Protein AF-A0A813DZ73-F1 (afdb_monomer_lite)

Foldseek 3Di:
DVVVVVVVVVVVVVVVPPVPPVVVVPVPPPPPDDDDDVPVVVVVVVVVVVVVVVVVVVVVVVVVVVVVVVVVVVCVVVVVVVVVVVVVVVVVVVVVVVVVVVVVVVVVVVVVVVVVVVVVVVVVVVVVVVVVVVVVVVVVVVVVVVVVVVVVVVVVVVVVVVVVVVVVVVVVVVVVVVVVVVVVVVVVVVVVVVVVVVVVVVVVVVVVVVVVVVVVVVVVVVVVVCVPVVVVVVVVVVVVVVVVVVVVVVVVVVVVVVVVVVVVVVVVVVVVVVVVVVVVVVVVVVVVVVVVVVVVVVVVVVVVVVVVVVVVVVVVVVVVCVVPVVDDDDDDDDDDDDDDDDDDDDDDDDDDDDDDDDDDDDDDDDDDDDDDDDDDDDDDDDDDDDDDDDDDDDDDDDDDDDDDDDDDDPDPPPDDPDDDDPDAAEEEEEEDCDCALQLVQQVLQQVVQRHHYDYWNHVHDQQAQLVLLVRCLVVLVVCCVVVVHDQQHKYKYAHRFFKGFQHHPVLVCVVPVVADQLAKEFEFDLAQPPPLVCVVLQCVLFVPPVASRRAGDQRIMMHGSNNSSVVSCCLQQVDPVRHGDDSRDDSSVSVSVSQSVCVVVVHGGNYHYPRLLQAEDEQPDLDDQWDWDWAQDPPVPVDDRGTRIWIAGNSNRHTYRMYGLPDLQSLQVSLQSLQVRVSCVVSVHDCVNNVVGHHDRLDPRNDHCDVVVCVVRVPPSRPPPDDPDPPCSVVVSVVVCCVVVDPPPPPPPPDDDD

Radius of gyration: 92.0 Å; chains: 1; bounding box: 243×90×319 Å

Sequence (754 aa):
AELAKRVRSLEESVGLKAGKLKACQEGLLEKVRVPDSRAQVRDSLQKDVQMWKAQFELAAKMKADVEREFAHFRQESLGKELREKQEQHEELLAKQEELKDKKATLEEEALRLDREIQAREANVAQRTKSVADLRQEVLSEVERAKASLAEAESSLASRKAEASAAQQQMIERRDALEQELERLTADAEAEKRELERKIQVERAGAESLREAFERLRTEQRDSYKAAVEGPSQQIFAVEASISEIQQTADHELAGLRQRSEKLSLRSEELEGELSRLQAKLSHTELEVHEGTRRVNHTKENNRLAREALQKEKGTKLEELKQATSAQLQQGRATVTVATAALVATAVLIPAVRNANDLVLLLPQAVSRGGGPALLWRRPCCRALGAPAFLRPGPRLPGLSQARRSARSAATVSRSMQVPAADGPRVHVLACATEYRQETAILQRSAARNGFRFHAVGLGQPWNGFATKFRTYEQSLQRLLGKAAIRPDDYVMLMDAWDTVILAPVEELLAKVSVLPRDTILCGSERVCGPNHFLVGQIEQLYPDGRTPWRYPNSGGLVGQAGAMATLLHALVHDTEDGLVLPEEENDQVRLHDFLLARADVGRPFPFVLDTECRVFQCMYEEQPQWDSVRETAPATARAATHTRPRMVNRLTGEKPVVAHGNGHTGRWFLSAMYSEMRLLEQLGLTMEELSHLKHEMPVPPGTMVTEDIKAEYCPWWYMPGMHKGATDGFATFRMIREMQCGGGAKGSGKGFLR

InterPro domains:
  IPR057589 PLOD1-3-like, GT domain [PF25342] (425-665)

pLDDT: mean 76.92, std 22.24, range [26.36, 98.81]

Structure (mmCIF, N/CA/C/O backbone):
data_AF-A0A813DZ73-F1
#
_entry.id   AF-A0A813DZ73-F1
#
loop_
_atom_site.group_PDB
_atom_site.id
_atom_site.type_symbol
_atom_site.label_atom_id
_atom_site.label_alt_id
_atom_site.label_comp_id
_atom_site.label_asym_id
_atom_site.label_entity_id
_atom_site.label_seq_id
_atom_site.pdbx_PDB_ins_code
_atom_site.Cartn_x
_atom_site.Cartn_y
_atom_site.Cartn_z
_atom_site.occupancy
_atom_site.B_iso_or_equiv
_atom_site.auth_seq_id
_atom_site.auth_comp_id
_atom_site.auth_asym_id
_atom_site.auth_atom_id
_atom_site.pdbx_PDB_model_num
ATOM 1 N N . ALA A 1 1 ? 94.147 0.916 -84.702 1.00 55.03 1 ALA A N 1
ATOM 2 C CA . ALA A 1 1 ? 95.499 0.467 -84.299 1.00 55.03 1 ALA A CA 1
ATOM 3 C C . ALA A 1 1 ? 95.963 -0.752 -85.103 1.00 55.03 1 ALA A C 1
ATOM 5 O O . ALA A 1 1 ? 96.885 -0.618 -85.895 1.00 55.03 1 ALA A O 1
ATOM 6 N N . GLU A 1 2 ? 95.324 -1.916 -84.951 1.00 56.03 2 GLU A N 1
ATOM 7 C CA . GLU A 1 2 ? 95.818 -3.205 -85.472 1.00 56.03 2 GLU A CA 1
ATOM 8 C C . GLU A 1 2 ? 96.037 -3.265 -86.999 1.00 56.03 2 GLU A C 1
ATOM 10 O O . GLU A 1 2 ? 97.050 -3.796 -87.456 1.00 56.03 2 GLU A O 1
ATOM 15 N N . LEU A 1 3 ? 95.167 -2.628 -87.793 1.00 58.25 3 LEU A N 1
ATOM 16 C CA . LEU A 1 3 ? 95.316 -2.543 -89.255 1.00 58.25 3 LEU A CA 1
ATOM 17 C C . LEU A 1 3 ? 96.686 -1.967 -89.684 1.00 58.25 3 LEU A C 1
ATOM 19 O O . LEU A 1 3 ? 97.311 -2.469 -90.615 1.00 58.25 3 LEU A O 1
ATOM 23 N N . ALA A 1 4 ? 97.207 -0.982 -88.941 1.00 58.56 4 ALA A N 1
ATOM 24 C CA . ALA A 1 4 ? 98.493 -0.329 -89.209 1.00 58.56 4 ALA A CA 1
ATOM 25 C C . ALA A 1 4 ? 99.729 -1.174 -88.815 1.00 58.56 4 ALA A C 1
ATOM 27 O O . ALA A 1 4 ? 100.861 -0.776 -89.103 1.00 58.56 4 ALA A O 1
ATOM 28 N N . LYS A 1 5 ? 99.525 -2.334 -88.170 1.00 66.75 5 LYS A N 1
ATOM 29 C CA . LYS A 1 5 ? 100.547 -3.384 -88.003 1.00 66.75 5 LYS A CA 1
ATOM 30 C C . LYS A 1 5 ? 100.580 -4.326 -89.213 1.00 66.75 5 LYS A C 1
ATOM 32 O O . LYS A 1 5 ? 101.661 -4.695 -89.658 1.00 66.75 5 LYS A O 1
ATOM 37 N N . ARG A 1 6 ? 99.413 -4.677 -89.776 1.00 67.94 6 ARG A N 1
ATOM 38 C CA . ARG A 1 6 ? 99.310 -5.570 -90.947 1.00 67.94 6 ARG A CA 1
ATOM 39 C C . ARG A 1 6 ? 99.875 -4.959 -92.234 1.00 67.94 6 ARG A C 1
ATOM 41 O O . ARG A 1 6 ? 100.505 -5.687 -92.988 1.00 67.94 6 ARG A O 1
ATOM 48 N N . VAL A 1 7 ? 99.708 -3.651 -92.460 1.00 71.88 7 VAL A N 1
ATOM 49 C CA . VAL A 1 7 ? 100.245 -2.975 -93.664 1.00 71.88 7 VAL A CA 1
ATOM 50 C C . VAL A 1 7 ? 101.778 -3.056 -93.722 1.00 71.88 7 VAL A C 1
ATOM 52 O O . VAL A 1 7 ? 102.313 -3.608 -94.680 1.00 71.88 7 VAL A O 1
ATOM 55 N N . ARG A 1 8 ? 102.484 -2.641 -92.658 1.00 66.81 8 ARG A N 1
ATOM 56 C CA . ARG A 1 8 ? 103.962 -2.693 -92.606 1.00 66.81 8 ARG A CA 1
ATOM 57 C C . ARG A 1 8 ? 104.535 -4.100 -92.800 1.00 66.81 8 ARG A C 1
ATOM 59 O O . ARG A 1 8 ? 105.516 -4.268 -93.515 1.00 66.81 8 ARG A O 1
ATOM 66 N N . SER A 1 9 ? 103.874 -5.120 -92.245 1.00 64.56 9 SER A N 1
ATOM 67 C CA . SER A 1 9 ? 104.274 -6.524 -92.426 1.00 64.56 9 SER A CA 1
ATOM 68 C C . SER A 1 9 ? 104.173 -7.021 -93.877 1.00 64.56 9 SER A C 1
ATOM 70 O O . SER A 1 9 ? 104.798 -8.029 -94.208 1.00 64.56 9 SER A O 1
ATOM 72 N N . LEU A 1 10 ? 103.377 -6.372 -94.734 1.00 64.06 10 LEU A N 1
ATOM 73 C CA . LEU A 1 10 ? 103.277 -6.713 -96.155 1.00 64.06 10 LEU A CA 1
ATOM 74 C C . LEU A 1 10 ? 104.318 -5.956 -96.986 1.00 64.06 10 LEU A C 1
ATOM 76 O O . LEU A 1 10 ? 104.920 -6.554 -97.878 1.00 64.06 10 LEU A O 1
ATOM 80 N N . GLU A 1 11 ? 104.587 -4.691 -96.662 1.00 62.44 11 GLU A N 1
ATOM 81 C CA . GLU A 1 11 ? 105.579 -3.851 -97.350 1.00 62.44 11 GLU A CA 1
ATOM 82 C C . GLU A 1 11 ? 106.995 -4.460 -97.275 1.00 62.44 11 GLU A C 1
ATOM 84 O O . GLU A 1 11 ? 107.670 -4.591 -98.301 1.00 62.44 11 GLU A O 1
ATOM 89 N N . GLU A 1 12 ? 107.401 -4.964 -96.104 1.00 59.16 12 GLU A N 1
ATOM 90 C CA . GLU A 1 12 ? 108.682 -5.672 -95.916 1.00 59.16 12 GLU A CA 1
ATOM 91 C C . GLU A 1 12 ? 108.779 -6.976 -96.739 1.00 59.16 12 GLU A C 1
ATOM 93 O O . GLU A 1 12 ? 109.862 -7.362 -97.184 1.00 59.16 12 GLU A O 1
ATOM 98 N N . SER A 1 13 ? 107.650 -7.643 -97.010 1.00 54.41 13 SER A N 1
ATOM 99 C CA . SER A 1 13 ? 107.620 -8.919 -97.744 1.00 54.41 13 SER A CA 1
ATOM 100 C C . SER A 1 13 ? 107.814 -8.774 -99.262 1.00 54.41 13 SER A C 1
ATOM 102 O O . SER A 1 13 ? 108.271 -9.710 -99.926 1.00 54.41 13 SER A O 1
ATOM 104 N N . VAL A 1 14 ? 107.486 -7.604 -99.825 1.00 57.28 14 VAL A N 1
ATOM 105 C CA . VAL A 1 14 ? 107.535 -7.346 -101.275 1.00 57.28 14 VAL A CA 1
ATOM 106 C C . VAL A 1 14 ? 108.939 -6.925 -101.726 1.00 57.28 14 VAL A C 1
ATOM 108 O O . VAL A 1 14 ? 109.394 -7.353 -102.791 1.00 57.28 14 VAL A O 1
ATOM 111 N N . GLY A 1 15 ? 109.673 -6.170 -100.899 1.00 51.78 15 GLY A N 1
ATOM 112 C CA . GLY A 1 15 ? 111.021 -5.682 -101.229 1.00 51.78 15 GLY A CA 1
ATOM 113 C C . GLY A 1 15 ? 112.044 -6.789 -101.535 1.00 51.78 15 GLY A C 1
ATOM 114 O O . GLY A 1 15 ? 112.937 -6.607 -102.362 1.00 51.78 15 GLY A O 1
ATOM 115 N N . LEU A 1 16 ? 111.884 -7.976 -100.940 1.00 48.81 16 LEU A N 1
ATOM 116 C CA . LEU A 1 16 ? 112.850 -9.082 -101.031 1.00 48.81 16 LEU A CA 1
ATOM 117 C C . LEU A 1 16 ? 112.796 -9.913 -102.330 1.00 48.81 16 LEU A C 1
ATOM 119 O O . LEU A 1 16 ? 113.613 -10.821 -102.499 1.00 48.81 16 LEU A O 1
ATOM 123 N N . LYS A 1 17 ? 111.877 -9.631 -103.268 1.00 54.03 17 LYS A N 1
ATOM 124 C CA . LYS A 1 17 ? 111.764 -10.393 -104.534 1.00 54.03 17 LYS A CA 1
ATOM 125 C C . LYS A 1 17 ? 112.355 -9.702 -105.768 1.00 54.03 17 LYS A C 1
ATOM 127 O O . LYS A 1 17 ? 112.674 -10.396 -106.732 1.00 54.03 17 LYS A O 1
ATOM 132 N N . ALA A 1 18 ? 112.598 -8.390 -105.734 1.00 50.47 18 ALA A N 1
ATOM 133 C CA . ALA A 1 18 ? 113.154 -7.654 -106.878 1.00 50.47 18 ALA A CA 1
ATOM 134 C C . ALA A 1 18 ? 114.586 -8.096 -107.257 1.00 50.47 18 ALA A C 1
ATOM 136 O O . ALA A 1 18 ? 114.928 -8.166 -108.437 1.00 50.47 18 ALA A O 1
ATOM 137 N N . GLY A 1 19 ? 115.417 -8.457 -106.271 1.00 53.06 19 GLY A N 1
ATOM 138 C CA . GLY A 1 19 ? 116.833 -8.783 -106.491 1.00 53.06 19 GLY A CA 1
ATOM 139 C C . GLY A 1 19 ? 117.105 -10.062 -107.296 1.00 53.06 19 GLY A C 1
ATOM 140 O O . GLY A 1 19 ? 118.185 -10.198 -107.862 1.00 53.06 19 GLY A O 1
ATOM 141 N N . LYS A 1 20 ? 116.148 -10.999 -107.385 1.00 51.59 20 LYS A N 1
ATOM 142 C CA . LYS A 1 20 ? 116.371 -12.310 -108.031 1.00 51.59 20 LYS A CA 1
ATOM 143 C C . LYS A 1 20 ? 116.072 -12.346 -109.532 1.00 51.59 20 LYS A C 1
ATOM 145 O O . LYS A 1 20 ? 116.512 -13.279 -110.194 1.00 51.59 20 LYS A O 1
ATOM 150 N N . LEU A 1 21 ? 115.377 -11.347 -110.083 1.00 51.50 21 LEU A N 1
ATOM 151 C CA . LEU A 1 21 ? 115.042 -11.336 -111.514 1.00 51.50 21 LEU A CA 1
ATOM 152 C C . LEU A 1 21 ? 116.239 -10.944 -112.399 1.00 51.50 21 LEU A C 1
ATOM 154 O O . LEU A 1 21 ? 116.381 -11.451 -113.509 1.00 51.50 21 LEU A O 1
ATOM 158 N N . LYS A 1 22 ? 117.127 -10.075 -111.896 1.00 54.59 22 LYS A N 1
ATOM 159 C CA . LYS A 1 22 ? 118.222 -9.487 -112.687 1.00 54.59 22 LYS A CA 1
ATOM 160 C C . LYS A 1 22 ? 119.317 -10.498 -113.058 1.00 54.59 22 LYS A C 1
ATOM 162 O O . LYS A 1 22 ? 119.825 -10.466 -114.170 1.00 54.59 22 LYS A O 1
ATOM 167 N N . ALA A 1 23 ? 119.607 -11.453 -112.170 1.00 54.44 23 ALA A N 1
ATOM 168 C CA . ALA A 1 23 ? 120.644 -12.473 -112.370 1.00 54.44 23 ALA A CA 1
ATOM 169 C C . ALA A 1 23 ? 120.301 -13.543 -113.432 1.00 54.44 23 ALA A C 1
ATOM 171 O O . ALA A 1 23 ? 121.170 -14.313 -113.827 1.00 54.44 23 ALA A O 1
ATOM 172 N N . CYS A 1 24 ? 119.048 -13.619 -113.895 1.00 52.28 24 CYS A N 1
ATOM 173 C CA . CYS A 1 24 ? 118.631 -14.594 -114.910 1.00 52.28 24 CYS A CA 1
ATOM 174 C C . CYS A 1 24 ? 118.721 -14.039 -116.347 1.00 52.28 24 CYS A C 1
ATOM 176 O O . CYS A 1 24 ? 118.669 -14.797 -117.311 1.00 52.28 24 CYS A O 1
ATOM 178 N N . GLN A 1 25 ? 118.875 -12.718 -116.501 1.00 53.34 25 GLN A N 1
ATOM 179 C CA . GLN A 1 25 ? 118.805 -12.043 -117.800 1.00 53.34 25 GLN A CA 1
ATOM 180 C C . GLN A 1 25 ? 120.141 -12.048 -118.567 1.00 53.34 25 GLN A C 1
ATOM 182 O O . GLN A 1 25 ? 120.143 -12.001 -119.795 1.00 53.34 25 GLN A O 1
ATOM 187 N N . GLU A 1 26 ? 121.272 -12.147 -117.864 1.00 52.03 26 GLU A N 1
ATOM 188 C CA . GLU A 1 26 ? 122.616 -12.064 -118.461 1.00 52.03 26 GLU A CA 1
ATOM 189 C C . GLU A 1 26 ? 123.102 -13.416 -119.027 1.00 52.03 26 GLU A C 1
ATOM 191 O O . GLU A 1 26 ? 123.808 -13.451 -120.031 1.00 52.03 26 GLU A O 1
ATOM 196 N N . GLY A 1 27 ? 122.643 -14.548 -118.476 1.00 52.72 27 GLY A N 1
ATOM 197 C CA . GLY A 1 27 ? 123.073 -15.896 -118.890 1.00 52.72 27 GLY A CA 1
ATOM 198 C C . GLY A 1 27 ? 122.508 -16.423 -120.222 1.00 52.72 27 GLY A C 1
ATOM 199 O O . GLY A 1 27 ? 122.841 -17.539 -120.620 1.00 52.72 27 GLY A O 1
ATOM 200 N N . LEU A 1 28 ? 121.641 -15.665 -120.906 1.00 51.06 28 LEU A N 1
ATOM 201 C CA . LEU A 1 28 ? 120.944 -16.099 -122.131 1.00 51.06 28 LEU A CA 1
ATOM 202 C C . LEU A 1 28 ? 121.531 -15.544 -123.441 1.00 51.06 28 LEU A C 1
ATOM 204 O O . LEU A 1 28 ? 121.146 -16.003 -124.515 1.00 51.06 28 LEU A O 1
ATOM 208 N N . LEU A 1 29 ? 122.470 -14.593 -123.382 1.00 49.06 29 LEU A N 1
ATOM 209 C CA . LEU A 1 29 ? 123.017 -13.923 -124.573 1.00 49.06 29 LEU A CA 1
ATOM 210 C C . LEU A 1 29 ? 124.204 -14.648 -125.238 1.00 49.06 29 LEU A C 1
ATOM 212 O O . LEU A 1 29 ? 124.543 -14.340 -126.378 1.00 49.06 29 LEU A O 1
ATOM 216 N N . GLU A 1 30 ? 124.816 -15.632 -124.575 1.00 47.75 30 GLU A N 1
ATOM 217 C CA . GLU A 1 30 ? 126.140 -16.161 -124.955 1.00 47.75 30 GLU A CA 1
ATOM 218 C C . GLU A 1 30 ? 126.119 -17.501 -125.731 1.00 47.75 30 GLU A C 1
ATOM 220 O O . GLU A 1 30 ? 127.159 -18.103 -125.981 1.00 47.75 30 GLU A O 1
ATOM 225 N N . LYS A 1 31 ? 124.943 -18.005 -126.146 1.00 47.75 31 LYS A N 1
ATOM 226 C CA . LYS A 1 31 ? 124.804 -19.365 -126.728 1.00 47.75 31 LYS A CA 1
ATOM 227 C C . LYS A 1 31 ? 124.253 -19.467 -128.158 1.00 47.75 31 LYS A C 1
ATOM 229 O O . LYS A 1 31 ? 123.874 -20.556 -128.579 1.00 47.75 31 LYS A O 1
ATOM 234 N N . VAL A 1 32 ? 124.234 -18.383 -128.942 1.00 48.19 32 VAL A N 1
ATOM 235 C CA . VAL A 1 32 ? 123.657 -18.397 -130.310 1.00 48.19 32 VAL A CA 1
ATOM 236 C C . VAL A 1 32 ? 124.589 -17.791 -131.372 1.00 48.19 32 VAL A C 1
ATOM 238 O O . VAL A 1 32 ? 124.232 -16.814 -132.030 1.00 48.19 32 VAL A O 1
ATOM 241 N N . ARG A 1 33 ? 125.790 -18.369 -131.584 1.00 42.25 33 ARG A N 1
ATOM 242 C CA . ARG A 1 33 ? 126.604 -18.053 -132.786 1.00 42.25 33 ARG A CA 1
ATOM 243 C C . ARG A 1 33 ? 127.673 -19.072 -133.239 1.00 42.25 33 ARG A C 1
ATOM 245 O O . ARG A 1 33 ? 128.768 -18.678 -133.623 1.00 42.25 33 ARG A O 1
ATOM 252 N N . VAL A 1 34 ? 127.329 -20.361 -133.327 1.00 42.62 34 VAL A N 1
ATOM 253 C CA . VAL A 1 34 ? 128.019 -21.312 -134.234 1.00 42.62 34 VAL A CA 1
ATOM 254 C C . VAL A 1 34 ? 126.958 -22.084 -135.041 1.00 42.62 34 VAL A C 1
ATOM 256 O O . VAL A 1 34 ? 125.993 -22.549 -134.429 1.00 42.62 34 VAL A O 1
ATOM 259 N N . PRO A 1 35 ? 127.053 -22.186 -136.383 1.00 49.09 35 PRO A N 1
ATOM 260 C CA . PRO A 1 35 ? 126.022 -22.825 -137.203 1.00 49.09 35 PRO A CA 1
ATOM 261 C C . PRO A 1 35 ? 126.401 -24.249 -137.650 1.00 49.09 35 PRO A C 1
ATOM 263 O O . PRO A 1 35 ? 127.383 -24.398 -138.361 1.00 49.09 35 PRO A O 1
ATOM 266 N N . ASP A 1 36 ? 125.601 -25.260 -137.276 1.00 46.56 36 ASP A N 1
ATOM 267 C CA . ASP A 1 36 ? 125.136 -26.348 -138.175 1.00 46.56 36 ASP A CA 1
ATOM 268 C C . ASP A 1 36 ? 124.294 -27.415 -137.440 1.00 46.56 36 ASP A C 1
ATOM 270 O O . ASP A 1 36 ? 124.781 -28.454 -137.002 1.00 46.56 36 ASP A O 1
ATOM 274 N N . SER A 1 37 ? 122.984 -27.166 -137.301 1.00 48.75 37 SER A N 1
ATOM 275 C CA . SER A 1 37 ? 121.997 -28.177 -136.846 1.00 48.75 37 SER A CA 1
ATOM 276 C C . SER A 1 37 ? 120.531 -27.840 -137.187 1.00 48.75 37 SER A C 1
ATOM 278 O O . SER A 1 37 ? 119.595 -28.425 -136.636 1.00 48.75 37 SER A O 1
ATOM 280 N N . ARG A 1 38 ? 120.292 -26.890 -138.110 1.00 47.53 38 ARG A N 1
ATOM 281 C CA . ARG A 1 38 ? 118.983 -26.222 -138.314 1.00 47.53 38 ARG A CA 1
ATOM 282 C C . ARG A 1 38 ? 117.800 -27.140 -138.670 1.00 47.53 38 ARG A C 1
ATOM 284 O O . ARG A 1 38 ? 116.663 -26.702 -138.534 1.00 47.53 38 ARG A O 1
ATOM 291 N N . ALA A 1 39 ? 118.040 -28.381 -139.095 1.00 55.81 39 ALA A N 1
ATOM 292 C CA . ALA A 1 39 ? 116.984 -29.344 -139.408 1.00 55.81 39 ALA A CA 1
ATOM 293 C C . ALA A 1 39 ? 116.274 -29.897 -138.153 1.00 55.81 39 ALA A C 1
ATOM 295 O O . ALA A 1 39 ? 115.048 -29.871 -138.090 1.00 55.81 39 ALA A O 1
ATOM 296 N N . GLN A 1 40 ? 117.015 -30.348 -137.131 1.00 55.44 40 GLN A N 1
ATOM 297 C CA . GLN A 1 40 ? 116.417 -31.015 -135.958 1.00 55.44 40 GLN A CA 1
ATOM 298 C C . GLN A 1 40 ? 115.664 -30.053 -135.026 1.00 55.44 40 GLN A C 1
ATOM 300 O O . GLN A 1 40 ? 114.669 -30.436 -134.414 1.00 55.44 40 GLN A O 1
ATOM 305 N N . VAL A 1 41 ? 116.098 -28.792 -134.940 1.00 57.28 41 VAL A N 1
ATOM 306 C CA . VAL A 1 41 ? 115.476 -27.785 -134.058 1.00 57.28 41 VAL A CA 1
ATOM 307 C C . VAL A 1 41 ? 114.037 -27.458 -134.485 1.00 57.28 41 VAL A C 1
ATOM 309 O O . VAL A 1 41 ? 113.184 -27.204 -133.635 1.00 57.28 41 VAL A O 1
ATOM 312 N N . ARG A 1 42 ? 113.739 -27.497 -135.791 1.00 59.19 42 ARG A N 1
ATOM 313 C CA . ARG A 1 42 ? 112.424 -27.113 -136.326 1.00 59.19 42 ARG A CA 1
ATOM 314 C C . ARG A 1 42 ? 111.311 -28.065 -135.881 1.00 59.19 42 ARG A C 1
ATOM 316 O O . ARG A 1 42 ? 110.250 -27.614 -135.457 1.00 59.19 42 ARG A O 1
ATOM 323 N N . ASP A 1 43 ? 111.571 -29.366 -135.938 1.00 59.62 43 ASP A N 1
ATOM 324 C CA . ASP A 1 43 ? 110.554 -30.387 -135.678 1.00 59.62 43 ASP A CA 1
ATOM 325 C C . ASP A 1 43 ? 110.332 -30.625 -134.165 1.00 59.62 43 ASP A C 1
ATOM 327 O O . ASP A 1 43 ? 109.273 -31.120 -133.774 1.00 59.62 43 ASP A O 1
ATOM 331 N N . SER A 1 44 ? 111.268 -30.196 -133.299 1.00 61.00 44 SER A N 1
ATOM 332 C CA . SER A 1 44 ? 111.013 -30.039 -131.854 1.00 61.00 44 SER A CA 1
ATOM 333 C C . SER A 1 44 ? 110.051 -28.880 -131.601 1.00 61.00 44 SER A C 1
ATOM 335 O O . SER A 1 44 ? 108.958 -29.089 -131.077 1.00 61.00 44 SER A O 1
ATOM 337 N N . LEU A 1 45 ? 110.401 -27.676 -132.077 1.00 63.06 45 LEU A N 1
ATOM 338 C CA . LEU A 1 45 ? 109.595 -26.466 -131.880 1.00 63.06 45 LEU A CA 1
ATOM 339 C C . LEU A 1 45 ? 108.157 -26.626 -132.392 1.00 63.06 45 LEU A C 1
ATOM 341 O O . LEU A 1 45 ? 107.226 -26.104 -131.785 1.00 63.06 45 LEU A O 1
ATOM 345 N N . GLN A 1 46 ? 107.944 -27.377 -133.477 1.00 67.69 46 GLN A N 1
ATOM 346 C CA . GLN A 1 46 ? 106.602 -27.624 -134.004 1.00 67.69 46 GLN A CA 1
ATOM 347 C C . GLN A 1 46 ? 105.735 -28.513 -133.086 1.00 67.69 46 GLN A C 1
ATOM 349 O O . GLN A 1 46 ? 104.516 -28.331 -133.055 1.00 67.69 46 GLN A O 1
ATOM 354 N N . LYS A 1 47 ? 106.331 -29.420 -132.295 1.00 66.50 47 LYS A N 1
ATOM 355 C CA . LYS A 1 47 ? 105.620 -30.159 -131.234 1.00 66.50 47 LYS A CA 1
ATOM 356 C C . LYS A 1 47 ? 105.359 -29.276 -130.018 1.00 66.50 47 LYS A C 1
ATOM 358 O O . LYS A 1 47 ? 104.244 -29.277 -129.499 1.00 66.50 47 LYS A O 1
ATOM 363 N N . ASP A 1 48 ? 106.349 -28.486 -129.610 1.00 65.75 48 ASP A N 1
ATOM 364 C CA . ASP A 1 48 ? 106.232 -27.587 -128.459 1.00 65.75 48 ASP A CA 1
ATOM 365 C C . ASP A 1 48 ? 105.132 -26.533 -128.682 1.00 65.75 48 ASP A C 1
ATOM 367 O O . ASP A 1 48 ? 104.311 -26.302 -127.798 1.00 65.75 48 ASP A O 1
ATOM 371 N N . VAL A 1 49 ? 105.016 -25.980 -129.897 1.00 72.31 49 VAL A N 1
ATOM 372 C CA . VAL A 1 49 ? 103.927 -25.062 -130.287 1.00 72.31 49 VAL A CA 1
ATOM 373 C C . VAL A 1 49 ? 102.544 -25.725 -130.215 1.00 72.31 49 VAL A C 1
ATOM 375 O O . VAL A 1 49 ? 101.590 -25.084 -129.771 1.00 72.31 49 VAL A O 1
ATOM 378 N N . GLN A 1 50 ? 102.404 -26.999 -130.602 1.00 72.19 50 GLN A N 1
ATOM 379 C CA . GLN A 1 50 ? 101.127 -27.714 -130.456 1.00 72.19 50 GLN A CA 1
ATOM 380 C C . GLN A 1 50 ? 100.787 -27.989 -128.983 1.00 72.19 50 GLN A C 1
ATOM 382 O O . GLN A 1 50 ? 99.634 -27.814 -128.586 1.00 72.19 50 GLN A O 1
ATOM 387 N N . MET A 1 51 ? 101.781 -28.343 -128.161 1.00 74.75 51 MET A N 1
ATOM 388 C CA . MET A 1 51 ? 101.598 -28.536 -126.719 1.00 74.75 51 MET A CA 1
ATOM 389 C C . MET A 1 51 ? 101.170 -27.234 -126.027 1.00 74.75 51 MET A C 1
ATOM 391 O O . MET A 1 51 ? 100.187 -27.227 -125.288 1.00 74.75 51 MET A O 1
ATOM 395 N N . TRP A 1 52 ? 101.851 -26.122 -126.321 1.00 75.06 52 TRP A N 1
ATOM 396 C CA . TRP A 1 52 ? 101.505 -24.797 -125.801 1.00 75.06 52 TRP A CA 1
ATOM 397 C C . TRP A 1 52 ? 100.118 -24.339 -126.246 1.00 75.06 52 TRP A C 1
ATOM 399 O O . TRP A 1 52 ? 99.385 -23.773 -125.438 1.00 75.06 52 TRP A O 1
ATOM 409 N N . LYS A 1 53 ? 99.713 -24.617 -127.492 1.00 73.75 53 LYS A N 1
ATOM 410 C CA . LYS A 1 53 ? 98.359 -24.297 -127.959 1.00 73.75 53 LYS A CA 1
ATOM 411 C C . LYS A 1 53 ? 97.292 -25.073 -127.176 1.00 73.75 53 LYS A C 1
ATOM 413 O O . LYS A 1 53 ? 96.346 -24.458 -126.694 1.00 73.75 53 LYS A O 1
ATOM 418 N N . ALA A 1 54 ? 97.474 -26.380 -126.976 1.00 73.81 54 ALA A N 1
ATOM 419 C CA . ALA A 1 54 ? 96.546 -27.195 -126.188 1.00 73.81 54 ALA A CA 1
ATOM 420 C C . ALA A 1 54 ? 96.485 -26.762 -124.708 1.00 73.81 54 ALA A C 1
ATOM 422 O O . ALA A 1 54 ? 95.404 -26.694 -124.124 1.00 73.81 54 ALA A O 1
ATOM 423 N N . GLN A 1 55 ? 97.628 -26.413 -124.105 1.00 75.12 55 GLN A N 1
ATOM 424 C CA . GLN A 1 55 ? 97.685 -25.879 -122.739 1.00 75.12 55 GLN A CA 1
ATOM 425 C C . GLN A 1 55 ? 97.014 -24.502 -122.626 1.00 75.12 55 GLN A C 1
ATOM 427 O O . GLN A 1 55 ? 96.302 -24.254 -121.655 1.00 75.12 55 GLN A O 1
ATOM 432 N N . PHE A 1 56 ? 97.185 -23.625 -123.620 1.00 79.25 56 PHE A N 1
ATOM 433 C CA . PHE A 1 56 ? 96.527 -22.319 -123.663 1.00 79.25 56 PHE A CA 1
ATOM 434 C C . PHE A 1 56 ? 95.007 -22.444 -123.829 1.00 79.25 56 PHE A C 1
ATOM 436 O O . PHE A 1 56 ? 94.266 -21.775 -123.116 1.00 79.25 56 PHE A O 1
ATOM 443 N N . GLU A 1 57 ? 94.528 -23.326 -124.710 1.00 77.94 57 GLU A N 1
ATOM 444 C CA . GLU A 1 57 ? 93.093 -23.583 -124.896 1.00 77.94 57 GLU A CA 1
ATOM 445 C C . GLU A 1 57 ? 92.453 -24.187 -123.633 1.00 77.94 57 GLU A C 1
ATOM 447 O O . GLU A 1 57 ? 91.369 -23.759 -123.228 1.00 77.94 57 GLU A O 1
ATOM 452 N N . LEU A 1 58 ? 93.149 -25.098 -122.939 1.00 80.44 58 LEU A N 1
ATOM 453 C CA . LEU A 1 58 ? 92.707 -25.626 -121.645 1.00 80.44 58 LEU A CA 1
ATOM 454 C C . LEU A 1 58 ? 92.680 -24.540 -120.555 1.00 80.44 58 LEU A C 1
ATOM 456 O O . LEU A 1 58 ? 91.685 -24.422 -119.841 1.00 80.44 58 LEU A O 1
ATOM 460 N N . ALA A 1 59 ? 93.727 -23.719 -120.446 1.00 74.44 59 ALA A N 1
ATOM 461 C CA . ALA A 1 59 ? 93.798 -22.631 -119.470 1.00 74.44 59 ALA A CA 1
ATOM 462 C C . ALA A 1 59 ? 92.743 -21.541 -119.731 1.00 74.44 59 ALA A C 1
ATOM 464 O O . ALA A 1 59 ? 92.121 -21.047 -118.791 1.00 74.44 59 ALA A O 1
ATOM 465 N N . ALA A 1 60 ? 92.490 -21.203 -120.999 1.00 74.56 60 ALA A N 1
ATOM 466 C CA . ALA A 1 60 ? 91.431 -20.281 -121.399 1.00 74.56 60 ALA A CA 1
ATOM 467 C C . ALA A 1 60 ? 90.041 -20.832 -121.047 1.00 74.56 60 ALA A C 1
ATOM 469 O O . ALA A 1 60 ? 89.210 -20.089 -120.525 1.00 74.56 60 ALA A O 1
ATOM 470 N N . LYS A 1 61 ? 89.805 -22.136 -121.254 1.00 80.38 61 LYS A N 1
ATOM 471 C CA . LYS A 1 61 ? 88.559 -22.790 -120.841 1.00 80.38 61 LYS A CA 1
ATOM 472 C C . LYS A 1 61 ? 88.394 -22.790 -119.318 1.00 80.38 61 LYS A C 1
ATOM 474 O O . LYS A 1 61 ? 87.367 -22.326 -118.836 1.00 80.38 61 LYS A O 1
ATOM 479 N N . MET A 1 62 ? 89.408 -23.223 -118.563 1.00 79.94 62 MET A N 1
ATOM 480 C CA . MET A 1 62 ? 89.371 -23.205 -117.093 1.00 79.94 62 MET A CA 1
ATOM 481 C C . MET A 1 62 ? 89.124 -21.794 -116.549 1.00 79.94 62 MET A C 1
ATOM 483 O O . MET A 1 62 ? 88.321 -21.627 -115.638 1.00 79.94 62 MET A O 1
ATOM 487 N N . LYS A 1 63 ? 89.747 -20.766 -117.142 1.00 79.31 63 LYS A N 1
ATOM 488 C CA . LYS A 1 63 ? 89.465 -19.369 -116.802 1.00 79.31 63 LYS A CA 1
ATOM 489 C C . LYS A 1 63 ? 87.995 -19.011 -117.067 1.00 79.31 63 LYS A C 1
ATOM 491 O O . LYS A 1 63 ? 87.349 -18.456 -116.185 1.00 79.31 63 LYS A O 1
ATOM 496 N N . ALA A 1 64 ? 87.464 -19.335 -118.246 1.00 77.81 64 ALA A N 1
ATOM 497 C CA . ALA A 1 64 ? 86.089 -19.013 -118.631 1.00 77.81 64 ALA A CA 1
ATOM 498 C C . ALA A 1 64 ? 85.020 -19.798 -117.845 1.00 77.81 64 ALA A C 1
ATOM 500 O O . ALA A 1 64 ? 83.881 -19.339 -117.742 1.00 77.81 64 ALA A O 1
ATOM 501 N N . ASP A 1 65 ? 85.357 -20.977 -117.316 1.00 77.62 65 ASP A N 1
ATOM 502 C CA . ASP A 1 65 ? 84.507 -21.746 -116.403 1.00 77.62 65 ASP A CA 1
ATOM 503 C C . ASP A 1 65 ? 84.554 -21.136 -114.984 1.00 77.62 65 ASP A C 1
ATOM 505 O O . ASP A 1 65 ? 83.500 -20.809 -114.437 1.00 77.62 65 ASP A O 1
ATOM 509 N N . VAL A 1 66 ? 85.743 -20.817 -114.448 1.00 78.12 66 VAL A N 1
ATOM 510 C CA . VAL A 1 66 ? 85.900 -20.122 -113.150 1.00 78.12 66 VAL A CA 1
ATOM 511 C C . VAL A 1 66 ? 85.248 -18.734 -113.149 1.00 78.12 66 VAL A C 1
ATOM 513 O O . VAL A 1 66 ? 84.590 -18.374 -112.178 1.00 78.12 66 VAL A O 1
ATOM 516 N N . GLU A 1 67 ? 85.366 -17.945 -114.222 1.00 77.94 67 GLU A N 1
ATOM 517 C CA . GLU A 1 67 ? 84.690 -16.640 -114.331 1.00 77.94 67 GLU A CA 1
ATOM 518 C C . GLU A 1 67 ? 83.156 -16.779 -114.341 1.00 77.94 67 GLU A C 1
ATOM 520 O O . GLU A 1 67 ? 82.461 -15.897 -113.829 1.00 77.94 67 GLU A O 1
ATOM 525 N N . ARG A 1 68 ? 82.623 -17.902 -114.846 1.00 78.25 68 ARG A N 1
ATOM 526 C CA . ARG A 1 68 ? 81.186 -18.216 -114.840 1.00 78.25 68 ARG A CA 1
ATOM 527 C C . ARG A 1 68 ? 80.708 -18.640 -113.452 1.00 78.25 68 ARG A C 1
ATOM 529 O O . ARG A 1 68 ? 79.685 -18.140 -112.994 1.00 78.25 68 ARG A O 1
ATOM 536 N N . GLU A 1 69 ? 81.475 -19.474 -112.753 1.00 77.00 69 GLU A N 1
ATOM 537 C CA . GLU A 1 69 ? 81.219 -19.836 -111.351 1.00 77.00 69 GLU A CA 1
ATOM 538 C C . GLU A 1 69 ? 81.299 -18.605 -110.431 1.00 77.00 69 GLU A C 1
ATOM 540 O O . GLU A 1 69 ? 80.405 -18.382 -109.618 1.00 77.00 69 GLU A O 1
ATOM 545 N N . PHE A 1 70 ? 82.289 -17.722 -110.615 1.00 73.62 70 PHE A N 1
ATOM 546 C CA . PHE A 1 70 ? 82.400 -16.470 -109.853 1.00 73.62 70 PHE A CA 1
ATOM 547 C C . PHE A 1 70 ? 81.315 -15.436 -110.189 1.00 73.62 70 PHE A C 1
ATOM 549 O O . PHE A 1 70 ? 81.095 -14.505 -109.407 1.00 73.62 70 PHE A O 1
ATOM 556 N N . ALA A 1 71 ? 80.662 -15.536 -111.350 1.00 72.94 71 ALA A N 1
ATOM 557 C CA . ALA A 1 71 ? 79.468 -14.756 -111.665 1.00 72.94 71 ALA A CA 1
ATOM 558 C C . ALA A 1 71 ? 78.235 -15.353 -110.966 1.00 72.94 71 ALA A C 1
ATOM 560 O O . ALA A 1 71 ? 77.538 -14.632 -110.252 1.00 72.94 71 ALA A O 1
ATOM 561 N N . HIS A 1 72 ? 78.032 -16.669 -111.084 1.00 75.00 72 HIS A N 1
ATOM 562 C CA . HIS A 1 72 ? 76.931 -17.405 -110.456 1.00 75.00 72 HIS A CA 1
ATOM 563 C C . HIS A 1 72 ? 76.940 -17.262 -108.926 1.00 75.00 72 HIS A C 1
ATOM 565 O O . HIS A 1 72 ? 75.917 -16.914 -108.341 1.00 75.00 72 HIS A O 1
ATOM 571 N N . PHE A 1 73 ? 78.098 -17.433 -108.281 1.00 75.69 73 PHE A N 1
ATOM 572 C CA . PHE A 1 73 ? 78.250 -17.279 -106.832 1.00 75.69 73 PHE A CA 1
ATOM 573 C C . PHE A 1 73 ? 77.945 -15.850 -106.363 1.00 75.69 73 PHE A C 1
ATOM 575 O O . PHE A 1 73 ? 77.285 -15.659 -105.344 1.00 75.69 73 PHE A O 1
ATOM 582 N N . ARG A 1 74 ? 78.368 -14.821 -107.114 1.00 72.94 74 ARG A N 1
ATOM 583 C CA . ARG A 1 74 ? 78.014 -13.426 -106.792 1.00 72.94 74 ARG A CA 1
ATOM 584 C C . ARG A 1 74 ? 76.518 -13.168 -106.959 1.00 72.94 74 ARG A C 1
ATOM 586 O O . ARG A 1 74 ? 75.939 -12.494 -106.113 1.00 72.94 74 ARG A O 1
ATOM 593 N N . GLN A 1 75 ? 75.895 -13.718 -108.000 1.00 75.44 75 GLN A N 1
ATOM 594 C CA . GLN A 1 75 ? 74.456 -13.588 -108.227 1.00 75.44 75 GLN A CA 1
ATOM 595 C C . GLN A 1 75 ? 73.633 -14.296 -107.138 1.00 75.44 75 GLN A C 1
ATOM 597 O O . GLN A 1 75 ? 72.648 -13.733 -106.668 1.00 75.44 75 GLN A O 1
ATOM 602 N N . GLU A 1 76 ? 74.054 -15.476 -106.675 1.00 75.69 76 GLU A N 1
ATOM 603 C CA . GLU A 1 76 ? 73.393 -16.178 -105.568 1.00 75.69 76 GLU A CA 1
ATOM 604 C C . GLU A 1 76 ? 73.646 -15.529 -104.208 1.00 75.69 76 GLU A C 1
ATOM 606 O O . GLU A 1 76 ? 72.699 -15.363 -103.446 1.00 75.69 76 GLU A O 1
ATOM 611 N N . SER A 1 77 ? 74.881 -15.119 -103.903 1.00 77.06 77 SER A N 1
ATOM 612 C CA . SER A 1 77 ? 75.209 -14.477 -102.623 1.00 77.06 77 SER A CA 1
ATOM 613 C C . SER A 1 77 ? 74.447 -13.161 -102.458 1.00 77.06 77 SER A C 1
ATOM 615 O O . SER A 1 77 ? 73.771 -12.972 -101.449 1.00 77.06 77 SER A O 1
ATOM 617 N N . LEU A 1 78 ? 74.477 -12.287 -103.473 1.00 74.81 78 LEU A N 1
ATOM 618 C CA . LEU A 1 78 ? 73.711 -11.037 -103.467 1.00 74.81 78 LEU A CA 1
ATOM 619 C C . LEU A 1 78 ? 72.201 -11.307 -103.527 1.00 74.81 78 LEU A C 1
ATOM 621 O O . LEU A 1 78 ? 71.432 -10.646 -102.839 1.00 74.81 78 LEU A O 1
ATOM 625 N N . GLY A 1 79 ? 71.765 -12.309 -104.296 1.00 75.81 79 GLY A N 1
ATOM 626 C CA . GLY A 1 79 ? 70.362 -12.719 -104.373 1.00 75.81 79 GLY A CA 1
ATOM 627 C C . GLY A 1 79 ? 69.829 -13.398 -103.105 1.00 75.81 79 GLY A C 1
ATOM 628 O O . GLY A 1 79 ? 68.615 -13.514 -102.953 1.00 75.81 79 GLY A O 1
ATOM 629 N N . LYS A 1 80 ? 70.694 -13.869 -102.199 1.00 79.12 80 LYS A N 1
ATOM 630 C CA . LYS A 1 80 ? 70.333 -14.388 -100.871 1.00 79.12 80 LYS A CA 1
ATOM 631 C C . LYS A 1 80 ? 70.306 -13.260 -99.844 1.00 79.12 80 LYS A C 1
ATOM 633 O O . LYS A 1 80 ? 69.295 -13.093 -99.176 1.00 79.12 80 LYS A O 1
ATOM 638 N N . GLU A 1 81 ? 71.355 -12.441 -99.796 1.00 78.50 81 GLU A N 1
ATOM 639 C CA . GLU A 1 81 ? 71.436 -11.280 -98.901 1.00 78.50 81 GLU A CA 1
ATOM 640 C C . GLU A 1 81 ? 70.317 -10.259 -99.179 1.00 78.50 81 GLU A C 1
ATOM 642 O O . GLU A 1 81 ? 69.709 -9.743 -98.245 1.00 78.50 81 GLU A O 1
ATOM 647 N N . LEU A 1 82 ? 69.955 -10.034 -100.450 1.00 80.81 82 LEU A N 1
ATOM 648 C CA . LEU A 1 82 ? 68.816 -9.187 -100.816 1.00 80.81 82 LEU A CA 1
ATOM 649 C C . LEU A 1 82 ? 67.481 -9.757 -100.311 1.00 80.81 82 LEU A C 1
ATOM 651 O O . LEU A 1 82 ? 66.679 -8.995 -99.780 1.00 80.81 82 LEU A O 1
ATOM 655 N N . ARG A 1 83 ? 67.259 -11.076 -100.410 1.00 81.50 83 ARG A N 1
ATOM 656 C CA . ARG A 1 83 ? 66.044 -11.724 -99.880 1.00 81.50 83 ARG A CA 1
ATOM 657 C C . ARG A 1 83 ? 65.977 -11.642 -98.360 1.00 81.50 83 ARG A C 1
ATOM 659 O O . ARG A 1 83 ? 64.971 -11.181 -97.842 1.00 81.50 83 ARG A O 1
ATOM 666 N N . GLU A 1 84 ? 67.068 -11.944 -97.658 1.00 84.19 84 GLU A N 1
ATOM 667 C CA . GLU A 1 84 ? 67.149 -11.778 -96.198 1.00 84.19 84 GLU A CA 1
ATOM 668 C C . GLU A 1 84 ? 66.882 -10.325 -95.763 1.00 84.19 84 GLU A C 1
ATOM 670 O O . GLU A 1 84 ? 66.310 -10.090 -94.699 1.00 84.19 84 GLU A O 1
ATOM 675 N N . LYS A 1 85 ? 67.257 -9.333 -96.584 1.00 84.19 85 LYS A N 1
ATOM 676 C CA . LYS A 1 85 ? 66.950 -7.915 -96.333 1.00 84.19 85 LYS A CA 1
ATOM 677 C C . LYS A 1 85 ? 65.517 -7.520 -96.688 1.00 84.19 85 LYS A C 1
ATOM 679 O O . LYS A 1 85 ? 64.974 -6.654 -96.007 1.00 84.19 85 LYS A O 1
ATOM 684 N N . GLN A 1 86 ? 64.897 -8.143 -97.688 1.00 87.31 86 GLN A N 1
ATOM 685 C CA . GLN A 1 86 ? 63.473 -7.964 -97.987 1.00 87.31 86 GLN A CA 1
ATOM 686 C C . GLN A 1 86 ? 62.600 -8.598 -96.897 1.00 87.31 86 GLN A C 1
ATOM 688 O O . GLN A 1 86 ? 61.748 -7.911 -96.347 1.00 87.31 86 GLN A O 1
ATOM 693 N N . GLU A 1 87 ? 62.893 -9.832 -96.484 1.00 86.69 87 GLU A N 1
ATOM 694 C CA . GLU A 1 87 ? 62.220 -10.526 -95.377 1.00 86.69 87 GLU A CA 1
ATOM 695 C C . GLU A 1 87 ? 62.329 -9.727 -94.064 1.00 86.69 87 GLU A C 1
ATOM 697 O O . GLU A 1 87 ? 61.327 -9.503 -93.388 1.00 86.69 87 GLU A O 1
ATOM 702 N N . GLN A 1 88 ? 63.515 -9.193 -93.736 1.00 86.00 88 GLN A N 1
ATOM 703 C CA . GLN A 1 88 ? 63.697 -8.291 -92.585 1.00 86.00 88 GLN A CA 1
ATOM 704 C C . GLN A 1 88 ? 62.924 -6.969 -92.723 1.00 86.00 88 GLN A C 1
ATOM 706 O O . GLN A 1 88 ? 62.500 -6.404 -91.715 1.00 86.00 88 GLN A O 1
ATOM 711 N N . HIS A 1 89 ? 62.737 -6.449 -93.939 1.00 85.69 89 HIS A N 1
ATOM 712 C CA . HIS A 1 89 ? 61.960 -5.230 -94.160 1.00 85.69 89 HIS A CA 1
ATOM 713 C C . HIS A 1 89 ? 60.454 -5.484 -94.015 1.00 85.69 89 HIS A C 1
ATOM 715 O O . HIS A 1 89 ? 59.773 -4.710 -93.347 1.00 85.69 89 HIS A O 1
ATOM 721 N N . GLU A 1 90 ? 59.951 -6.589 -94.567 1.00 88.75 90 GLU A N 1
ATOM 722 C CA . GLU A 1 90 ? 58.556 -7.022 -94.444 1.00 88.75 90 GLU A CA 1
ATOM 723 C C . GLU A 1 90 ? 58.197 -7.364 -92.988 1.00 88.75 90 GLU A C 1
ATOM 725 O O . GLU A 1 90 ? 57.154 -6.929 -92.500 1.00 88.75 90 GLU A O 1
ATOM 730 N N . GLU A 1 91 ? 59.088 -8.031 -92.244 1.00 89.44 91 GLU A N 1
ATOM 731 C CA . GLU A 1 91 ? 58.903 -8.293 -90.809 1.00 89.44 91 GLU A CA 1
ATOM 732 C C . GLU A 1 91 ? 58.853 -6.990 -89.983 1.00 89.44 91 GLU A C 1
ATOM 734 O O . GLU A 1 91 ? 58.050 -6.863 -89.054 1.00 89.44 91 GLU A O 1
ATOM 739 N N . LEU A 1 92 ? 59.682 -5.995 -90.323 1.00 88.88 92 LEU A N 1
ATOM 740 C CA . LEU A 1 92 ? 59.663 -4.681 -89.671 1.00 88.88 92 LEU A CA 1
ATOM 741 C C . LEU A 1 92 ? 58.405 -3.872 -90.015 1.00 88.88 92 LEU A C 1
ATOM 743 O O . LEU A 1 92 ? 57.870 -3.213 -89.126 1.00 88.88 92 LEU A O 1
ATOM 747 N N . LEU A 1 93 ? 57.907 -3.944 -91.253 1.00 88.38 93 LEU A N 1
ATOM 748 C CA . LEU A 1 93 ? 56.642 -3.316 -91.650 1.00 88.38 93 LEU A CA 1
ATOM 749 C C . LEU A 1 93 ? 55.448 -3.968 -90.938 1.00 88.38 93 LEU A C 1
ATOM 751 O O . LEU A 1 93 ? 54.612 -3.258 -90.385 1.00 88.38 93 LEU A O 1
ATOM 755 N N . ALA A 1 94 ? 55.404 -5.302 -90.853 1.00 87.25 94 ALA A N 1
ATOM 756 C CA . ALA A 1 94 ? 54.364 -6.017 -90.112 1.00 87.25 94 ALA A CA 1
ATOM 757 C C . ALA A 1 94 ? 54.335 -5.611 -88.625 1.00 87.25 94 ALA A C 1
ATOM 759 O O . ALA A 1 94 ? 53.276 -5.274 -88.094 1.00 87.25 94 ALA A O 1
ATOM 760 N N . LYS A 1 95 ? 55.505 -5.543 -87.973 1.00 88.44 95 LYS A N 1
ATOM 761 C CA . LYS A 1 95 ? 55.636 -5.043 -86.591 1.00 88.44 95 LYS A CA 1
ATOM 762 C C . LYS A 1 95 ? 55.281 -3.558 -86.462 1.00 88.44 95 LYS A C 1
ATOM 764 O O . LYS A 1 95 ? 54.799 -3.140 -85.412 1.00 88.44 95 LYS A O 1
ATOM 769 N N . GLN A 1 96 ? 55.513 -2.749 -87.498 1.00 90.62 96 GLN A N 1
ATOM 770 C CA . GLN A 1 96 ? 55.143 -1.334 -87.497 1.00 90.62 96 GLN A CA 1
ATOM 771 C C . GLN A 1 96 ? 53.621 -1.146 -87.527 1.00 90.62 96 GLN A C 1
ATOM 773 O O . GLN A 1 96 ? 53.121 -0.308 -86.776 1.00 90.62 96 GLN A O 1
ATOM 778 N N . GLU A 1 97 ? 52.882 -1.923 -88.324 1.00 89.75 97 GLU A N 1
ATOM 779 C CA . GLU A 1 97 ? 51.412 -1.897 -88.292 1.00 89.75 97 GLU A CA 1
ATOM 780 C C . GLU A 1 97 ? 50.866 -2.482 -86.978 1.00 89.75 97 GLU A C 1
ATOM 782 O O . GLU A 1 97 ? 50.051 -1.834 -86.328 1.00 89.75 97 GLU A O 1
ATOM 787 N N . GLU A 1 98 ? 51.403 -3.608 -86.487 1.00 90.12 98 GLU A N 1
ATOM 788 C CA . GLU A 1 98 ? 51.010 -4.192 -85.190 1.00 90.12 98 GLU A CA 1
ATOM 789 C C . GLU A 1 98 ? 51.159 -3.188 -84.025 1.00 90.12 98 GLU A C 1
ATOM 791 O O . GLU A 1 98 ? 50.324 -3.127 -83.117 1.00 90.12 98 GLU A O 1
ATOM 796 N N . LEU A 1 99 ? 52.212 -2.361 -84.049 1.00 89.25 99 LEU A N 1
ATOM 797 C CA . LEU A 1 99 ? 52.430 -1.299 -83.064 1.00 89.25 99 LEU A CA 1
ATOM 798 C C . LEU A 1 99 ? 51.513 -0.081 -83.264 1.00 89.25 99 LEU A C 1
ATOM 800 O O . LEU A 1 99 ? 51.181 0.571 -82.271 1.00 89.25 99 LEU A O 1
ATOM 804 N N . LYS A 1 100 ? 51.070 0.226 -84.491 1.00 90.12 100 LYS A N 1
ATOM 805 C CA . LYS A 1 100 ? 50.039 1.253 -84.735 1.00 90.12 100 LYS A CA 1
ATOM 806 C C . LYS A 1 100 ? 48.679 0.800 -84.215 1.00 90.12 100 LYS A C 1
ATOM 808 O O . LYS A 1 100 ? 48.039 1.577 -83.513 1.00 90.12 100 LYS A O 1
ATOM 813 N N . ASP A 1 101 ? 48.278 -0.439 -84.489 1.00 89.50 101 ASP A N 1
ATOM 814 C CA . ASP A 1 101 ? 47.008 -0.999 -84.016 1.00 89.50 101 ASP A CA 1
ATOM 815 C C . ASP A 1 101 ? 46.977 -1.037 -82.482 1.00 89.50 101 ASP A C 1
ATOM 817 O O . ASP A 1 101 ? 46.046 -0.531 -81.850 1.00 89.50 101 ASP A O 1
ATOM 821 N N . LYS A 1 102 ? 48.059 -1.520 -81.855 1.00 89.94 102 LYS A N 1
ATOM 822 C CA . LYS A 1 102 ? 48.222 -1.470 -80.394 1.00 89.94 102 LYS A CA 1
ATOM 823 C C . LYS A 1 102 ? 48.162 -0.041 -79.853 1.00 89.94 102 LYS A C 1
ATOM 825 O O . LYS A 1 102 ? 47.467 0.194 -78.867 1.00 89.94 102 LYS A O 1
ATOM 830 N N . LYS A 1 103 ? 48.820 0.927 -80.502 1.00 91.94 103 LYS A N 1
ATOM 831 C CA . LYS A 1 103 ? 48.719 2.345 -80.120 1.00 91.94 103 LYS A CA 1
ATOM 832 C C . LYS A 1 103 ? 47.276 2.855 -80.210 1.00 91.94 103 LYS A C 1
ATOM 834 O O . LYS A 1 103 ? 46.813 3.461 -79.250 1.00 91.94 103 LYS A O 1
ATOM 839 N N . ALA A 1 104 ? 46.568 2.577 -81.304 1.00 89.81 104 ALA A N 1
ATOM 840 C CA . ALA A 1 104 ? 45.187 3.009 -81.502 1.00 89.81 104 ALA A CA 1
ATOM 841 C C . ALA A 1 104 ? 44.250 2.436 -80.425 1.00 89.81 104 ALA A C 1
ATOM 843 O O . ALA A 1 104 ? 43.501 3.192 -79.811 1.00 89.81 104 ALA A O 1
ATOM 844 N N . THR A 1 105 ? 44.353 1.137 -80.112 1.00 89.94 105 THR A N 1
ATOM 845 C CA . THR A 1 105 ? 43.549 0.530 -79.031 1.00 89.94 105 THR A CA 1
ATOM 846 C C . THR A 1 105 ? 43.822 1.166 -77.664 1.00 89.94 105 THR A C 1
ATOM 848 O O . THR A 1 105 ? 42.880 1.439 -76.925 1.00 89.94 105 THR A O 1
ATOM 851 N N . LEU A 1 106 ? 45.081 1.485 -77.337 1.00 90.38 106 LEU A N 1
ATOM 852 C CA . LEU A 1 106 ? 45.429 2.171 -76.087 1.00 90.38 106 LEU A CA 1
ATOM 853 C C . LEU A 1 106 ? 44.937 3.627 -76.050 1.00 90.38 106 LEU A C 1
ATOM 855 O O . LEU A 1 106 ? 44.553 4.109 -74.985 1.00 90.38 106 LEU A O 1
ATOM 859 N N . GLU A 1 107 ? 44.910 4.324 -77.189 1.00 91.31 107 GLU A N 1
ATOM 860 C CA . GLU A 1 107 ? 44.324 5.667 -77.297 1.00 91.31 107 GLU A CA 1
ATOM 861 C C . GLU A 1 107 ? 42.792 5.629 -77.124 1.00 91.31 107 GLU A C 1
ATOM 863 O O . GLU A 1 107 ? 42.239 6.474 -76.418 1.00 91.31 107 GLU A O 1
ATOM 868 N N . GLU A 1 108 ? 42.100 4.615 -77.657 1.00 91.12 108 GLU A N 1
ATOM 869 C CA . GLU A 1 108 ? 40.666 4.401 -77.403 1.00 91.12 108 GLU A CA 1
ATOM 870 C C . GLU A 1 108 ? 40.363 4.028 -75.942 1.00 91.12 108 GLU A C 1
ATOM 872 O O . GLU A 1 108 ? 39.417 4.563 -75.356 1.00 91.12 108 GLU A O 1
ATOM 877 N N . GLU A 1 109 ? 41.163 3.158 -75.315 1.00 90.38 109 GLU A N 1
ATOM 878 C CA . GLU A 1 109 ? 40.988 2.810 -73.900 1.00 90.38 109 GLU A CA 1
ATOM 879 C C . GLU A 1 109 ? 41.254 3.998 -72.968 1.00 90.38 109 GLU A C 1
ATOM 881 O O . GLU A 1 109 ? 40.489 4.215 -72.025 1.00 90.38 109 GLU A O 1
ATOM 886 N N . ALA A 1 110 ? 42.272 4.816 -73.255 1.00 88.69 110 ALA A N 1
ATOM 887 C CA . ALA A 1 110 ? 42.530 6.053 -72.521 1.00 88.69 110 ALA A CA 1
ATOM 888 C C . ALA A 1 110 ? 41.353 7.039 -72.639 1.00 88.69 110 ALA A C 1
ATOM 890 O O . ALA A 1 110 ? 40.899 7.577 -71.629 1.00 88.69 110 ALA A O 1
ATOM 891 N N . LEU A 1 111 ? 40.796 7.216 -73.844 1.00 92.69 111 LEU A N 1
ATOM 892 C CA . LEU A 1 111 ? 39.610 8.051 -74.072 1.00 92.69 111 LEU A CA 1
ATOM 893 C C . LEU A 1 111 ? 38.337 7.486 -73.415 1.00 92.69 111 LEU A C 1
ATOM 895 O O . LEU A 1 111 ? 37.459 8.259 -73.031 1.00 92.69 111 LEU A O 1
ATOM 899 N N . ARG A 1 112 ? 38.211 6.160 -73.259 1.00 93.69 112 ARG A N 1
ATOM 900 C CA . ARG A 1 112 ? 37.123 5.543 -72.477 1.00 93.69 112 ARG A CA 1
ATOM 901 C C . ARG A 1 112 ? 37.274 5.866 -70.989 1.00 93.69 112 ARG A C 1
ATOM 903 O O . ARG A 1 112 ? 36.308 6.305 -70.368 1.00 93.69 112 ARG A O 1
ATOM 910 N N . LEU A 1 113 ? 38.477 5.692 -70.439 1.00 90.38 113 LEU A N 1
ATOM 911 C CA . LEU A 1 113 ? 38.769 5.946 -69.026 1.00 90.38 113 LEU A CA 1
ATOM 912 C C . LEU A 1 113 ? 38.615 7.426 -68.649 1.00 90.38 113 LEU A C 1
ATOM 914 O O . LEU A 1 113 ? 38.044 7.717 -67.603 1.00 90.38 113 LEU A O 1
ATOM 918 N N . ASP A 1 114 ? 39.041 8.358 -69.504 1.00 91.38 114 ASP A N 1
ATOM 919 C CA . ASP A 1 114 ? 38.851 9.801 -69.294 1.00 91.38 114 ASP A CA 1
ATOM 920 C C . ASP A 1 114 ? 37.357 10.177 -69.209 1.00 91.38 114 ASP A C 1
ATOM 922 O O . ASP A 1 114 ? 36.923 10.837 -68.263 1.00 91.38 114 ASP A O 1
ATOM 926 N N . ARG A 1 115 ? 36.521 9.643 -70.113 1.00 92.31 115 ARG A N 1
ATOM 927 C CA . ARG A 1 115 ? 35.054 9.810 -70.049 1.00 92.31 115 ARG A CA 1
ATOM 928 C C . ARG A 1 115 ? 34.449 9.202 -68.781 1.00 92.31 115 ARG A C 1
ATOM 930 O O . ARG A 1 115 ? 33.536 9.789 -68.202 1.00 92.31 115 ARG A O 1
ATOM 937 N N . GLU A 1 116 ? 34.938 8.045 -68.332 1.00 90.81 116 GLU A N 1
ATOM 938 C CA . GLU A 1 116 ? 34.509 7.445 -67.061 1.00 90.81 116 GLU A CA 1
ATOM 939 C C . GLU A 1 116 ? 34.910 8.291 -65.845 1.00 90.81 116 GLU A C 1
ATOM 941 O O . GLU A 1 116 ? 34.131 8.389 -64.895 1.00 90.81 116 GLU A O 1
ATOM 946 N N . ILE A 1 117 ? 36.094 8.912 -65.858 1.00 90.12 117 ILE A N 1
ATOM 947 C CA . ILE A 1 117 ? 36.559 9.816 -64.798 1.00 90.12 117 ILE A CA 1
ATOM 948 C C . ILE A 1 117 ? 35.674 11.064 -64.760 1.00 90.12 117 ILE A C 1
ATOM 950 O O . ILE A 1 117 ? 35.072 11.332 -63.722 1.00 90.12 117 ILE A O 1
ATOM 954 N N . GLN A 1 118 ? 35.481 11.745 -65.891 1.00 91.88 118 GLN A N 1
ATOM 955 C CA . GLN A 1 118 ? 34.613 12.927 -65.993 1.00 91.88 118 GLN A CA 1
ATOM 956 C C . GLN A 1 118 ? 33.168 12.623 -65.555 1.00 91.88 118 GLN A C 1
ATOM 958 O O . GLN A 1 118 ? 32.548 13.404 -64.829 1.00 91.88 118 GLN A O 1
ATOM 963 N N . ALA A 1 119 ? 32.633 11.450 -65.915 1.00 89.94 119 ALA A N 1
ATOM 964 C CA . ALA A 1 119 ? 31.318 11.005 -65.456 1.00 89.94 119 ALA A CA 1
ATOM 965 C C . ALA A 1 119 ? 31.271 10.763 -63.933 1.00 89.94 119 ALA A C 1
ATOM 967 O O . ALA A 1 119 ? 30.267 11.086 -63.290 1.00 89.94 119 ALA A O 1
ATOM 968 N N . ARG A 1 120 ? 32.336 10.222 -63.326 1.00 89.38 120 ARG A N 1
ATOM 969 C CA . ARG A 1 120 ? 32.439 10.056 -61.863 1.00 89.38 120 ARG A CA 1
ATOM 970 C C . ARG A 1 120 ? 32.563 11.407 -61.157 1.00 89.38 120 ARG A C 1
ATOM 972 O O . ARG A 1 120 ? 31.872 11.614 -60.163 1.00 89.38 120 ARG A O 1
ATOM 979 N N . GLU A 1 121 ? 33.360 12.334 -61.681 1.00 91.44 121 GLU A N 1
ATOM 980 C CA . GLU A 1 121 ? 33.512 13.692 -61.144 1.00 91.44 121 GLU A CA 1
ATOM 981 C C . GLU A 1 121 ? 32.190 14.469 -61.177 1.00 91.44 121 GLU A C 1
ATOM 983 O O . GLU A 1 121 ? 31.790 15.031 -60.157 1.00 91.44 121 GLU A O 1
ATOM 988 N N . ALA A 1 122 ? 31.442 14.410 -62.284 1.00 90.81 122 ALA A N 1
ATOM 989 C CA . ALA A 1 122 ? 30.108 15.005 -62.381 1.00 90.81 122 ALA A CA 1
ATOM 990 C C . ALA A 1 122 ? 29.129 14.425 -61.337 1.00 90.81 122 ALA A C 1
ATOM 992 O O . ALA A 1 122 ? 28.418 15.172 -60.662 1.00 90.81 122 ALA A O 1
ATOM 993 N N . ASN A 1 123 ? 29.139 13.101 -61.136 1.00 90.56 123 ASN A N 1
ATOM 994 C CA . ASN A 1 123 ? 28.338 12.440 -60.098 1.00 90.56 123 ASN A CA 1
ATOM 995 C C . ASN A 1 123 ? 28.759 12.856 -58.673 1.00 90.56 123 ASN A C 1
ATOM 997 O O . ASN A 1 123 ? 27.903 13.052 -57.807 1.00 90.56 123 ASN A O 1
ATOM 1001 N N . VAL A 1 124 ? 30.061 13.010 -58.410 1.00 91.19 124 VAL A N 1
ATOM 1002 C CA . VAL A 1 124 ? 30.582 13.483 -57.115 1.00 91.19 124 VAL A CA 1
ATOM 1003 C C . VAL A 1 124 ? 30.208 14.946 -56.873 1.00 91.19 124 VAL A C 1
ATOM 1005 O O . VAL A 1 124 ? 29.773 15.275 -55.768 1.00 91.19 124 VAL A O 1
ATOM 1008 N N . ALA A 1 125 ? 30.280 15.809 -57.888 1.00 89.81 125 ALA A N 1
ATOM 1009 C CA . ALA A 1 125 ? 29.844 17.201 -57.801 1.00 89.81 125 ALA A CA 1
ATOM 1010 C C . ALA A 1 125 ? 28.335 17.305 -57.511 1.00 89.81 125 ALA A C 1
ATOM 1012 O O . ALA A 1 125 ? 27.931 18.031 -56.600 1.00 89.81 125 ALA A O 1
ATOM 1013 N N . GLN A 1 126 ? 27.502 16.517 -58.203 1.00 92.88 126 GLN A N 1
ATOM 1014 C CA . GLN A 1 126 ? 26.054 16.468 -57.964 1.00 92.88 126 GLN A CA 1
ATOM 1015 C C . GLN A 1 126 ? 25.717 15.994 -56.540 1.00 92.88 126 GLN A C 1
ATOM 1017 O O . GLN A 1 126 ? 24.886 16.609 -55.868 1.00 92.88 126 GLN A O 1
ATOM 1022 N N . ARG A 1 127 ? 26.385 14.941 -56.046 1.00 90.94 127 ARG A N 1
ATOM 1023 C CA . ARG A 1 127 ? 26.230 14.466 -54.658 1.00 90.94 127 ARG A CA 1
ATOM 1024 C C . ARG A 1 127 ? 26.685 15.511 -53.641 1.00 90.94 127 ARG A C 1
ATOM 1026 O O . ARG A 1 127 ? 25.973 15.758 -52.675 1.00 90.94 127 ARG A O 1
ATOM 1033 N N . THR A 1 128 ? 27.824 16.160 -53.881 1.00 89.44 128 THR A N 1
ATOM 1034 C CA . THR A 1 128 ? 28.349 17.232 -53.017 1.00 89.44 128 THR A CA 1
ATOM 1035 C C . THR A 1 128 ? 27.361 18.392 -52.916 1.00 89.44 128 THR A C 1
ATOM 1037 O O . THR A 1 128 ? 27.104 18.872 -51.813 1.00 89.44 128 THR A O 1
ATOM 1040 N N . LYS A 1 129 ? 26.739 18.790 -54.036 1.00 93.88 129 LYS A N 1
ATOM 1041 C CA . LYS A 1 129 ? 25.672 19.795 -54.031 1.00 93.88 129 LYS A CA 1
ATOM 1042 C C . LYS A 1 129 ? 24.459 19.325 -53.220 1.00 93.88 129 LYS A C 1
ATOM 1044 O O . LYS A 1 129 ? 24.055 20.023 -52.303 1.00 93.88 129 LYS A O 1
ATOM 1049 N N . SER A 1 130 ? 23.933 18.129 -53.489 1.00 91.19 130 SER A N 1
ATOM 1050 C CA . SER A 1 130 ? 22.765 17.595 -52.768 1.00 91.19 130 SER A CA 1
ATOM 1051 C C . SER A 1 130 ? 22.987 17.499 -51.251 1.00 91.19 130 SER A C 1
ATOM 1053 O O . SER A 1 130 ? 22.067 17.772 -50.486 1.00 91.19 130 SER A O 1
ATOM 1055 N N . VAL A 1 131 ? 24.205 17.175 -50.801 1.00 89.00 131 VAL A N 1
ATOM 1056 C CA . VAL A 1 131 ? 24.577 17.180 -49.374 1.00 89.00 131 VAL A CA 1
ATOM 1057 C C . VAL A 1 131 ? 24.652 18.603 -48.801 1.00 89.00 131 VAL A C 1
ATOM 1059 O O . VAL A 1 131 ? 24.291 18.808 -47.643 1.00 89.00 131 VAL A O 1
ATOM 1062 N N . ALA A 1 132 ? 25.086 19.595 -49.584 1.00 91.69 132 ALA A N 1
ATOM 1063 C CA . ALA A 1 132 ? 25.063 20.999 -49.172 1.00 91.69 132 ALA A CA 1
ATOM 1064 C C . ALA A 1 132 ? 23.628 21.550 -49.073 1.00 91.69 132 ALA A C 1
ATOM 1066 O O . ALA A 1 132 ? 23.299 22.191 -48.074 1.00 91.69 132 ALA A O 1
ATOM 1067 N N . ASP A 1 133 ? 22.775 21.233 -50.052 1.00 91.38 133 ASP A N 1
ATOM 1068 C CA . ASP A 1 133 ? 21.358 21.612 -50.081 1.00 91.38 133 ASP A CA 1
ATOM 1069 C C . ASP A 1 133 ? 20.619 21.021 -48.852 1.00 91.38 133 ASP A C 1
ATOM 1071 O O . ASP A 1 133 ? 20.020 21.764 -48.072 1.00 91.38 133 ASP A O 1
ATOM 1075 N N . LEU A 1 134 ? 20.774 19.712 -48.585 1.00 91.88 134 LEU A N 1
ATOM 1076 C CA . LEU A 1 134 ? 20.227 19.036 -47.392 1.00 91.88 134 LEU A CA 1
ATOM 1077 C C . LEU A 1 134 ? 20.759 19.621 -46.073 1.00 91.88 134 LEU A C 1
ATOM 1079 O O . LEU A 1 134 ? 20.018 19.762 -45.101 1.00 91.88 134 LEU A O 1
ATOM 1083 N N . ARG A 1 135 ? 22.045 19.992 -46.012 1.00 92.62 135 ARG A N 1
ATOM 1084 C CA . ARG A 1 135 ? 22.621 20.638 -44.822 1.00 92.62 135 ARG A CA 1
ATOM 1085 C C . ARG A 1 135 ? 21.976 22.001 -44.555 1.00 92.62 135 ARG A C 1
ATOM 1087 O O . ARG A 1 135 ? 21.784 22.353 -43.393 1.00 92.62 135 ARG A O 1
ATOM 1094 N N . GLN A 1 136 ? 21.658 22.766 -45.598 1.00 94.06 136 GLN A N 1
ATOM 1095 C CA . GLN A 1 136 ? 20.972 24.050 -45.462 1.00 94.06 136 GLN A CA 1
ATOM 1096 C C . GLN A 1 136 ? 19.510 23.869 -45.021 1.00 94.06 136 GLN A C 1
ATOM 1098 O O . GLN A 1 136 ? 19.036 24.625 -44.171 1.00 94.06 136 GLN A O 1
ATOM 1103 N N . GLU A 1 137 ? 18.825 22.844 -45.530 1.00 93.25 137 GLU A N 1
ATOM 1104 C CA . GLU A 1 137 ? 17.472 22.468 -45.104 1.00 93.25 137 GLU A CA 1
ATOM 1105 C C . GLU A 1 137 ? 17.427 22.112 -43.608 1.00 93.25 137 GLU A C 1
ATOM 1107 O O . GLU A 1 137 ? 16.700 22.763 -42.855 1.00 93.25 137 GLU A O 1
ATOM 1112 N N . VAL A 1 138 ? 18.290 21.198 -43.147 1.00 92.06 138 VAL A N 1
ATOM 1113 C CA . VAL A 1 138 ? 18.390 20.801 -41.727 1.00 92.06 138 VAL A CA 1
ATOM 1114 C C . VAL A 1 138 ? 18.735 21.986 -40.817 1.00 92.06 138 VAL A C 1
ATOM 1116 O O . VAL A 1 138 ? 18.160 22.122 -39.739 1.00 92.06 138 VAL A O 1
ATOM 1119 N N . LEU A 1 139 ? 19.621 22.896 -41.241 1.00 92.38 139 LEU A N 1
ATOM 1120 C CA . LEU A 1 139 ? 19.896 24.121 -40.477 1.00 92.38 139 LEU A CA 1
ATOM 1121 C C . LEU A 1 139 ? 18.647 25.015 -40.355 1.00 92.38 139 LEU A C 1
ATOM 1123 O O . LEU A 1 139 ? 18.402 25.571 -39.287 1.00 92.38 139 LEU A O 1
ATOM 1127 N N . SER A 1 140 ? 17.818 25.106 -41.401 1.00 92.94 140 SER A N 1
ATOM 1128 C CA . SER A 1 140 ? 16.547 25.844 -41.340 1.00 92.94 140 SER A CA 1
ATOM 1129 C C . SER A 1 140 ? 15.516 25.205 -40.399 1.00 92.94 140 SER A C 1
ATOM 1131 O O . SER A 1 140 ? 14.655 25.907 -39.867 1.00 92.94 140 SER A O 1
ATOM 1133 N N . GLU A 1 141 ? 15.580 23.887 -40.191 1.00 91.25 141 GLU A N 1
ATOM 1134 C CA . GLU A 1 141 ? 14.729 23.163 -39.240 1.00 91.25 141 GLU A CA 1
ATOM 1135 C C . GLU A 1 141 ? 15.205 23.340 -37.804 1.00 91.25 141 GLU A C 1
ATOM 1137 O O . GLU A 1 141 ? 14.389 23.598 -36.922 1.00 91.25 141 GLU A O 1
ATOM 1142 N N . VAL A 1 142 ? 16.520 23.312 -37.575 1.00 89.56 142 VAL A N 1
ATOM 1143 C CA . VAL A 1 142 ? 17.116 23.587 -36.261 1.00 89.56 142 VAL A CA 1
ATOM 1144 C C . VAL A 1 142 ? 16.780 25.002 -35.776 1.00 89.56 142 VAL A C 1
ATOM 1146 O O . VAL A 1 142 ? 16.398 25.162 -34.618 1.00 89.56 142 VAL A O 1
ATOM 1149 N N . GLU A 1 143 ? 16.847 26.028 -36.633 1.00 92.31 143 GLU A N 1
ATOM 1150 C CA . GLU A 1 143 ? 16.443 27.387 -36.228 1.00 92.31 143 GLU A CA 1
ATOM 1151 C C . GLU A 1 143 ? 14.922 27.524 -36.018 1.00 92.31 143 GLU A C 1
ATOM 1153 O O . GLU A 1 143 ? 14.499 28.198 -35.078 1.00 92.31 143 GLU A O 1
ATOM 1158 N N . ARG A 1 144 ? 14.084 26.827 -36.806 1.00 91.94 144 ARG A N 1
ATOM 1159 C CA . ARG A 1 144 ? 12.628 26.746 -36.553 1.00 91.94 144 ARG A CA 1
ATOM 1160 C C . ARG A 1 144 ? 12.318 26.085 -35.203 1.00 91.94 144 ARG A C 1
ATOM 1162 O O . ARG A 1 144 ? 11.498 26.601 -34.446 1.00 91.94 144 ARG A O 1
ATOM 1169 N N . ALA A 1 145 ? 12.998 24.986 -34.878 1.00 88.38 145 ALA A N 1
ATOM 1170 C CA . ALA A 1 145 ? 12.835 24.275 -33.612 1.00 88.38 145 ALA A CA 1
ATOM 1171 C C . ALA A 1 145 ? 13.282 25.126 -32.410 1.00 88.38 145 ALA A C 1
ATOM 1173 O O . ALA A 1 145 ? 12.570 25.188 -31.411 1.00 88.38 145 ALA A O 1
ATOM 1174 N N . LYS A 1 146 ? 14.408 25.848 -32.519 1.00 89.62 146 LYS A N 1
ATOM 1175 C CA . LYS A 1 146 ? 14.860 26.809 -31.494 1.00 89.62 146 LYS A CA 1
ATOM 1176 C C . LYS A 1 146 ? 13.845 27.925 -31.245 1.00 89.62 146 LYS A C 1
ATOM 1178 O O . LYS A 1 146 ? 13.591 28.254 -30.091 1.00 89.62 146 LYS A O 1
ATOM 1183 N N . ALA A 1 147 ? 13.264 28.496 -32.302 1.00 91.44 147 ALA A N 1
ATOM 1184 C CA . ALA A 1 147 ? 12.255 29.546 -32.168 1.00 91.44 147 ALA A CA 1
ATOM 1185 C C . ALA A 1 147 ? 11.002 29.036 -31.433 1.00 91.44 147 ALA A C 1
ATOM 1187 O O . ALA A 1 147 ? 10.536 29.680 -30.495 1.00 91.44 147 ALA A O 1
ATOM 1188 N N . SER A 1 148 ? 10.515 27.844 -31.798 1.00 90.62 148 SER A N 1
ATOM 1189 C CA . SER A 1 148 ? 9.380 27.200 -31.122 1.00 90.62 148 SER A CA 1
ATOM 1190 C C . SER A 1 148 ? 9.689 26.832 -29.663 1.00 90.62 148 SER A C 1
ATOM 1192 O O . SER A 1 148 ? 8.831 27.005 -28.797 1.00 90.62 148 SER A O 1
ATOM 1194 N N . LEU A 1 149 ? 10.918 26.397 -29.358 1.00 88.56 149 LEU A N 1
ATOM 1195 C CA . LEU A 1 149 ? 11.353 26.133 -27.984 1.00 88.56 149 LEU A CA 1
ATOM 1196 C C . LEU A 1 149 ? 11.367 27.414 -27.136 1.00 88.56 149 LEU A C 1
ATOM 1198 O O . LEU A 1 149 ? 10.836 27.404 -26.031 1.00 88.56 149 LEU A O 1
ATOM 1202 N N . ALA A 1 150 ? 11.894 28.524 -27.659 1.00 91.06 150 ALA A N 1
ATOM 1203 C CA . ALA A 1 150 ? 11.911 29.807 -26.951 1.00 91.06 150 ALA A CA 1
ATOM 1204 C C . ALA A 1 150 ? 10.493 30.361 -26.687 1.00 91.06 150 ALA A C 1
ATOM 1206 O O . ALA A 1 150 ? 10.230 30.941 -25.632 1.00 91.06 150 ALA A O 1
ATOM 1207 N N . GLU A 1 151 ? 9.552 30.149 -27.614 1.00 92.00 151 GLU A N 1
ATOM 1208 C CA . GLU A 1 151 ? 8.133 30.466 -27.408 1.00 92.00 151 GLU A CA 1
ATOM 1209 C C . GLU A 1 151 ? 7.510 29.589 -26.305 1.00 92.00 151 GLU A C 1
ATOM 1211 O O . GLU A 1 151 ? 6.822 30.101 -25.416 1.00 92.00 151 GLU A O 1
ATOM 1216 N N . ALA A 1 152 ? 7.809 28.286 -26.297 1.00 88.69 152 ALA A N 1
ATOM 1217 C CA . ALA A 1 152 ? 7.354 27.359 -25.262 1.00 88.69 152 ALA A CA 1
ATOM 1218 C C . ALA A 1 152 ? 7.943 27.682 -23.873 1.00 88.69 152 ALA A C 1
ATOM 1220 O O . ALA A 1 152 ? 7.215 27.646 -22.879 1.00 88.69 152 ALA A O 1
ATOM 1221 N N . GLU A 1 153 ? 9.223 28.057 -23.790 1.00 89.25 153 GLU A N 1
ATOM 1222 C CA . GLU A 1 153 ? 9.874 28.522 -22.557 1.00 89.25 153 GLU A CA 1
ATOM 1223 C C . GLU A 1 153 ? 9.226 29.808 -22.021 1.00 89.25 153 GLU A C 1
ATOM 1225 O O . GLU A 1 153 ? 8.946 29.905 -20.824 1.00 89.25 153 GLU A O 1
ATOM 1230 N N . SER A 1 154 ? 8.909 30.763 -22.903 1.00 91.06 154 SER A N 1
ATOM 1231 C CA . SER A 1 154 ? 8.189 31.994 -22.549 1.00 91.06 154 SER A CA 1
ATOM 1232 C C . SER A 1 154 ? 6.768 31.704 -22.036 1.00 91.06 154 SER A C 1
ATOM 1234 O O . SER A 1 154 ? 6.359 32.207 -20.985 1.00 91.06 154 SER A O 1
ATOM 1236 N N . SER A 1 155 ? 6.033 30.809 -22.706 1.00 89.75 155 SER A N 1
ATOM 1237 C CA . SER A 1 155 ? 4.702 30.365 -22.266 1.00 89.75 155 SER A CA 1
ATOM 1238 C C . SER A 1 155 ? 4.751 29.653 -20.905 1.00 89.75 155 SER A C 1
ATOM 1240 O O . SER A 1 155 ? 3.926 29.915 -20.025 1.00 89.75 155 SER A O 1
ATOM 1242 N N . LEU A 1 156 ? 5.759 28.801 -20.686 1.00 88.25 156 LEU A N 1
ATOM 1243 C CA . LEU A 1 156 ? 5.996 28.130 -19.408 1.00 88.25 156 LEU A CA 1
ATOM 1244 C C . LEU A 1 156 ? 6.357 29.124 -18.293 1.00 88.25 156 LEU A C 1
ATOM 1246 O O . LEU A 1 156 ? 5.929 28.934 -17.154 1.00 88.25 156 LEU A O 1
ATOM 1250 N N . ALA A 1 157 ? 7.106 30.186 -18.598 1.00 89.56 157 ALA A N 1
ATOM 1251 C CA . ALA A 1 157 ? 7.408 31.253 -17.648 1.00 89.56 157 ALA A CA 1
ATOM 1252 C C . ALA A 1 157 ? 6.142 32.028 -17.231 1.00 89.56 157 ALA A C 1
ATOM 1254 O O . ALA A 1 157 ? 5.943 32.236 -16.033 1.00 89.56 157 ALA A O 1
ATOM 1255 N N . SER A 1 158 ? 5.250 32.364 -18.176 1.00 92.00 158 SER A N 1
ATOM 1256 C CA . SER A 1 158 ? 3.945 32.984 -17.869 1.00 92.00 158 SER A CA 1
ATOM 1257 C C . SER A 1 158 ? 3.108 32.093 -16.951 1.00 92.00 158 SER A C 1
ATOM 1259 O O . SER A 1 158 ? 2.731 32.507 -15.856 1.00 92.00 158 SER A O 1
ATOM 1261 N N . ARG A 1 159 ? 2.934 30.813 -17.314 1.00 88.50 159 ARG A N 1
ATOM 1262 C CA . ARG A 1 159 ? 2.169 29.847 -16.506 1.00 88.50 159 ARG A CA 1
ATOM 1263 C C . ARG A 1 159 ? 2.756 29.635 -15.108 1.00 88.50 159 ARG A C 1
ATOM 1265 O O . ARG A 1 159 ? 2.003 29.442 -14.158 1.00 88.50 159 ARG A O 1
ATOM 1272 N N . LYS A 1 160 ? 4.084 29.695 -14.949 1.00 89.50 160 LYS A N 1
ATOM 1273 C CA . LYS A 1 160 ? 4.743 29.653 -13.629 1.00 89.50 160 LYS A CA 1
ATOM 1274 C C . LYS A 1 160 ? 4.468 30.912 -12.801 1.00 89.50 160 LYS A C 1
ATOM 1276 O O . LYS A 1 160 ? 4.260 30.793 -11.596 1.00 89.50 160 LYS A O 1
ATOM 1281 N N . ALA A 1 161 ? 4.431 32.093 -13.419 1.00 89.75 161 ALA A N 1
ATOM 1282 C CA . ALA A 1 161 ? 4.058 33.333 -12.738 1.00 89.75 161 ALA A CA 1
ATOM 1283 C C . ALA A 1 161 ? 2.575 33.328 -12.318 1.00 89.75 161 ALA A C 1
ATOM 1285 O O . ALA A 1 161 ? 2.264 33.649 -11.173 1.00 89.75 161 ALA A O 1
ATOM 1286 N N . GLU A 1 162 ? 1.679 32.882 -13.202 1.00 89.88 162 GLU A N 1
ATOM 1287 C CA . GLU A 1 162 ? 0.246 32.700 -12.928 1.00 89.88 162 GLU A CA 1
ATOM 1288 C C . GLU A 1 162 ? 0.009 31.703 -11.780 1.00 89.88 162 GLU A C 1
ATOM 1290 O O . GLU A 1 162 ? -0.722 32.005 -10.836 1.00 89.88 162 GLU A O 1
ATOM 1295 N N . ALA A 1 163 ? 0.681 30.545 -11.803 1.00 86.81 163 ALA A N 1
ATOM 1296 C CA . ALA A 1 163 ? 0.600 29.546 -10.737 1.00 86.81 163 ALA A CA 1
ATOM 1297 C C . ALA A 1 163 ? 1.138 30.072 -9.394 1.00 86.81 163 ALA A C 1
ATOM 1299 O O . ALA A 1 163 ? 0.526 29.830 -8.356 1.00 86.81 163 ALA A O 1
ATOM 1300 N N . SER A 1 164 ? 2.236 30.836 -9.407 1.00 88.94 164 SER A N 1
ATOM 1301 C CA . SER A 1 164 ? 2.788 31.481 -8.207 1.00 88.94 164 SER A CA 1
ATOM 1302 C C . SER A 1 164 ? 1.827 32.525 -7.619 1.00 88.94 164 SER A C 1
ATOM 1304 O O . SER A 1 164 ? 1.618 32.568 -6.408 1.00 88.94 164 SER A O 1
ATOM 1306 N N . ALA A 1 165 ? 1.159 33.316 -8.467 1.00 90.69 165 ALA A N 1
ATOM 1307 C CA . ALA A 1 165 ? 0.139 34.271 -8.032 1.00 90.69 165 ALA A CA 1
ATOM 1308 C C . ALA A 1 165 ? -1.102 33.573 -7.441 1.00 90.69 165 ALA A C 1
ATOM 1310 O O . ALA A 1 165 ? -1.608 33.991 -6.399 1.00 90.69 165 ALA A O 1
ATOM 1311 N N . ALA A 1 166 ? -1.563 32.477 -8.053 1.00 88.00 166 ALA A N 1
ATOM 1312 C CA . ALA A 1 166 ? -2.652 31.662 -7.514 1.00 88.00 166 ALA A CA 1
ATOM 1313 C C . ALA A 1 166 ? -2.272 30.994 -6.177 1.00 88.00 166 ALA A C 1
ATOM 1315 O O . ALA A 1 166 ? -3.084 30.953 -5.252 1.00 88.00 166 ALA A O 1
ATOM 1316 N N . GLN A 1 167 ? -1.028 30.522 -6.037 1.00 88.44 167 GLN A N 1
ATOM 1317 C CA . GLN A 1 167 ? -0.509 29.982 -4.780 1.00 88.44 167 GLN A CA 1
ATOM 1318 C C . GLN A 1 167 ? -0.467 31.053 -3.678 1.00 88.44 167 GLN A C 1
ATOM 1320 O O . GLN A 1 167 ? -0.887 30.776 -2.557 1.00 88.44 167 GLN A O 1
ATOM 1325 N N . GLN A 1 168 ? -0.036 32.277 -3.994 1.00 91.44 168 GLN A N 1
ATOM 1326 C CA . GLN A 1 168 ? -0.039 33.399 -3.052 1.00 91.44 168 GLN A CA 1
ATOM 1327 C C . GLN A 1 168 ? -1.463 33.743 -2.575 1.00 91.44 168 GLN A C 1
ATOM 1329 O O . GLN A 1 168 ? -1.693 33.854 -1.373 1.00 91.44 168 GLN A O 1
ATOM 1334 N N . GLN A 1 169 ? -2.446 33.800 -3.482 1.00 92.25 169 GLN A N 1
ATOM 1335 C CA . GLN A 1 169 ? -3.858 34.003 -3.119 1.00 92.25 169 GLN A CA 1
ATOM 1336 C C . GLN A 1 169 ? -4.419 32.869 -2.242 1.00 92.25 169 GLN A C 1
ATOM 1338 O O . GLN A 1 169 ? -5.243 33.112 -1.360 1.00 92.25 169 GLN A O 1
ATOM 1343 N N . MET A 1 170 ? -3.979 31.625 -2.459 1.00 88.81 170 MET A N 1
ATOM 1344 C CA . MET A 1 170 ? -4.366 30.484 -1.621 1.00 88.81 170 MET A CA 1
ATOM 1345 C C . MET A 1 170 ? -3.736 30.539 -0.222 1.00 88.81 170 MET A C 1
ATOM 1347 O O . MET A 1 170 ? -4.393 30.139 0.738 1.00 88.81 170 MET A O 1
ATOM 1351 N N . ILE A 1 171 ? -2.513 31.066 -0.088 1.00 89.44 171 ILE A N 1
ATOM 1352 C CA . ILE A 1 171 ? -1.875 31.339 1.211 1.00 89.44 171 ILE A CA 1
ATOM 1353 C C . ILE A 1 171 ? -2.648 32.439 1.946 1.00 89.44 171 ILE A C 1
ATOM 1355 O O . ILE A 1 171 ? -3.131 32.202 3.046 1.00 89.44 171 ILE A O 1
ATOM 1359 N N . GLU A 1 172 ? -2.882 33.590 1.312 1.00 92.00 172 GLU A N 1
ATOM 1360 C CA . GLU A 1 172 ? -3.641 34.704 1.908 1.00 92.00 172 GLU A CA 1
ATOM 1361 C C . GLU A 1 172 ? -5.054 34.280 2.348 1.00 92.00 172 GLU A C 1
ATOM 1363 O O . GLU A 1 172 ? -5.528 34.668 3.417 1.00 92.00 172 GLU A O 1
ATOM 1368 N N . ARG A 1 173 ? -5.717 33.421 1.561 1.00 92.94 173 ARG A N 1
ATOM 1369 C CA . ARG A 1 173 ? -7.020 32.846 1.916 1.00 92.94 173 ARG A CA 1
ATOM 1370 C C . ARG A 1 173 ? -6.942 31.858 3.083 1.00 92.94 173 ARG A C 1
ATOM 1372 O O . ARG A 1 173 ? -7.868 31.832 3.892 1.00 92.94 173 ARG A O 1
ATOM 1379 N N . ARG A 1 174 ? -5.893 31.035 3.167 1.00 89.94 174 ARG A N 1
ATOM 1380 C CA . ARG A 1 174 ? -5.669 30.131 4.305 1.00 89.94 174 ARG A CA 1
ATOM 1381 C C . ARG A 1 174 ? -5.449 30.942 5.578 1.00 89.94 174 ARG A C 1
ATOM 1383 O O . ARG A 1 174 ? -6.148 30.709 6.553 1.00 89.94 174 ARG A O 1
ATOM 1390 N N . ASP A 1 175 ? -4.556 31.923 5.540 1.00 91.69 175 ASP A N 1
ATOM 1391 C CA . ASP A 1 175 ? -4.174 32.725 6.706 1.00 91.69 175 ASP A CA 1
ATOM 1392 C C . ASP A 1 175 ? -5.376 33.527 7.252 1.00 91.69 175 ASP A C 1
ATOM 1394 O O . ASP A 1 175 ? -5.535 33.681 8.463 1.00 91.69 175 ASP A O 1
ATOM 1398 N N . ALA A 1 176 ? -6.285 33.969 6.373 1.00 92.50 176 ALA A N 1
ATOM 1399 C CA . ALA A 1 176 ? -7.562 34.571 6.764 1.00 92.50 176 ALA A CA 1
ATOM 1400 C C . ALA A 1 176 ? -8.540 33.571 7.422 1.00 92.50 176 ALA A C 1
ATOM 1402 O O . ALA A 1 176 ? -9.230 33.926 8.378 1.00 92.50 176 ALA A O 1
ATOM 14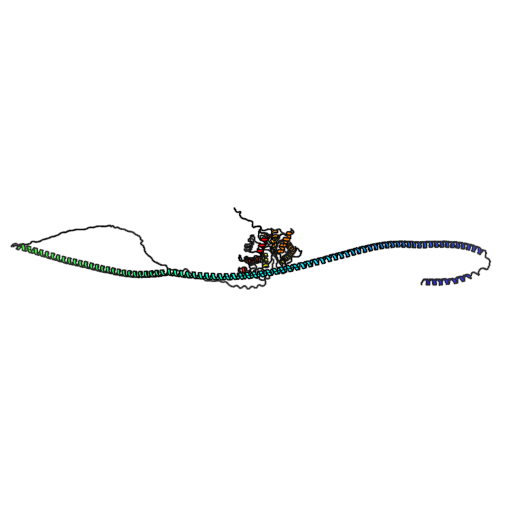03 N N . LEU A 1 177 ? -8.598 32.322 6.941 1.00 90.00 177 LEU A N 1
ATOM 1404 C CA . LEU A 1 177 ? -9.415 31.258 7.543 1.00 90.00 177 LEU A CA 1
ATOM 1405 C C . LEU A 1 177 ? -8.840 30.771 8.882 1.00 90.00 177 LEU A C 1
ATOM 1407 O O . LEU A 1 177 ? -9.605 30.443 9.786 1.00 90.00 177 LEU A O 1
ATOM 1411 N N . GLU A 1 178 ? -7.515 30.759 9.034 1.00 89.62 178 GLU A N 1
ATOM 1412 C CA . GLU A 1 178 ? -6.837 30.470 10.303 1.00 89.62 178 GLU A CA 1
ATOM 1413 C C . GLU A 1 178 ? -7.182 31.541 11.352 1.00 89.62 178 GLU A C 1
ATOM 1415 O O . GLU A 1 178 ? -7.614 31.193 12.450 1.00 89.62 178 GLU A O 1
ATOM 1420 N N . GLN A 1 179 ? -7.147 32.831 10.992 1.00 93.69 179 GLN A N 1
ATOM 1421 C CA . GLN A 1 179 ? -7.596 33.926 11.871 1.00 93.69 179 GLN A CA 1
ATOM 1422 C C . GLN A 1 179 ? -9.091 33.841 12.234 1.00 93.69 179 GLN A C 1
ATOM 1424 O O . GLN A 1 179 ? -9.470 34.118 13.375 1.00 93.69 179 GLN A O 1
ATOM 1429 N N . GLU A 1 180 ? -9.965 33.445 11.300 1.00 94.38 180 GLU A N 1
ATOM 1430 C CA . GLU A 1 180 ? -11.385 33.227 11.609 1.00 94.38 180 GLU A CA 1
ATOM 1431 C C . GLU A 1 180 ? -11.588 32.033 12.560 1.00 94.38 180 GLU A C 1
ATOM 1433 O O . GLU A 1 180 ? -12.400 32.116 13.486 1.00 94.38 180 GLU A O 1
ATOM 1438 N N . LEU A 1 181 ? -10.818 30.955 12.390 1.00 89.19 181 LEU A N 1
ATOM 1439 C CA . LEU A 1 181 ? -10.849 29.775 13.254 1.00 89.19 181 LEU A CA 1
ATOM 1440 C C . LEU A 1 181 ? -10.315 30.074 14.663 1.00 89.19 181 LEU A C 1
ATOM 1442 O O . LEU A 1 181 ? -10.928 29.641 15.641 1.00 89.19 181 LEU A O 1
ATOM 1446 N N . GLU A 1 182 ? -9.235 30.849 14.797 1.00 91.69 182 GLU A N 1
ATOM 1447 C CA . GLU A 1 182 ? -8.752 31.348 16.094 1.00 91.69 182 GLU A CA 1
ATOM 1448 C C . GLU A 1 182 ? -9.829 32.180 16.802 1.00 91.69 182 GLU A C 1
ATOM 1450 O O . GLU A 1 182 ? -10.128 31.945 17.976 1.00 91.69 182 GLU A O 1
ATOM 1455 N N . ARG A 1 183 ? -10.477 33.102 16.075 1.00 96.94 183 ARG A N 1
ATOM 1456 C CA . ARG A 1 183 ? -11.554 33.950 16.606 1.00 96.94 183 ARG A CA 1
ATOM 1457 C C . ARG A 1 183 ? -12.746 33.120 17.097 1.00 96.94 183 ARG A C 1
ATOM 1459 O O . ARG A 1 183 ? -13.200 33.313 18.221 1.00 96.94 183 ARG A O 1
ATOM 1466 N N . LEU A 1 184 ? -13.221 32.167 16.291 1.00 91.44 184 LEU A N 1
ATOM 1467 C CA . LEU A 1 184 ? -14.319 31.263 16.660 1.00 91.44 184 LEU A CA 1
ATOM 1468 C C . LEU A 1 184 ? -13.950 30.336 17.830 1.00 91.44 184 LEU A C 1
ATOM 1470 O O . LEU A 1 184 ? -14.805 30.015 18.656 1.00 91.44 184 LEU A O 1
ATOM 1474 N N . THR A 1 185 ? -12.681 29.936 17.939 1.00 89.69 185 THR A N 1
ATOM 1475 C CA . THR A 1 185 ? -12.181 29.149 19.076 1.00 89.69 185 THR A CA 1
ATOM 1476 C C . THR A 1 185 ? -12.193 29.979 20.362 1.00 89.69 185 THR A C 1
ATOM 1478 O O . THR A 1 185 ? -12.659 29.496 21.394 1.00 89.69 185 THR A O 1
ATOM 1481 N N . ALA A 1 186 ? -11.757 31.242 20.307 1.00 92.62 186 ALA A N 1
ATOM 1482 C CA . ALA A 1 186 ? -11.796 32.158 21.446 1.00 92.62 186 ALA A CA 1
ATOM 1483 C C . ALA A 1 186 ? -13.235 32.469 21.907 1.00 92.62 186 ALA A C 1
ATOM 1485 O O . ALA A 1 186 ? -13.501 32.455 23.114 1.00 92.62 186 ALA A O 1
ATOM 1486 N N . ASP A 1 187 ? -14.168 32.676 20.968 1.00 92.88 187 ASP A N 1
ATOM 1487 C CA . ASP A 1 187 ? -15.601 32.833 21.258 1.00 92.88 187 ASP A CA 1
ATOM 1488 C C . ASP A 1 187 ? -16.154 31.586 21.981 1.00 92.88 187 ASP A C 1
ATOM 1490 O O . ASP A 1 187 ? -16.756 31.691 23.054 1.00 92.88 187 ASP A O 1
ATOM 1494 N N . ALA A 1 188 ? -15.883 30.385 21.453 1.00 89.69 188 ALA A N 1
ATOM 1495 C CA . ALA A 1 188 ? -16.341 29.123 22.037 1.00 89.69 188 ALA A CA 1
ATOM 1496 C C . ALA A 1 188 ? -15.736 28.843 23.428 1.00 89.69 188 ALA A C 1
ATOM 1498 O O . ALA A 1 188 ? -16.415 28.314 24.314 1.00 89.69 188 ALA A O 1
ATOM 1499 N N . GLU A 1 189 ? -14.476 29.224 23.674 1.00 91.62 189 GLU A N 1
ATOM 1500 C CA . GLU A 1 189 ? -13.907 29.167 25.022 1.00 91.62 189 GLU A CA 1
ATOM 1501 C C . GLU A 1 189 ? -14.583 30.150 25.992 1.00 91.62 189 GLU A C 1
ATOM 1503 O O . GLU A 1 189 ? -14.715 29.843 27.182 1.00 91.62 189 GLU A O 1
ATOM 1508 N N . ALA A 1 190 ? -14.990 31.335 25.526 1.00 93.31 190 ALA A N 1
ATOM 1509 C CA . ALA A 1 190 ? -15.698 32.309 26.351 1.00 93.31 190 ALA A CA 1
ATOM 1510 C C . ALA A 1 190 ? -17.090 31.791 26.752 1.00 93.31 190 ALA A C 1
ATOM 1512 O O . ALA A 1 190 ? -17.418 31.805 27.943 1.00 93.31 190 ALA A O 1
ATOM 1513 N N . GLU A 1 191 ? -17.856 31.239 25.804 1.00 93.75 191 GLU A N 1
ATOM 1514 C CA . GLU A 1 191 ? -19.140 30.580 26.085 1.00 93.75 191 GLU A CA 1
ATOM 1515 C C . GLU A 1 191 ? -18.977 29.406 27.059 1.00 93.75 191 GLU A C 1
ATOM 1517 O O . GLU A 1 191 ? -19.712 29.306 28.045 1.00 93.75 191 GLU A O 1
ATOM 1522 N N . LYS A 1 192 ? -17.966 28.548 26.851 1.00 92.31 192 LYS A N 1
ATOM 1523 C CA . LYS A 1 192 ? -17.646 27.441 27.765 1.00 92.31 192 LYS A CA 1
ATOM 1524 C C . LYS A 1 192 ? -17.395 27.940 29.191 1.00 92.31 192 LYS A C 1
ATOM 1526 O O . LYS A 1 192 ? -17.988 27.409 30.130 1.00 92.31 192 LYS A O 1
ATOM 1531 N N . ARG A 1 193 ? -16.574 28.983 29.364 1.00 93.75 193 ARG A N 1
ATOM 1532 C CA . ARG A 1 193 ? -16.289 29.598 30.677 1.00 93.75 193 ARG A CA 1
ATOM 1533 C C . ARG A 1 193 ? -17.544 30.199 31.321 1.00 93.75 193 ARG A C 1
ATOM 1535 O O . ARG A 1 193 ? -17.659 30.197 32.546 1.00 93.75 193 ARG A O 1
ATOM 1542 N N . GLU A 1 194 ? -18.495 30.709 30.537 1.00 96.06 194 GLU A N 1
ATOM 1543 C CA . GLU A 1 194 ? -19.781 31.189 31.057 1.00 96.06 194 GLU A CA 1
ATOM 1544 C C . GLU A 1 194 ? -20.696 30.033 31.499 1.00 96.06 194 GLU A C 1
ATOM 1546 O O . GLU A 1 194 ? -21.278 30.085 32.586 1.00 96.06 194 GLU A O 1
ATOM 1551 N N . LEU A 1 195 ? -20.788 28.964 30.704 1.00 91.38 195 LEU A N 1
ATOM 1552 C CA . LEU A 1 195 ? -21.551 27.760 31.045 1.00 91.38 195 LEU A CA 1
ATOM 1553 C C . LEU A 1 195 ? -20.988 27.061 32.291 1.00 91.38 195 LEU A C 1
ATOM 1555 O O . LEU A 1 195 ? -21.756 26.667 33.167 1.00 91.38 195 LEU A O 1
ATOM 1559 N N . GLU A 1 196 ? -19.664 26.976 32.433 1.00 91.06 196 GLU A N 1
ATOM 1560 C CA . GLU A 1 196 ? -19.004 26.443 33.632 1.00 91.06 196 GLU A CA 1
ATOM 1561 C C . GLU A 1 196 ? -19.356 27.253 34.893 1.00 91.06 196 GLU A C 1
ATOM 1563 O O . GLU A 1 196 ? -19.672 26.662 35.928 1.00 91.06 196 GLU A O 1
ATOM 1568 N N . ARG A 1 197 ? -19.406 28.593 34.807 1.00 94.00 197 ARG A N 1
ATOM 1569 C CA . ARG A 1 197 ? -19.876 29.456 35.911 1.00 94.00 197 ARG A CA 1
ATOM 1570 C C . ARG A 1 197 ? -21.347 29.206 36.251 1.00 94.00 197 ARG A C 1
ATOM 1572 O O . ARG A 1 197 ? -21.675 29.075 37.427 1.00 94.00 197 ARG A O 1
ATOM 1579 N N . LYS A 1 198 ? -22.229 29.094 35.249 1.00 94.38 198 LYS A N 1
ATOM 1580 C CA . LYS A 1 198 ? -23.656 28.771 35.464 1.00 94.38 198 LYS A CA 1
ATOM 1581 C C . LYS A 1 198 ? -23.816 27.419 36.169 1.00 94.38 198 LYS A C 1
ATOM 1583 O O . LYS A 1 198 ? -24.533 27.331 37.159 1.00 94.38 198 LYS A O 1
ATOM 1588 N N . ILE A 1 199 ? -23.074 26.397 35.738 1.00 90.25 199 ILE A N 1
ATOM 1589 C CA . ILE A 1 199 ? -23.061 25.067 36.370 1.00 90.25 199 ILE A CA 1
ATOM 1590 C C . ILE A 1 199 ? -22.563 25.130 37.825 1.00 90.25 199 ILE A C 1
ATOM 1592 O O . ILE A 1 199 ? -23.095 24.418 38.676 1.00 90.25 199 ILE A O 1
ATOM 1596 N N . GLN A 1 200 ? -21.574 25.972 38.144 1.00 92.50 200 GLN A N 1
ATOM 1597 C CA . GLN A 1 200 ? -21.117 26.169 39.527 1.00 92.50 200 GLN A CA 1
ATOM 1598 C C . GLN A 1 200 ? -22.189 26.831 40.410 1.00 92.50 200 GLN A C 1
ATOM 1600 O O . GLN A 1 200 ? -22.401 26.379 41.535 1.00 92.50 200 GLN A O 1
ATOM 1605 N N . VAL A 1 201 ? -22.900 27.843 39.899 1.00 94.25 201 VAL A N 1
ATOM 1606 C CA . VAL A 1 201 ? -24.006 28.505 40.618 1.00 94.25 201 VAL A CA 1
ATOM 1607 C C . VAL A 1 201 ? -25.163 27.533 40.877 1.00 94.25 201 VAL A C 1
ATOM 1609 O O . VAL A 1 201 ? -25.617 27.421 42.015 1.00 94.25 201 VAL A O 1
ATOM 1612 N N . GLU A 1 202 ? -25.587 26.770 39.866 1.00 92.44 202 GLU A N 1
ATOM 1613 C CA . GLU A 1 202 ? -26.639 25.749 40.007 1.00 92.44 202 GLU A CA 1
ATOM 1614 C C . GLU A 1 202 ? -26.254 24.647 41.009 1.00 92.44 202 GLU A C 1
ATOM 1616 O O . GLU A 1 202 ? -27.077 24.230 41.825 1.00 92.44 202 GLU A O 1
ATOM 1621 N N . ARG A 1 203 ? -24.986 24.203 41.018 1.00 91.38 203 ARG A N 1
ATOM 1622 C CA . ARG A 1 203 ? -24.487 23.234 42.012 1.00 91.38 203 ARG A CA 1
ATOM 1623 C C . ARG A 1 203 ? -24.563 23.780 43.436 1.00 91.38 203 ARG A C 1
ATOM 1625 O O . ARG A 1 203 ? -25.095 23.092 44.301 1.00 91.38 203 ARG A O 1
ATOM 1632 N N . ALA A 1 204 ? -24.108 25.012 43.667 1.00 92.19 204 ALA A N 1
ATOM 1633 C CA . ALA A 1 204 ? -24.192 25.649 44.983 1.00 92.19 204 ALA A CA 1
ATOM 1634 C C . ALA A 1 204 ? -25.653 25.838 45.445 1.00 92.19 204 ALA A C 1
ATOM 1636 O O . ALA A 1 204 ? -25.971 25.624 46.616 1.00 92.19 204 ALA A O 1
ATOM 1637 N N . GLY A 1 205 ? -26.565 26.168 44.521 1.00 94.25 205 GLY A N 1
ATOM 1638 C CA . GLY A 1 205 ? -28.006 26.215 44.788 1.00 94.25 205 GLY A CA 1
ATOM 1639 C C . GLY A 1 205 ? -28.581 24.848 45.180 1.00 94.25 205 GLY A C 1
ATOM 1640 O O . GLY A 1 205 ? -29.283 24.735 46.186 1.00 94.25 205 GLY A O 1
ATOM 1641 N N . ALA A 1 206 ? -28.236 23.792 44.440 1.00 90.31 206 ALA A N 1
ATOM 1642 C CA . ALA A 1 206 ? -28.664 22.424 44.730 1.00 90.31 206 ALA A CA 1
ATOM 1643 C C . ALA A 1 206 ? -28.103 21.888 46.063 1.00 90.31 206 ALA A C 1
ATOM 1645 O O . ALA A 1 206 ? -28.812 21.196 46.795 1.00 90.31 206 ALA A O 1
ATOM 1646 N N . GLU A 1 207 ? -26.860 22.226 46.411 1.00 91.25 207 GLU A N 1
ATOM 1647 C CA . GLU A 1 207 ? -26.251 21.889 47.705 1.00 91.25 207 GLU A CA 1
ATOM 1648 C C . GLU A 1 207 ? -26.939 22.629 48.861 1.00 91.25 207 GLU A C 1
ATOM 1650 O O . GLU A 1 207 ? -27.306 21.999 49.853 1.00 91.25 207 GLU A O 1
ATOM 1655 N N . SER A 1 208 ? -27.241 23.922 48.699 1.00 92.31 208 SER A N 1
ATOM 1656 C CA . SER A 1 208 ? -28.003 24.705 49.683 1.00 92.31 208 SER A CA 1
ATOM 1657 C C . SER A 1 208 ? -29.418 24.148 49.915 1.00 92.31 208 SER A C 1
ATOM 1659 O O . SER A 1 208 ? -29.845 23.982 51.061 1.00 92.31 208 SER A O 1
ATOM 1661 N N . LEU A 1 209 ? -30.128 23.766 48.845 1.00 91.88 209 LEU A N 1
ATOM 1662 C CA . LEU A 1 209 ? -31.434 23.099 48.937 1.00 91.88 209 LEU A CA 1
ATOM 1663 C C . LEU A 1 209 ? -31.339 21.727 49.622 1.00 91.88 209 LEU A C 1
ATOM 1665 O O . LEU A 1 209 ? -32.225 21.360 50.396 1.00 91.88 209 LEU A O 1
ATOM 1669 N N . ARG A 1 210 ? -30.260 20.974 49.378 1.00 91.38 210 ARG A N 1
ATOM 1670 C CA . ARG A 1 210 ? -30.012 19.675 50.017 1.00 91.38 210 ARG A CA 1
ATOM 1671 C C . ARG A 1 210 ? -29.735 19.814 51.514 1.00 91.38 210 ARG A C 1
ATOM 1673 O O . ARG A 1 210 ? -30.262 19.022 52.293 1.00 91.38 210 ARG A O 1
ATOM 1680 N N . GLU A 1 211 ? -28.964 20.821 51.923 1.00 91.81 211 GLU A N 1
ATOM 1681 C CA . GLU A 1 211 ? -28.791 21.155 53.339 1.00 91.81 211 GLU A CA 1
ATOM 1682 C C . GLU A 1 211 ? -30.119 21.535 53.996 1.00 91.81 211 GLU A C 1
ATOM 1684 O O . GLU A 1 211 ? -30.436 21.018 55.065 1.00 91.81 211 GLU A O 1
ATOM 1689 N N . ALA A 1 212 ? -30.914 22.404 53.364 1.00 91.25 212 ALA A N 1
ATOM 1690 C CA . ALA A 1 212 ? -32.218 22.804 53.888 1.00 91.25 212 ALA A CA 1
ATOM 1691 C C . ALA A 1 212 ? -33.162 21.598 54.061 1.00 91.25 212 ALA A C 1
ATOM 1693 O O . ALA A 1 212 ? -33.843 21.488 55.082 1.00 91.25 212 ALA A O 1
ATOM 1694 N N . PHE A 1 213 ? -33.153 20.659 53.109 1.00 91.44 213 PHE A N 1
ATOM 1695 C CA . PHE A 1 213 ? -33.940 19.430 53.192 1.00 91.44 213 PHE A CA 1
ATOM 1696 C C . PHE A 1 213 ? -33.482 18.504 54.328 1.00 91.44 213 PHE A C 1
ATOM 1698 O O . PHE A 1 213 ? -34.321 18.023 55.086 1.00 91.44 213 PHE A O 1
ATOM 1705 N N . GLU A 1 214 ? -32.176 18.264 54.498 1.00 91.25 214 GLU A N 1
ATOM 1706 C CA . GLU A 1 214 ? -31.690 17.419 55.602 1.00 91.25 214 GLU A CA 1
ATOM 1707 C C . GLU A 1 214 ? -31.874 18.088 56.978 1.00 91.25 214 GLU A C 1
ATOM 1709 O O . GLU A 1 214 ? -32.197 17.388 57.937 1.00 91.25 214 GLU A O 1
ATOM 1714 N N . ARG A 1 215 ? -31.794 19.426 57.086 1.00 92.38 215 ARG A N 1
ATOM 1715 C CA . ARG A 1 215 ? -32.177 20.159 58.313 1.00 92.38 215 ARG A CA 1
ATOM 1716 C C . ARG A 1 215 ? -33.647 19.913 58.663 1.00 92.38 215 ARG A C 1
ATOM 1718 O O . ARG A 1 215 ? -33.939 19.415 59.751 1.00 92.38 215 ARG A O 1
ATOM 1725 N N . LEU A 1 216 ? -34.558 20.135 57.713 1.00 92.31 216 LEU A N 1
ATOM 1726 C CA . LEU A 1 216 ? -35.994 19.894 57.896 1.00 92.31 216 LEU A CA 1
ATOM 1727 C C . LEU A 1 216 ? -36.303 18.415 58.206 1.00 92.31 216 LEU A C 1
ATOM 1729 O O . LEU A 1 216 ? -37.199 18.105 58.990 1.00 92.31 216 LEU A O 1
ATOM 1733 N N . ARG A 1 217 ? -35.516 17.483 57.656 1.00 90.81 217 ARG A N 1
ATOM 1734 C CA . ARG A 1 217 ? -35.585 16.050 57.972 1.00 90.81 217 ARG A CA 1
ATOM 1735 C C . ARG A 1 217 ? -35.114 15.736 59.396 1.00 90.81 217 ARG A C 1
ATOM 1737 O O . ARG A 1 217 ? -35.718 14.881 60.045 1.00 90.81 217 ARG A O 1
ATOM 1744 N N . THR A 1 218 ? -34.070 16.401 59.899 1.00 90.12 218 THR A N 1
ATOM 1745 C CA . THR A 1 218 ? -33.662 16.279 61.311 1.00 90.12 218 THR A CA 1
ATOM 1746 C C . THR A 1 218 ? -34.704 16.874 62.253 1.00 90.12 218 THR A C 1
ATOM 1748 O O . THR A 1 218 ? -35.108 16.194 63.191 1.00 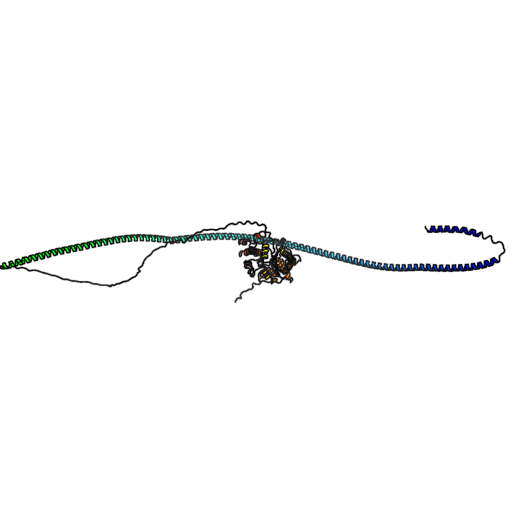90.12 218 THR A O 1
ATOM 1751 N N . GLU A 1 219 ? -35.251 18.051 61.944 1.00 91.62 219 GLU A N 1
ATOM 1752 C CA . GLU A 1 219 ? -36.338 18.680 62.708 1.00 91.62 219 GLU A CA 1
ATOM 1753 C C . GLU A 1 219 ? -37.590 17.788 62.758 1.00 91.62 219 GLU A C 1
ATOM 1755 O O . GLU A 1 219 ? -38.147 17.555 63.832 1.00 91.62 219 GLU A O 1
ATOM 1760 N N . GLN A 1 220 ? -37.997 17.205 61.624 1.00 91.19 220 GLN A N 1
ATOM 1761 C CA . GLN A 1 220 ? -39.103 16.246 61.569 1.00 91.19 220 GLN A CA 1
ATOM 1762 C C . GLN A 1 220 ? -38.809 14.985 62.397 1.00 91.19 220 GLN A C 1
ATOM 1764 O O . GLN A 1 220 ? -39.693 14.483 63.095 1.00 91.19 220 GLN A O 1
ATOM 1769 N N . ARG A 1 221 ? -37.574 14.468 62.341 1.00 90.50 221 ARG A N 1
ATOM 1770 C CA . ARG A 1 221 ? -37.155 13.287 63.106 1.00 90.50 221 ARG A CA 1
ATOM 1771 C C . ARG A 1 221 ? -37.173 13.550 64.608 1.00 90.50 221 ARG A C 1
ATOM 1773 O O . ARG A 1 221 ? -37.661 12.698 65.346 1.00 90.50 221 ARG A O 1
ATOM 1780 N N . ASP A 1 222 ? -36.675 14.697 65.053 1.00 87.44 222 ASP A N 1
ATOM 1781 C CA . ASP A 1 222 ? -36.624 15.054 66.470 1.00 87.44 222 ASP A CA 1
ATOM 1782 C C . ASP A 1 222 ? -38.007 15.450 67.008 1.00 87.44 222 ASP A C 1
ATOM 1784 O O . ASP A 1 222 ? -38.354 15.080 68.129 1.00 87.44 222 ASP A O 1
ATOM 1788 N N . SER A 1 223 ? -38.856 16.074 66.183 1.00 87.50 223 SER A N 1
ATOM 1789 C CA . SER A 1 223 ? -40.279 16.282 66.481 1.00 87.50 223 SER A CA 1
ATOM 1790 C C . SER A 1 223 ? -41.025 14.952 66.653 1.00 87.50 223 SER A C 1
ATOM 1792 O O . SER A 1 223 ? -41.692 14.744 67.668 1.00 87.50 223 SER A O 1
ATOM 1794 N N . TYR A 1 224 ? -40.850 14.003 65.724 1.00 86.06 224 TYR A N 1
ATOM 1795 C CA . TYR A 1 224 ? -41.426 12.658 65.832 1.00 86.06 224 TYR A CA 1
ATOM 1796 C C . TYR A 1 224 ? -40.887 11.903 67.055 1.00 86.06 224 TYR A C 1
ATOM 1798 O O . TYR A 1 224 ? -41.649 11.273 67.787 1.00 86.06 224 TYR A O 1
ATOM 1806 N N . LYS A 1 225 ? -39.580 12.008 67.322 1.00 85.94 225 LYS A N 1
ATOM 1807 C CA . LYS A 1 225 ? -38.939 11.424 68.502 1.00 85.94 225 LYS A CA 1
ATOM 1808 C C . LYS A 1 225 ? -39.545 11.980 69.792 1.00 85.94 225 LYS A C 1
ATOM 1810 O O . LYS A 1 225 ? -39.944 11.191 70.639 1.00 85.94 225 LYS A O 1
ATOM 1815 N N . ALA A 1 226 ? -39.692 13.298 69.923 1.00 82.12 226 ALA A N 1
ATOM 1816 C CA . ALA A 1 226 ? -40.333 13.921 71.081 1.00 82.12 226 ALA A CA 1
ATOM 1817 C C . ALA A 1 226 ? -41.805 13.487 71.236 1.00 82.12 226 ALA A C 1
ATOM 1819 O O . ALA A 1 226 ? -42.240 13.166 72.343 1.00 82.12 226 ALA A O 1
ATOM 1820 N N . ALA A 1 227 ? -42.548 13.405 70.127 1.00 80.25 227 ALA A N 1
ATOM 1821 C CA . ALA A 1 227 ? -43.945 12.972 70.103 1.00 80.25 227 ALA A CA 1
ATOM 1822 C C . ALA A 1 227 ? -44.152 11.486 70.464 1.00 80.25 227 ALA A C 1
ATOM 1824 O O . ALA A 1 227 ? -45.244 11.120 70.892 1.00 80.25 227 ALA A O 1
ATOM 1825 N N . VAL A 1 228 ? -43.130 10.633 70.323 1.00 81.75 228 VAL A N 1
ATOM 1826 C CA . VAL A 1 228 ? -43.176 9.210 70.714 1.00 81.75 228 VAL A CA 1
ATOM 1827 C C . VAL A 1 228 ? -42.562 8.981 72.098 1.00 81.75 228 VAL A C 1
ATOM 1829 O O . VAL A 1 228 ? -43.163 8.310 72.940 1.00 81.75 228 VAL A O 1
ATOM 1832 N N . GLU A 1 229 ? -41.380 9.536 72.368 1.00 80.94 229 GLU A N 1
ATOM 1833 C CA . GLU A 1 229 ? -40.657 9.333 73.628 1.00 80.94 229 GLU A CA 1
ATOM 1834 C C . GLU A 1 229 ? -41.326 10.051 74.805 1.00 80.94 229 GLU A C 1
ATOM 1836 O O . GLU A 1 229 ? -41.378 9.475 75.888 1.00 80.94 229 GLU A O 1
ATOM 1841 N N . GLY A 1 230 ? -41.907 11.242 74.609 1.00 82.31 230 GLY A N 1
ATOM 1842 C CA . GLY A 1 230 ? -42.617 11.976 75.664 1.00 82.31 230 GLY A CA 1
ATOM 1843 C C . GLY A 1 230 ? -43.789 11.179 76.258 1.00 82.31 230 GLY A C 1
ATOM 1844 O O . GLY A 1 230 ? -43.768 10.876 77.455 1.00 82.31 230 GLY A O 1
ATOM 1845 N N . PRO A 1 231 ? -44.774 10.749 75.446 1.00 82.88 231 PRO A N 1
ATOM 1846 C CA . PRO A 1 231 ? -45.845 9.867 75.906 1.00 82.88 231 PRO A CA 1
ATOM 1847 C C . PRO A 1 231 ? -45.334 8.519 76.425 1.00 82.88 231 PRO A C 1
ATOM 1849 O O . PRO A 1 231 ? -45.871 8.011 77.403 1.00 82.88 231 PRO A O 1
ATOM 1852 N N . SER A 1 232 ? -44.268 7.952 75.845 1.00 74.69 232 SER A N 1
ATOM 1853 C CA . SER A 1 232 ? -43.678 6.698 76.345 1.00 74.69 232 SER A CA 1
ATOM 1854 C C . SER A 1 232 ? -43.084 6.847 77.753 1.00 74.69 232 SER A C 1
ATOM 1856 O O . SER A 1 232 ? -43.246 5.955 78.583 1.00 74.69 232 SER A O 1
ATOM 1858 N N . GLN A 1 233 ? -42.438 7.978 78.053 1.00 80.88 233 GLN A N 1
ATOM 1859 C CA . GLN A 1 233 ? -41.922 8.300 79.388 1.00 80.88 233 GLN A CA 1
ATOM 1860 C C . GLN A 1 233 ? -43.060 8.563 80.385 1.00 80.88 233 GLN A C 1
ATOM 1862 O O . GLN A 1 233 ? -42.991 8.098 81.520 1.00 80.88 233 GLN A O 1
ATOM 1867 N N . GLN A 1 234 ? -44.135 9.237 79.958 1.00 81.31 234 GLN A N 1
ATOM 1868 C CA . GLN A 1 234 ? -45.339 9.430 80.777 1.00 81.31 234 GLN A CA 1
ATOM 1869 C C . GLN A 1 234 ? -46.032 8.096 81.094 1.00 81.31 234 GLN A C 1
ATOM 1871 O O . GLN A 1 234 ? -46.361 7.842 82.250 1.00 81.31 234 GLN A O 1
ATOM 1876 N N . ILE A 1 235 ? -46.186 7.210 80.104 1.00 76.75 235 ILE A N 1
ATOM 1877 C CA . ILE A 1 235 ? -46.716 5.852 80.297 1.00 76.75 235 ILE A CA 1
ATOM 1878 C C . ILE A 1 235 ? -45.820 5.059 81.253 1.00 76.75 235 ILE A C 1
ATOM 1880 O O . ILE A 1 235 ? -46.340 4.424 82.162 1.00 76.75 235 ILE A O 1
ATOM 1884 N N . PHE A 1 236 ? -44.493 5.125 81.108 1.00 79.62 236 PHE A N 1
ATOM 1885 C CA . PHE A 1 236 ? -43.567 4.431 82.008 1.00 79.62 236 PHE A CA 1
ATOM 1886 C C . PHE A 1 236 ? -43.643 4.953 83.453 1.00 79.62 236 PHE A C 1
ATOM 1888 O O . PHE A 1 236 ? -43.635 4.157 84.390 1.00 79.62 236 PHE A O 1
ATOM 1895 N N . ALA A 1 237 ? -43.776 6.269 83.648 1.00 80.38 237 ALA A N 1
ATOM 1896 C CA . ALA A 1 237 ? -43.993 6.859 84.969 1.00 80.38 237 ALA A CA 1
ATOM 1897 C C . ALA A 1 237 ? -45.328 6.402 85.588 1.00 80.38 237 ALA A C 1
ATOM 1899 O O . ALA A 1 237 ? -45.370 6.042 86.762 1.00 80.38 237 ALA A O 1
ATOM 1900 N N . VAL A 1 238 ? -46.400 6.334 84.792 1.00 80.31 238 VAL A N 1
ATOM 1901 C CA . VAL A 1 238 ? -47.707 5.824 85.238 1.00 80.31 238 VAL A CA 1
ATOM 1902 C C . VAL A 1 238 ? -47.664 4.314 85.524 1.00 80.31 238 VAL A C 1
ATOM 1904 O O . VAL A 1 238 ? -48.192 3.896 86.551 1.00 80.31 238 VAL A O 1
ATOM 1907 N N . GLU A 1 239 ? -46.997 3.491 84.703 1.00 80.94 239 GLU A N 1
ATOM 1908 C CA . GLU A 1 239 ? -46.760 2.063 85.000 1.00 80.94 239 GLU A CA 1
ATOM 1909 C C . GLU A 1 239 ? -45.979 1.887 86.317 1.00 80.94 239 GLU A C 1
ATOM 1911 O O . GLU A 1 239 ? -46.295 0.989 87.102 1.00 80.94 239 GLU A O 1
ATOM 1916 N N . ALA A 1 240 ? -44.989 2.747 86.589 1.00 79.62 240 ALA A N 1
ATOM 1917 C CA . ALA A 1 240 ? -44.221 2.725 87.832 1.00 79.62 240 ALA A CA 1
ATOM 1918 C C . ALA A 1 240 ? -45.094 3.075 89.050 1.00 79.62 240 ALA A C 1
ATOM 1920 O O . ALA A 1 240 ? -45.141 2.289 89.995 1.00 79.62 240 ALA A O 1
ATOM 1921 N N . SER A 1 241 ? -45.856 4.174 89.008 1.00 80.50 241 SER A N 1
ATOM 1922 C CA . SER A 1 241 ? -46.773 4.541 90.100 1.00 80.50 241 SER A CA 1
ATOM 1923 C C . SER A 1 241 ? -47.896 3.517 90.305 1.00 80.50 241 SER A C 1
ATOM 1925 O O . SER A 1 241 ? -48.261 3.236 91.442 1.00 80.50 241 SER A O 1
ATOM 1927 N N . ILE A 1 242 ? -48.416 2.891 89.241 1.00 78.62 242 ILE A N 1
ATOM 1928 C CA . ILE A 1 242 ? -49.365 1.770 89.363 1.00 78.62 242 ILE A CA 1
ATOM 1929 C C . ILE A 1 242 ? -48.707 0.579 90.074 1.00 78.62 242 ILE A C 1
ATOM 1931 O O . ILE A 1 242 ? -49.336 -0.034 90.935 1.00 78.62 242 ILE A O 1
ATOM 1935 N N . SER A 1 243 ? -47.447 0.269 89.758 1.00 77.56 243 SER A N 1
ATOM 1936 C CA . SER A 1 243 ? -46.700 -0.822 90.403 1.00 77.56 243 SER A CA 1
ATOM 1937 C C . SER A 1 243 ? -46.436 -0.544 91.890 1.00 77.56 243 SER A C 1
ATOM 1939 O O . SER A 1 243 ? -46.528 -1.451 92.713 1.00 77.56 243 SER A O 1
ATOM 1941 N N . GLU A 1 244 ? -46.148 0.708 92.247 1.00 80.44 244 GLU A N 1
ATOM 1942 C CA . GLU A 1 244 ? -45.957 1.170 93.630 1.00 80.44 244 GLU A CA 1
ATOM 1943 C C . GLU A 1 244 ? -47.269 1.119 94.439 1.00 80.44 244 GLU A C 1
ATOM 1945 O O . GLU A 1 244 ? -47.300 0.590 95.553 1.00 80.44 244 GLU A O 1
ATOM 1950 N N . ILE A 1 245 ? -48.384 1.565 93.847 1.00 79.00 245 ILE A N 1
ATOM 1951 C CA . ILE A 1 245 ? -49.733 1.434 94.426 1.00 79.00 245 ILE A CA 1
ATOM 1952 C C . ILE A 1 245 ? -50.105 -0.044 94.623 1.00 79.00 245 ILE A C 1
ATOM 1954 O O . ILE A 1 245 ? -50.645 -0.397 95.669 1.00 79.00 245 ILE A O 1
ATOM 1958 N N . GLN A 1 246 ? -49.785 -0.922 93.665 1.00 77.25 246 GLN A N 1
ATOM 1959 C CA . GLN A 1 246 ? -50.021 -2.366 93.787 1.00 77.25 246 GLN A CA 1
ATOM 1960 C C . GLN A 1 246 ? -49.208 -2.986 94.930 1.00 77.25 246 GLN A C 1
ATOM 1962 O O . GLN A 1 246 ? -49.787 -3.670 95.769 1.00 77.25 246 GLN A O 1
ATOM 1967 N N . GLN A 1 247 ? -47.907 -2.691 95.036 1.00 75.44 247 GLN A N 1
ATOM 1968 C CA . GLN A 1 247 ? -47.078 -3.172 96.152 1.00 75.44 247 GLN A CA 1
ATOM 1969 C C . GLN A 1 247 ? -47.582 -2.672 97.515 1.00 75.44 247 GLN A C 1
ATOM 1971 O O . GLN A 1 247 ? -47.591 -3.432 98.485 1.00 75.44 247 GLN A O 1
ATOM 1976 N N . THR A 1 248 ? -48.049 -1.421 97.579 1.00 76.81 248 THR A N 1
ATOM 1977 C CA . THR A 1 248 ? -48.642 -0.836 98.791 1.00 76.81 248 THR A CA 1
ATOM 1978 C C . THR A 1 248 ? -49.937 -1.560 99.168 1.00 76.81 248 THR A C 1
ATOM 1980 O O . THR A 1 248 ? -50.082 -2.003 100.307 1.00 76.81 248 THR A O 1
ATOM 1983 N N . ALA A 1 249 ? -50.839 -1.773 98.205 1.00 72.25 249 ALA A N 1
ATOM 1984 C CA . ALA A 1 249 ? -52.091 -2.497 98.413 1.00 72.25 249 ALA A CA 1
ATOM 1985 C C . ALA A 1 249 ? -51.869 -3.972 98.801 1.00 72.25 249 ALA A C 1
ATOM 1987 O O . ALA A 1 249 ? -52.568 -4.484 99.673 1.00 72.25 249 ALA A O 1
ATOM 1988 N N . ASP A 1 250 ? -50.874 -4.652 98.223 1.00 73.62 250 ASP A N 1
ATOM 1989 C CA . ASP A 1 250 ? -50.504 -6.021 98.605 1.00 73.62 250 ASP A CA 1
ATOM 1990 C C . ASP A 1 250 ? -49.926 -6.086 100.030 1.00 73.62 250 ASP A C 1
ATOM 1992 O O . ASP A 1 250 ? -50.218 -7.028 100.772 1.00 73.62 250 ASP A O 1
ATOM 1996 N N . HIS A 1 251 ? -49.158 -5.076 100.461 1.00 74.38 251 HIS A N 1
ATOM 1997 C CA . HIS A 1 251 ? -48.710 -4.947 101.854 1.00 74.38 251 HIS A CA 1
ATOM 1998 C C . HIS A 1 251 ? -49.871 -4.671 102.822 1.00 74.38 251 HIS A C 1
ATOM 2000 O O . HIS A 1 251 ? -49.932 -5.283 103.893 1.00 74.38 251 HIS A O 1
ATOM 2006 N N . GLU A 1 252 ? -50.827 -3.815 102.454 1.00 76.38 252 GLU A N 1
ATOM 2007 C CA . GLU A 1 252 ? -52.036 -3.585 103.254 1.00 76.38 252 GLU A CA 1
ATOM 2008 C C . GLU A 1 252 ? -52.906 -4.847 103.342 1.00 76.38 252 GLU A C 1
ATOM 2010 O O . GLU A 1 252 ? -53.324 -5.227 104.437 1.00 76.38 252 GLU A O 1
ATOM 2015 N N . LEU A 1 253 ? -53.112 -5.562 102.231 1.00 70.25 253 LEU A N 1
ATOM 2016 C CA . LEU A 1 253 ? -53.835 -6.837 102.196 1.00 70.25 253 LEU A CA 1
ATOM 2017 C C . LEU A 1 253 ? -53.131 -7.928 103.011 1.00 70.25 253 LEU A C 1
ATOM 2019 O O . LEU A 1 253 ? -53.803 -8.681 103.717 1.00 70.25 253 LEU A O 1
ATOM 2023 N N . ALA A 1 254 ? -51.798 -8.009 102.977 1.00 71.56 254 ALA A N 1
ATOM 2024 C CA . ALA A 1 254 ? -51.032 -8.911 103.836 1.00 71.56 254 ALA A CA 1
ATOM 2025 C C . ALA A 1 254 ? -51.192 -8.548 105.325 1.00 71.56 254 ALA A C 1
ATOM 2027 O O . ALA A 1 254 ? -51.438 -9.425 106.156 1.00 71.56 254 ALA A O 1
ATOM 2028 N N . GLY A 1 255 ? -51.138 -7.256 105.663 1.00 74.00 255 GLY A N 1
ATOM 2029 C CA . GLY A 1 255 ? -51.387 -6.760 107.018 1.00 74.00 255 GLY A CA 1
ATOM 2030 C C . GLY A 1 255 ? -52.815 -7.030 107.508 1.00 74.00 255 GLY A C 1
ATOM 2031 O O . GLY A 1 255 ? -53.009 -7.401 108.667 1.00 74.00 255 GLY A O 1
ATOM 2032 N N . LEU A 1 256 ? -53.817 -6.900 106.635 1.00 71.75 256 LEU A N 1
ATOM 2033 C CA . LEU A 1 256 ? -55.216 -7.219 106.930 1.00 71.75 256 LEU A CA 1
ATOM 2034 C C . LEU A 1 256 ? -55.438 -8.727 107.095 1.00 71.75 256 LEU A C 1
ATOM 2036 O O . LEU A 1 256 ? -56.108 -9.124 108.047 1.00 71.75 256 LEU A O 1
ATOM 2040 N N . ARG A 1 257 ? -54.824 -9.574 106.256 1.00 72.12 257 ARG A N 1
ATOM 2041 C CA . ARG A 1 257 ? -54.832 -11.039 106.432 1.00 72.12 257 ARG A CA 1
ATOM 2042 C C . ARG A 1 257 ? -54.225 -11.441 107.775 1.00 72.12 257 ARG A C 1
ATOM 2044 O O . ARG A 1 257 ? -54.887 -12.132 108.538 1.00 72.12 257 ARG A O 1
ATOM 2051 N N . GLN A 1 258 ? -53.058 -10.902 108.137 1.00 74.50 258 GLN A N 1
ATOM 2052 C CA . GLN A 1 258 ? -52.428 -11.193 109.431 1.00 74.50 258 GLN A CA 1
ATOM 2053 C C . GLN A 1 258 ? -53.276 -10.717 110.631 1.00 74.50 258 GLN A C 1
ATOM 2055 O O . GLN A 1 258 ? -53.263 -11.339 111.695 1.00 74.50 258 GLN A O 1
ATOM 2060 N N . ARG A 1 259 ? -54.037 -9.618 110.494 1.00 72.50 259 ARG A N 1
ATOM 2061 C CA . ARG A 1 259 ? -55.025 -9.203 111.511 1.00 72.50 259 ARG A CA 1
ATOM 2062 C C . ARG A 1 259 ? -56.212 -10.167 111.563 1.00 72.50 259 ARG A C 1
ATOM 2064 O O . ARG A 1 259 ? -56.637 -10.516 112.658 1.00 72.50 259 ARG A O 1
ATOM 2071 N N . SER A 1 260 ? -56.708 -10.621 110.413 1.00 72.44 260 SER A N 1
ATOM 2072 C CA . SER A 1 260 ? -57.794 -11.604 110.317 1.00 72.44 260 SER A CA 1
ATOM 2073 C C . SER A 1 260 ? -57.410 -12.948 110.942 1.00 72.44 260 SER A C 1
ATOM 2075 O O . SER A 1 260 ? -58.197 -13.510 111.692 1.00 72.44 260 SER A O 1
ATOM 2077 N N . GLU A 1 261 ? -56.192 -13.434 110.702 1.00 73.38 261 GLU A N 1
ATOM 2078 C CA . GLU A 1 261 ? -55.650 -14.656 111.315 1.00 73.38 261 GLU A CA 1
ATOM 2079 C C . GLU A 1 261 ? -55.530 -14.514 112.839 1.00 73.38 261 GLU A C 1
ATOM 2081 O O . GLU A 1 261 ? -55.980 -15.386 113.577 1.00 73.38 261 GLU A O 1
ATOM 2086 N N . LYS A 1 262 ? -55.014 -13.378 113.334 1.00 76.88 262 LYS A N 1
ATOM 2087 C CA . LYS A 1 262 ? -54.963 -13.081 114.780 1.00 76.88 262 LYS A CA 1
ATOM 2088 C C . LYS A 1 262 ? -56.353 -13.014 115.422 1.00 76.88 262 LYS A C 1
ATOM 2090 O O . LYS A 1 262 ? -56.498 -13.408 116.576 1.00 76.88 262 LYS A O 1
ATOM 2095 N N . LEU A 1 263 ? -57.364 -12.529 114.699 1.00 74.38 263 LEU A N 1
ATOM 2096 C CA . LEU A 1 263 ? -58.752 -12.515 115.166 1.00 74.38 263 LEU A CA 1
ATOM 2097 C C . LEU A 1 263 ? -59.397 -13.911 115.113 1.00 74.38 263 LEU A C 1
ATOM 2099 O O . LEU A 1 263 ? -60.119 -14.247 116.044 1.00 74.38 263 LEU A O 1
ATOM 2103 N N . SER A 1 264 ? -59.089 -14.740 114.106 1.00 72.62 264 SER A N 1
ATOM 2104 C CA . SER A 1 264 ? -59.522 -16.150 114.041 1.00 72.62 264 SER A CA 1
ATOM 2105 C C . SER A 1 264 ? -58.970 -16.945 115.220 1.00 72.62 264 SER A C 1
ATOM 2107 O O . SER A 1 264 ? -59.740 -17.496 115.998 1.00 72.62 264 SER A O 1
ATOM 2109 N N . LEU A 1 265 ? -57.652 -16.883 115.440 1.00 74.88 265 LEU A N 1
ATOM 2110 C CA . LEU A 1 265 ? -56.988 -17.535 116.572 1.00 74.88 265 LEU A CA 1
ATOM 2111 C C . LEU A 1 265 ? -57.554 -17.065 117.920 1.00 74.88 265 LEU A C 1
ATOM 2113 O O . LEU A 1 265 ? -57.676 -17.863 118.846 1.00 74.88 265 LEU A O 1
ATOM 2117 N N . ARG A 1 266 ? -57.946 -15.787 118.040 1.00 76.69 266 ARG A N 1
ATOM 2118 C CA . ARG A 1 266 ? -58.600 -15.278 119.253 1.00 76.69 266 ARG A CA 1
ATOM 2119 C C . ARG A 1 266 ? -60.064 -15.725 119.379 1.00 76.69 266 ARG A C 1
ATOM 2121 O O . ARG A 1 266 ? -60.528 -15.865 120.507 1.00 76.69 266 ARG A O 1
ATOM 2128 N N . SER A 1 267 ? -60.774 -15.976 118.276 1.00 69.19 267 SER A N 1
ATOM 2129 C CA . SER A 1 267 ? -62.097 -16.624 118.293 1.00 69.19 267 SER A CA 1
ATOM 2130 C C . SER A 1 267 ? -61.971 -18.072 118.757 1.00 69.19 267 SER A C 1
ATOM 2132 O O . SER A 1 267 ? -62.614 -18.448 119.727 1.00 69.19 267 SER A O 1
ATOM 2134 N N . GLU A 1 268 ? -61.053 -18.842 118.168 1.00 72.94 268 GLU A N 1
ATOM 2135 C CA . GLU A 1 268 ? -60.753 -20.231 118.546 1.00 72.94 268 GLU A CA 1
ATOM 2136 C C . GLU A 1 268 ? -60.345 -20.351 120.028 1.00 72.94 268 GLU A C 1
ATOM 2138 O O . GLU A 1 268 ? -60.776 -21.264 120.736 1.00 72.94 268 GLU A O 1
ATOM 2143 N N . GLU A 1 269 ? -59.558 -19.398 120.538 1.00 74.19 269 GLU A N 1
ATOM 2144 C CA . GLU A 1 269 ? -59.185 -19.316 121.953 1.00 74.19 269 GLU A CA 1
ATOM 2145 C C . GLU A 1 269 ? -60.404 -19.050 122.859 1.00 74.19 269 GLU A C 1
ATOM 2147 O O . GLU A 1 269 ? -60.581 -19.741 123.865 1.00 74.19 269 GLU A O 1
ATOM 2152 N N . LEU A 1 270 ? -61.283 -18.112 122.482 1.00 72.50 270 LEU A N 1
ATOM 2153 C CA . LEU A 1 270 ? -62.520 -17.794 123.211 1.00 72.50 270 LEU A CA 1
ATOM 2154 C C . LEU A 1 270 ? -63.569 -18.917 123.125 1.00 72.50 270 LEU A C 1
ATOM 2156 O O . LEU A 1 270 ? -64.262 -19.182 124.104 1.00 72.50 270 LEU A O 1
ATOM 2160 N N . GLU A 1 271 ? -63.665 -19.619 121.998 1.00 71.69 271 GLU A N 1
ATOM 2161 C CA . GLU A 1 271 ? -64.493 -20.817 121.813 1.00 71.69 271 GLU A CA 1
ATOM 2162 C C . GLU A 1 271 ? -63.961 -21.985 122.659 1.00 71.69 271 GLU A C 1
ATOM 2164 O O . GLU A 1 271 ? -64.739 -22.724 123.271 1.00 71.69 271 GLU A O 1
ATOM 2169 N N . GLY A 1 272 ? -62.637 -22.102 122.792 1.00 72.38 272 GLY A N 1
ATOM 2170 C CA . GLY A 1 272 ? -61.978 -23.008 123.731 1.00 72.38 272 GLY A CA 1
ATOM 2171 C C . GLY A 1 272 ? -62.255 -22.660 125.200 1.00 72.38 272 GLY A C 1
ATOM 2172 O O . GLY A 1 272 ? -62.506 -23.557 126.009 1.00 72.38 272 GLY A O 1
ATOM 2173 N N . GLU A 1 273 ? -62.264 -21.376 125.568 1.00 73.25 273 GLU A N 1
ATOM 2174 C CA . GLU A 1 273 ? -62.673 -20.923 126.905 1.00 73.25 273 GLU A CA 1
ATOM 2175 C C . GLU A 1 273 ? -64.163 -21.170 127.172 1.00 73.25 273 GLU A C 1
ATOM 2177 O O . GLU A 1 273 ? -64.509 -21.696 128.232 1.00 73.25 273 GLU A O 1
ATOM 2182 N N . LEU A 1 274 ? -65.040 -20.890 126.205 1.00 71.00 274 LEU A N 1
ATOM 2183 C CA . LEU A 1 274 ? -66.476 -21.154 126.300 1.00 71.00 274 LEU A CA 1
ATOM 2184 C C . LEU A 1 274 ? -66.760 -22.657 126.444 1.00 71.00 274 LEU A C 1
ATOM 2186 O O . LEU A 1 274 ? -67.532 -23.051 127.317 1.00 71.00 274 LEU A O 1
ATOM 2190 N N . SER A 1 275 ? -66.054 -23.502 125.689 1.00 69.06 275 SER A N 1
ATOM 2191 C CA . SER A 1 275 ? -66.113 -24.965 125.811 1.00 69.06 275 SER A CA 1
ATOM 2192 C C . SER A 1 275 ? -65.648 -25.448 127.192 1.00 69.06 275 SER A C 1
ATOM 2194 O O . SER A 1 275 ? -66.278 -26.314 127.799 1.00 69.06 275 SER A O 1
ATOM 2196 N N . ARG A 1 276 ? -64.579 -24.857 127.752 1.00 73.38 276 ARG A N 1
ATOM 2197 C CA . ARG A 1 276 ? -64.120 -25.139 129.129 1.00 73.38 276 ARG A CA 1
ATOM 2198 C C . ARG A 1 276 ? -65.131 -24.682 130.185 1.00 73.38 276 ARG A C 1
ATOM 2200 O O . ARG A 1 276 ? -65.255 -25.337 131.220 1.00 73.38 276 ARG A O 1
ATOM 2207 N N . LEU A 1 277 ? -65.842 -23.578 129.957 1.00 70.75 277 LEU A N 1
ATOM 2208 C CA . LEU A 1 277 ? -66.890 -23.083 130.854 1.00 70.75 277 LEU A CA 1
ATOM 2209 C C . LEU A 1 277 ? -68.157 -23.945 130.781 1.00 70.75 277 LEU A C 1
ATOM 2211 O O . LEU A 1 277 ? -68.707 -24.274 131.827 1.00 70.75 277 LEU A O 1
ATOM 2215 N N . GLN A 1 278 ? -68.563 -24.395 129.592 1.00 71.56 278 GLN A N 1
ATOM 2216 C CA . GLN A 1 278 ? -69.643 -25.372 129.418 1.00 71.56 278 GLN A CA 1
ATOM 2217 C C . GLN A 1 278 ? -69.293 -26.723 130.058 1.00 71.56 278 GLN A C 1
ATOM 2219 O O . GLN A 1 278 ? -70.120 -27.291 130.767 1.00 71.56 278 GLN A O 1
ATOM 2224 N N . ALA A 1 279 ? -68.052 -27.201 129.912 1.00 70.31 279 ALA A N 1
ATOM 2225 C CA . ALA A 1 279 ? -67.583 -28.399 130.608 1.00 70.31 279 ALA A CA 1
ATOM 2226 C C . ALA A 1 279 ? -67.662 -28.236 132.139 1.00 70.31 279 ALA A C 1
ATOM 2228 O O . ALA A 1 279 ? -68.209 -29.104 132.819 1.00 70.31 279 ALA A O 1
ATOM 2229 N N . LYS A 1 280 ? -67.202 -27.100 132.687 1.00 71.38 280 LYS A N 1
ATOM 2230 C CA . LYS A 1 280 ? -67.337 -26.780 134.122 1.00 71.38 280 LYS A CA 1
ATOM 2231 C C . LYS A 1 280 ? -68.795 -26.701 134.582 1.00 71.38 280 LYS A C 1
ATOM 2233 O O . LYS A 1 280 ? -69.092 -27.214 135.654 1.00 71.38 280 LYS A O 1
ATOM 2238 N N . LEU A 1 281 ? -69.685 -26.107 133.786 1.00 72.00 281 LEU A N 1
ATOM 2239 C CA . LEU A 1 281 ? -71.117 -26.036 134.088 1.00 72.00 281 LEU A CA 1
ATOM 2240 C C . LEU A 1 281 ? -71.742 -27.437 134.126 1.00 72.00 281 LEU A C 1
ATOM 2242 O O . LEU A 1 281 ? -72.381 -27.792 135.108 1.00 72.00 281 LEU A O 1
ATOM 2246 N N . SER A 1 282 ? -71.463 -28.274 133.122 1.00 69.38 282 SER A N 1
ATOM 2247 C CA . SER A 1 282 ? -71.942 -29.663 133.104 1.00 69.38 282 SER A CA 1
ATOM 2248 C C . SER A 1 282 ? -71.410 -30.483 134.287 1.00 69.38 282 SER A C 1
ATOM 2250 O O . SER A 1 282 ? -72.095 -31.375 134.778 1.00 69.38 282 SER A O 1
ATOM 2252 N N . HIS A 1 283 ? -70.211 -30.160 134.790 1.00 71.88 283 HIS A N 1
ATOM 2253 C CA . HIS A 1 283 ? -69.630 -30.800 135.967 1.00 71.88 283 HIS A CA 1
ATOM 2254 C C . HIS A 1 283 ? -70.340 -30.374 137.259 1.00 71.88 283 HIS A C 1
ATOM 2256 O O . HIS A 1 283 ? -70.718 -31.246 138.040 1.00 71.88 283 HIS A O 1
ATOM 2262 N N . THR A 1 284 ? -70.600 -29.077 137.464 1.00 71.25 284 THR A N 1
ATOM 2263 C CA . THR A 1 284 ? -71.333 -28.599 138.650 1.00 71.25 284 THR A CA 1
ATOM 2264 C C . THR A 1 284 ? -72.811 -28.996 138.626 1.00 71.25 284 THR A C 1
ATOM 2266 O O . THR A 1 284 ? -73.376 -29.289 139.677 1.00 71.25 284 THR A O 1
ATOM 2269 N N . GLU A 1 285 ? -73.438 -29.113 137.452 1.00 69.69 285 GLU A N 1
ATOM 2270 C CA . GLU A 1 285 ? -74.762 -29.736 137.297 1.00 69.69 285 GLU A CA 1
ATOM 2271 C C . GLU A 1 285 ? -74.750 -31.209 137.743 1.00 69.69 285 GLU A C 1
ATOM 2273 O O . GLU A 1 285 ? -75.665 -31.657 138.441 1.00 69.69 285 GLU A O 1
ATOM 2278 N N . LEU A 1 286 ? -73.686 -31.952 137.417 1.00 69.38 286 LEU A N 1
ATOM 2279 C CA . LEU A 1 286 ? -73.487 -33.342 137.843 1.00 69.38 286 LEU A CA 1
ATOM 2280 C C . LEU A 1 286 ? -73.274 -33.448 139.363 1.00 69.38 286 LEU A C 1
ATOM 2282 O O . LEU A 1 286 ? -73.899 -34.293 140.006 1.00 69.38 286 LEU A O 1
ATOM 2286 N N . GLU A 1 287 ? -72.480 -32.552 139.960 1.00 66.19 287 GLU A N 1
ATOM 2287 C CA . GLU A 1 287 ? -72.306 -32.449 141.418 1.00 66.19 287 GLU A CA 1
ATOM 2288 C C . GLU A 1 287 ? -73.618 -32.090 142.139 1.00 66.19 287 GLU A C 1
ATOM 2290 O O . GLU A 1 287 ? -73.939 -32.683 143.172 1.00 66.19 287 GLU A O 1
ATOM 2295 N N . VAL A 1 288 ? -74.427 -31.180 141.586 1.00 67.75 288 VAL A N 1
ATOM 2296 C CA . VAL A 1 288 ? -75.758 -30.832 142.116 1.00 67.75 288 VAL A CA 1
ATOM 2297 C C . VAL A 1 288 ? -76.727 -32.015 141.998 1.00 67.75 288 VAL A C 1
ATOM 2299 O O . VAL A 1 288 ? -77.493 -32.284 142.933 1.00 67.75 288 VAL A O 1
ATOM 2302 N N . HIS A 1 289 ? -76.678 -32.782 140.906 1.00 62.75 289 HIS A N 1
ATOM 2303 C CA . HIS A 1 289 ? -77.452 -34.017 140.775 1.00 62.75 289 HIS A CA 1
ATOM 2304 C C . HIS A 1 289 ? -76.997 -35.104 141.761 1.00 62.75 289 HIS A C 1
ATOM 2306 O O . HIS A 1 289 ? -77.849 -35.762 142.367 1.00 62.75 289 HIS A O 1
ATOM 2312 N N . GLU A 1 290 ? -75.695 -35.269 141.999 1.00 65.75 290 GLU A N 1
ATOM 2313 C CA . GLU A 1 290 ? -75.187 -36.163 143.044 1.00 65.75 290 GLU A CA 1
ATOM 2314 C C . GLU A 1 290 ? -75.594 -35.708 144.448 1.00 65.75 290 GLU A C 1
ATOM 2316 O O . GLU A 1 290 ? -76.094 -36.521 145.226 1.00 65.75 290 GLU A O 1
ATOM 2321 N N . GLY A 1 291 ? -75.456 -34.421 144.773 1.00 63.16 291 GLY A N 1
ATOM 2322 C CA . GLY A 1 291 ? -75.911 -33.850 146.042 1.00 63.16 291 GLY A CA 1
ATOM 2323 C C . GLY A 1 291 ? -77.402 -34.110 146.274 1.00 63.16 291 GLY A C 1
ATOM 2324 O O . GLY A 1 291 ? -77.801 -34.586 147.338 1.00 63.16 291 GLY A O 1
ATOM 2325 N N . THR A 1 292 ? -78.219 -33.925 145.235 1.00 64.94 292 THR A N 1
ATOM 2326 C CA . THR A 1 292 ? -79.659 -34.222 145.261 1.00 64.94 292 THR A CA 1
ATOM 2327 C C . THR A 1 292 ? -79.937 -35.714 145.494 1.00 64.94 292 THR A C 1
ATOM 2329 O O . THR A 1 292 ? -80.803 -36.064 146.302 1.00 64.94 292 THR A O 1
ATOM 2332 N N . ARG A 1 293 ? -79.176 -36.620 144.859 1.00 60.75 293 ARG A N 1
ATOM 2333 C CA . ARG A 1 293 ? -79.265 -38.074 145.102 1.00 60.75 293 ARG A CA 1
ATOM 2334 C C . ARG A 1 293 ? -78.874 -38.437 146.540 1.00 60.75 293 ARG A C 1
ATOM 2336 O O . ARG A 1 293 ? -79.608 -39.184 147.186 1.00 60.75 293 ARG A O 1
ATOM 2343 N N . ARG A 1 294 ? -77.787 -37.868 147.076 1.00 61.38 294 ARG A N 1
ATOM 2344 C CA . ARG A 1 294 ? -77.314 -38.086 148.460 1.00 61.38 294 ARG A CA 1
ATOM 2345 C C . ARG A 1 294 ? -78.346 -37.606 149.496 1.00 61.38 294 ARG A C 1
ATOM 2347 O O . ARG A 1 294 ? -78.624 -38.324 150.461 1.00 61.38 294 ARG A O 1
ATOM 2354 N N . VAL A 1 295 ? -78.996 -36.460 149.264 1.00 61.41 295 VAL A N 1
ATOM 2355 C CA . VAL A 1 295 ? -80.093 -35.949 150.115 1.00 61.41 295 VAL A CA 1
ATOM 2356 C C . VAL A 1 295 ? -81.324 -36.858 150.057 1.00 61.41 295 VAL A C 1
ATOM 2358 O O . VAL A 1 295 ? -81.897 -37.176 151.100 1.00 61.41 295 VAL A O 1
ATOM 2361 N N . ASN A 1 296 ? -81.722 -37.327 148.871 1.00 59.62 296 ASN A N 1
ATOM 2362 C CA . ASN A 1 296 ? -82.876 -38.218 148.738 1.00 59.62 296 ASN A CA 1
ATOM 2363 C C . ASN A 1 296 ? -82.622 -39.604 149.356 1.00 59.62 296 ASN A C 1
ATOM 2365 O O . ASN A 1 296 ? -83.494 -40.119 150.049 1.00 59.62 296 ASN A O 1
ATOM 2369 N N . HIS A 1 297 ? -81.417 -40.165 149.219 1.00 62.44 297 HIS A N 1
ATOM 2370 C CA . HIS A 1 297 ? -81.049 -41.422 149.883 1.00 62.44 297 HIS A CA 1
ATOM 2371 C C . HIS A 1 297 ? -81.040 -41.281 151.420 1.00 62.44 297 HIS A C 1
ATOM 2373 O O . HIS A 1 297 ? -81.517 -42.158 152.139 1.00 62.44 297 HIS A O 1
ATOM 2379 N N . THR A 1 298 ? -80.609 -40.123 151.935 1.00 59.84 298 THR A N 1
ATOM 2380 C CA . THR A 1 298 ? -80.676 -39.802 153.374 1.00 59.84 298 THR A CA 1
ATOM 2381 C C . THR A 1 298 ? -82.120 -39.664 153.883 1.00 59.84 298 THR A C 1
ATOM 2383 O O . THR A 1 298 ? -82.415 -40.075 155.008 1.00 59.84 298 THR A O 1
ATOM 2386 N N . LYS A 1 299 ? -83.045 -39.137 153.065 1.00 61.31 299 LYS A N 1
ATOM 2387 C CA . LYS A 1 299 ? -84.487 -39.112 153.382 1.00 61.31 299 LYS A CA 1
ATOM 2388 C C . LYS A 1 299 ? -85.097 -40.515 153.400 1.00 61.31 299 LYS A C 1
ATOM 2390 O O . LYS A 1 299 ? -85.859 -40.821 154.313 1.00 61.31 299 LYS A O 1
ATOM 2395 N N . GLU A 1 300 ? -84.731 -41.365 152.443 1.00 62.03 300 GLU A N 1
ATOM 2396 C CA . GLU A 1 300 ? -85.234 -42.739 152.333 1.00 62.03 300 GLU A CA 1
ATOM 2397 C C . GLU A 1 300 ? -84.827 -43.594 153.545 1.00 62.03 300 GLU A C 1
ATOM 2399 O O . GLU A 1 300 ? -85.674 -44.206 154.196 1.00 62.03 300 GLU A O 1
ATOM 2404 N N . ASN A 1 301 ? -83.555 -43.533 153.953 1.00 60.34 301 ASN A N 1
ATOM 2405 C CA . ASN A 1 301 ? -83.077 -44.239 155.147 1.00 60.34 301 ASN A CA 1
ATOM 2406 C C . ASN A 1 301 ? -83.748 -43.728 156.443 1.00 60.34 301 ASN A C 1
ATOM 2408 O O . ASN A 1 301 ? -84.033 -44.515 157.347 1.00 60.34 301 ASN A O 1
ATOM 2412 N N . ASN A 1 302 ? -84.090 -42.434 156.521 1.00 61.19 302 ASN A N 1
ATOM 2413 C CA . ASN A 1 302 ? -84.876 -41.878 157.634 1.00 61.19 302 ASN A CA 1
ATOM 2414 C C . ASN A 1 302 ? -86.358 -42.300 157.619 1.00 61.19 302 ASN A C 1
ATOM 2416 O O . ASN A 1 302 ? -86.990 -42.309 158.678 1.00 61.19 302 ASN A O 1
ATOM 2420 N N . ARG A 1 303 ? -86.925 -42.660 156.458 1.00 63.81 303 ARG A N 1
ATOM 2421 C CA . ARG A 1 303 ? -88.267 -43.257 156.365 1.00 63.81 303 ARG A CA 1
ATOM 2422 C C . ARG A 1 303 ? -88.256 -44.680 156.923 1.00 63.81 303 ARG A C 1
ATOM 2424 O O . ARG A 1 303 ? -89.000 -44.966 157.860 1.00 63.81 303 ARG A O 1
ATOM 2431 N N . LEU A 1 304 ? -87.344 -45.521 156.438 1.00 62.97 304 LEU A N 1
ATOM 2432 C CA . LEU A 1 304 ? -87.220 -46.921 156.864 1.00 62.97 304 LEU A CA 1
ATOM 2433 C C . LEU A 1 304 ? -86.939 -47.056 158.375 1.00 62.97 304 LEU A C 1
ATOM 2435 O O . LEU A 1 304 ? -87.544 -47.893 159.045 1.00 62.97 304 LEU A O 1
ATOM 2439 N N . ALA A 1 305 ? -86.105 -46.177 158.945 1.00 60.41 305 ALA A N 1
ATOM 2440 C CA . ALA A 1 305 ? -85.852 -46.139 160.390 1.00 60.41 305 ALA A CA 1
ATOM 2441 C C . ALA A 1 305 ? -87.107 -45.800 161.228 1.00 60.41 305 ALA A C 1
ATOM 2443 O O . ALA A 1 305 ? -87.279 -46.319 162.333 1.00 60.41 305 ALA A O 1
ATOM 2444 N N . ARG A 1 306 ? -88.011 -44.955 160.711 1.00 60.50 306 ARG A N 1
ATOM 2445 C CA . ARG A 1 306 ? -89.279 -44.612 161.384 1.00 60.50 306 ARG A CA 1
ATOM 2446 C C . ARG A 1 306 ? -90.313 -45.729 161.267 1.00 60.50 306 ARG A C 1
ATOM 2448 O O . ARG A 1 306 ? -91.002 -46.017 162.242 1.00 60.50 306 ARG A O 1
ATOM 2455 N N . GLU A 1 307 ? -90.379 -46.398 160.120 1.00 61.91 307 GLU A N 1
ATOM 2456 C CA . GLU A 1 307 ? -91.292 -47.524 159.890 1.00 61.91 307 GLU A CA 1
ATOM 2457 C C . GLU A 1 307 ? -90.930 -48.755 160.744 1.00 61.91 307 GLU A C 1
ATOM 2459 O O . GLU A 1 307 ? -91.828 -49.437 161.246 1.00 61.91 307 GLU A O 1
ATOM 2464 N N . ALA A 1 308 ? -89.638 -48.990 161.007 1.00 62.44 308 ALA A N 1
ATOM 2465 C CA . ALA A 1 308 ? -89.181 -49.994 161.972 1.00 62.44 308 ALA A CA 1
ATOM 2466 C C . ALA A 1 308 ? -89.671 -49.686 163.404 1.00 62.44 308 ALA A C 1
ATOM 2468 O O . ALA A 1 308 ? -90.348 -50.514 164.020 1.00 62.44 308 ALA A O 1
ATOM 2469 N N . LEU A 1 309 ? -89.424 -48.463 163.893 1.00 58.66 309 LEU A N 1
ATOM 2470 C CA . LEU A 1 309 ? -89.873 -48.005 165.217 1.00 58.66 309 LEU A CA 1
ATOM 2471 C C . LEU A 1 309 ? -91.405 -48.011 165.373 1.00 58.66 309 LEU A C 1
ATOM 2473 O O . LEU A 1 309 ? -91.913 -48.231 166.473 1.00 58.66 309 LEU A O 1
ATOM 2477 N N . GLN A 1 310 ? -92.167 -47.803 164.295 1.00 58.09 310 GLN A N 1
ATOM 2478 C CA . GLN A 1 310 ? -93.630 -47.898 164.340 1.00 58.09 310 GLN A CA 1
ATOM 2479 C C . GLN A 1 310 ? -94.146 -49.344 164.404 1.00 58.09 310 GLN A C 1
ATOM 2481 O O . GLN A 1 310 ? -95.187 -49.564 165.023 1.00 58.09 310 GLN A O 1
ATOM 2486 N N . LYS A 1 311 ? -93.433 -50.336 163.846 1.00 61.12 311 LYS A N 1
ATOM 2487 C CA . LYS A 1 311 ? -93.803 -51.757 163.996 1.00 61.12 311 LYS A CA 1
ATOM 2488 C C . LYS A 1 311 ? -93.587 -52.265 165.421 1.00 61.12 311 LYS A C 1
ATOM 2490 O O . LYS A 1 311 ? -94.498 -52.865 165.983 1.00 61.12 311 LYS A O 1
ATOM 2495 N N . GLU A 1 312 ? -92.436 -51.970 166.024 1.00 58.38 312 GLU A N 1
ATOM 2496 C CA . GLU A 1 312 ? -92.128 -52.361 167.410 1.00 58.38 312 GLU A CA 1
ATOM 2497 C C . GLU A 1 312 ? -93.055 -51.670 168.426 1.00 58.38 312 GLU A C 1
ATOM 2499 O O . GLU A 1 312 ? -93.547 -52.285 169.373 1.00 58.38 312 GLU A O 1
ATOM 2504 N N . LYS A 1 313 ? -93.390 -50.396 168.184 1.00 58.59 313 LYS A N 1
ATOM 2505 C CA . LYS A 1 313 ? -94.390 -49.681 168.985 1.00 58.59 313 LYS A CA 1
ATOM 2506 C C . LYS A 1 313 ? -95.808 -50.234 168.793 1.00 58.59 313 LYS A C 1
ATOM 2508 O O . LYS A 1 313 ? -96.609 -50.132 169.715 1.00 58.59 313 LYS A O 1
ATOM 2513 N N . GLY A 1 314 ? -96.117 -50.817 167.632 1.00 57.84 314 GLY A N 1
ATOM 2514 C CA . GLY A 1 314 ? -97.417 -51.417 167.322 1.00 57.84 314 GLY A CA 1
ATOM 2515 C C . GLY A 1 314 ? -97.719 -52.664 168.155 1.00 57.84 314 GLY A C 1
ATOM 2516 O O . GLY A 1 314 ? -98.771 -52.727 168.785 1.00 57.84 314 GLY A O 1
ATOM 2517 N N . THR A 1 315 ? -96.784 -53.615 168.238 1.00 59.22 315 THR A N 1
ATOM 2518 C CA . THR A 1 315 ? -96.950 -54.821 169.076 1.00 59.22 315 THR A CA 1
ATOM 2519 C C . THR A 1 315 ? -97.130 -54.471 170.553 1.00 59.22 315 THR A C 1
ATOM 2521 O O . THR A 1 315 ? -98.024 -55.012 171.201 1.00 59.22 315 THR A O 1
ATOM 2524 N N . LYS A 1 316 ? -96.371 -53.495 171.068 1.00 56.75 316 LYS A N 1
ATOM 2525 C CA . LYS A 1 316 ? -96.514 -52.994 172.448 1.00 56.75 316 LYS A CA 1
ATOM 2526 C C . LYS A 1 316 ? -97.823 -52.241 172.722 1.00 56.75 316 LYS A C 1
ATOM 2528 O O . LYS A 1 316 ? -98.235 -52.155 173.877 1.00 56.75 316 LYS A O 1
ATOM 2533 N N . LEU A 1 317 ? -98.478 -51.682 171.701 1.00 50.88 317 LEU A N 1
ATOM 2534 C CA . LEU A 1 317 ? -99.731 -50.937 171.877 1.00 50.88 317 LEU A CA 1
ATOM 2535 C C . LEU A 1 317 ? -100.959 -51.852 171.937 1.00 50.88 317 LEU A C 1
ATOM 2537 O O . LEU A 1 317 ? -101.913 -51.539 172.646 1.00 50.88 317 LEU A O 1
ATOM 2541 N N . GLU A 1 318 ? -100.942 -52.972 171.217 1.00 56.56 318 GLU A N 1
ATOM 2542 C CA . GLU A 1 318 ? -102.068 -53.911 171.175 1.00 56.56 318 GLU A CA 1
ATOM 2543 C C . GLU A 1 318 ? -102.152 -54.778 172.444 1.00 56.56 318 GLU A C 1
ATOM 2545 O O . GLU A 1 318 ? -103.261 -55.032 172.915 1.00 56.56 318 GLU A O 1
ATOM 2550 N N . GLU A 1 319 ? -101.011 -55.099 173.074 1.00 52.75 319 GLU A N 1
ATOM 2551 C CA . GLU A 1 319 ? -100.952 -55.636 174.449 1.00 52.75 319 GLU A CA 1
ATOM 2552 C C . GLU A 1 319 ? -101.657 -54.694 175.450 1.00 52.75 319 GLU A C 1
ATOM 2554 O O . GLU A 1 319 ? -102.412 -55.139 176.312 1.00 52.75 319 GLU A O 1
ATOM 2559 N N . LEU A 1 320 ? -101.461 -53.375 175.313 1.00 50.16 320 LEU A N 1
ATOM 2560 C CA . LEU A 1 320 ? -102.021 -52.380 176.235 1.00 50.16 320 LEU A CA 1
ATOM 2561 C C . LEU A 1 320 ? -103.500 -52.055 175.953 1.00 50.16 320 LEU A C 1
ATOM 2563 O O . LEU A 1 320 ? -104.273 -51.806 176.878 1.00 50.16 320 LEU A O 1
ATOM 2567 N N . LYS A 1 321 ? -103.933 -52.084 174.686 1.00 49.31 321 LYS A N 1
ATOM 2568 C CA . LYS A 1 321 ? -105.337 -51.826 174.314 1.00 49.31 321 LYS A CA 1
ATOM 2569 C C . LYS A 1 321 ? -106.292 -52.871 174.882 1.00 49.31 321 LYS A C 1
ATOM 2571 O O . LYS A 1 321 ? -107.363 -52.484 175.338 1.00 49.31 321 LYS A O 1
ATOM 2576 N N . GLN A 1 322 ? -105.899 -54.148 174.930 1.00 51.59 322 GLN A N 1
ATOM 2577 C CA . GLN A 1 322 ? -106.708 -55.188 175.581 1.00 51.59 322 GLN A CA 1
ATOM 2578 C C . GLN A 1 322 ? -106.883 -54.952 177.094 1.00 51.59 322 GLN A C 1
ATOM 2580 O O . GLN A 1 322 ? -107.871 -55.410 177.662 1.00 51.59 322 GLN A O 1
ATOM 2585 N N . ALA A 1 323 ? -105.977 -54.205 177.738 1.00 46.19 323 ALA A N 1
ATOM 2586 C CA . ALA A 1 323 ? -106.041 -53.903 179.167 1.00 46.19 323 ALA A CA 1
ATOM 2587 C C . ALA A 1 323 ? -106.868 -52.649 179.518 1.00 46.19 323 ALA A C 1
ATOM 2589 O O . ALA A 1 323 ? -107.400 -52.576 180.625 1.00 46.19 323 ALA A O 1
ATOM 2590 N N . THR A 1 324 ? -106.989 -51.660 178.618 1.00 44.88 324 THR A N 1
ATOM 2591 C CA . THR A 1 324 ? -107.590 -50.351 178.974 1.00 44.88 324 THR A CA 1
ATOM 2592 C C . THR A 1 324 ? -108.648 -49.812 178.004 1.00 44.88 324 THR A C 1
ATOM 2594 O O . THR A 1 324 ? -109.273 -48.800 178.313 1.00 44.88 324 THR A O 1
ATOM 2597 N N . SER A 1 325 ? -109.001 -50.505 176.910 1.00 50.47 325 SER A N 1
ATOM 2598 C CA . SER A 1 325 ? -110.264 -50.202 176.199 1.00 50.47 325 SER A CA 1
ATOM 2599 C C . SER A 1 325 ? -111.522 -50.648 176.971 1.00 50.47 325 SER A C 1
ATOM 2601 O O . SER A 1 325 ? -112.634 -50.535 176.461 1.00 50.47 325 SER A O 1
ATOM 2603 N N . ALA A 1 326 ? -111.353 -51.118 178.212 1.00 44.91 326 ALA A N 1
ATOM 2604 C CA . ALA A 1 326 ? -112.409 -51.319 179.202 1.00 44.91 326 ALA A CA 1
ATOM 2605 C C . ALA A 1 326 ? -112.951 -50.005 179.814 1.00 44.91 326 ALA A C 1
ATOM 2607 O O . ALA A 1 326 ? -113.979 -50.040 180.488 1.00 44.91 326 ALA A O 1
ATOM 2608 N N . GLN A 1 327 ? -112.309 -48.848 179.585 1.00 33.75 327 GLN A N 1
ATOM 2609 C CA . GLN A 1 327 ? -112.829 -47.539 180.002 1.00 33.75 327 GLN A CA 1
ATOM 2610 C C . GLN A 1 327 ? -112.817 -46.524 178.851 1.00 33.75 327 GLN A C 1
ATOM 2612 O O . GLN A 1 327 ? -111.777 -46.151 178.314 1.00 33.75 327 GLN A O 1
ATOM 2617 N N . LEU A 1 328 ? -114.018 -46.076 178.472 1.00 34.06 328 LEU A N 1
ATOM 2618 C CA . LEU A 1 328 ? -114.233 -45.060 177.445 1.00 34.06 328 LEU A CA 1
ATOM 2619 C C . LEU A 1 328 ? -113.865 -43.660 177.953 1.00 34.06 328 LEU A C 1
ATOM 2621 O O . LEU A 1 328 ? -114.262 -43.307 179.061 1.00 34.06 328 LEU A O 1
ATOM 2625 N N . GLN A 1 329 ? -113.344 -42.803 177.066 1.00 28.73 329 GLN A N 1
ATOM 2626 C CA . GLN A 1 329 ? -114.124 -41.634 176.625 1.00 28.73 329 GLN A CA 1
ATOM 2627 C C . GLN A 1 329 ? -113.607 -40.967 175.334 1.00 28.73 329 GLN A C 1
ATOM 2629 O O . GLN A 1 329 ? -112.414 -40.871 175.080 1.00 28.73 329 GLN A O 1
ATOM 2634 N N . GLN A 1 330 ? -114.588 -40.536 174.533 1.00 28.00 330 GLN A N 1
ATOM 2635 C CA . GLN A 1 330 ? -114.632 -39.417 173.577 1.00 28.00 330 GLN A CA 1
ATOM 2636 C C . GLN A 1 330 ? -113.369 -38.934 172.832 1.00 28.00 330 GLN A C 1
ATOM 2638 O O . GLN A 1 330 ? -112.435 -38.380 173.401 1.00 28.00 330 GLN A O 1
ATOM 2643 N N . GLY A 1 331 ? -113.494 -38.892 171.501 1.00 29.08 331 GLY A N 1
ATOM 2644 C CA . GLY A 1 331 ? -112.803 -37.909 170.662 1.00 29.08 331 GLY A CA 1
ATOM 2645 C C . GLY A 1 331 ? -113.135 -38.055 169.174 1.00 29.08 331 GLY A C 1
ATOM 2646 O O . GLY A 1 331 ? -113.046 -39.164 168.649 1.00 29.08 331 GLY A O 1
ATOM 2647 N N . ARG A 1 332 ? -113.496 -36.952 168.490 1.00 27.48 332 ARG A N 1
ATOM 2648 C CA . ARG A 1 332 ? -113.320 -36.763 167.029 1.00 27.48 332 ARG A CA 1
ATOM 2649 C C . ARG A 1 332 ? -113.725 -35.366 166.533 1.00 27.48 332 ARG A C 1
ATOM 2651 O O . ARG A 1 332 ? -114.871 -34.965 166.692 1.00 27.48 332 ARG A O 1
ATOM 2658 N N . ALA A 1 333 ? -112.803 -34.704 165.833 1.00 26.36 333 ALA A N 1
ATOM 2659 C CA . ALA A 1 333 ? -113.052 -33.649 164.846 1.00 26.36 333 ALA A CA 1
ATOM 2660 C C . ALA A 1 333 ? -111.868 -33.614 163.851 1.00 26.36 333 ALA A C 1
ATOM 2662 O O . ALA A 1 333 ? -110.722 -33.762 164.270 1.00 26.36 333 ALA A O 1
ATOM 2663 N N . THR A 1 334 ? -112.146 -33.473 162.551 1.00 32.81 334 THR A N 1
ATOM 2664 C CA . THR A 1 334 ? -111.206 -33.524 161.397 1.00 32.81 334 THR A CA 1
ATOM 2665 C C . THR A 1 334 ? -111.896 -32.917 160.149 1.00 32.81 334 THR A C 1
ATOM 2667 O O . THR A 1 334 ? -113.076 -32.604 160.269 1.00 32.81 334 THR A O 1
ATOM 2670 N N . VAL A 1 335 ? -111.230 -32.882 158.968 1.00 33.38 335 VAL A N 1
ATOM 2671 C CA . VAL A 1 335 ? -111.729 -32.522 157.590 1.00 33.38 335 VAL A CA 1
ATOM 2672 C C . VAL A 1 335 ? -111.418 -31.067 157.130 1.00 33.38 335 VAL A C 1
ATOM 2674 O O . VAL A 1 335 ? -111.344 -30.179 157.969 1.00 33.38 335 VAL A O 1
ATOM 2677 N N . THR A 1 336 ? -111.319 -30.736 155.821 1.00 31.75 336 THR A N 1
ATOM 2678 C CA . THR A 1 336 ? -110.188 -30.929 154.852 1.00 31.75 336 THR A CA 1
ATOM 2679 C C . THR A 1 336 ? -110.459 -30.282 153.459 1.00 31.75 336 THR A C 1
ATOM 2681 O O . THR A 1 336 ? -111.602 -30.307 153.026 1.00 31.75 336 THR A O 1
ATOM 2684 N N . VAL A 1 337 ? -109.395 -29.893 152.712 1.00 33.75 337 VAL A N 1
ATOM 2685 C CA . VAL A 1 337 ? -109.234 -29.909 151.211 1.00 33.75 337 VAL A CA 1
ATOM 2686 C C . VAL A 1 337 ? -110.019 -28.925 150.282 1.00 33.75 337 VAL A C 1
ATOM 2688 O O . VAL A 1 337 ? -111.198 -28.674 150.483 1.00 33.75 337 VAL A O 1
ATOM 2691 N N . ALA A 1 338 ? -109.352 -28.435 149.203 1.00 28.91 338 ALA A N 1
ATOM 2692 C CA . ALA A 1 338 ? -109.896 -27.748 147.994 1.00 28.91 338 ALA A CA 1
ATOM 2693 C C . ALA A 1 338 ? -108.886 -27.765 146.790 1.00 28.91 338 ALA A C 1
ATOM 2695 O O . ALA A 1 338 ? -107.707 -28.036 147.025 1.00 28.91 338 ALA A O 1
ATOM 2696 N N . THR A 1 339 ? -109.295 -27.496 145.523 1.00 29.64 339 THR A N 1
ATOM 2697 C CA . THR A 1 339 ? -108.465 -27.698 144.281 1.00 29.64 339 THR A CA 1
ATOM 2698 C C . THR A 1 339 ? -108.875 -26.906 142.997 1.00 29.64 339 THR A C 1
ATOM 2700 O O . THR A 1 339 ? -110.052 -26.593 142.859 1.00 29.64 339 THR A O 1
ATOM 2703 N N . ALA A 1 340 ? -107.953 -26.807 142.001 1.00 27.66 340 ALA A N 1
ATOM 2704 C CA . ALA A 1 340 ? -108.146 -26.661 140.515 1.00 27.66 340 ALA A CA 1
ATOM 2705 C C . ALA A 1 340 ? -108.481 -25.262 139.878 1.00 27.66 340 ALA A C 1
ATOM 2707 O O . ALA A 1 340 ? -108.827 -24.355 140.623 1.00 27.66 340 ALA A O 1
ATOM 2708 N N . ALA A 1 341 ? -108.464 -25.002 138.535 1.00 29.66 341 ALA A N 1
ATOM 2709 C CA . ALA A 1 341 ? -107.547 -25.350 137.395 1.00 29.66 341 ALA A CA 1
ATOM 2710 C C . ALA A 1 341 ? -107.943 -24.704 136.000 1.00 29.66 341 ALA A C 1
ATOM 2712 O O . ALA A 1 341 ? -109.122 -24.463 135.776 1.00 29.66 341 ALA A O 1
ATOM 2713 N N . LEU A 1 342 ? -106.982 -24.612 135.038 1.00 31.14 342 LEU A N 1
ATOM 2714 C CA . LEU A 1 342 ? -107.070 -24.746 133.533 1.00 31.14 342 LEU A CA 1
ATOM 2715 C C . LEU A 1 342 ? -107.581 -23.642 132.519 1.00 31.14 342 LEU A C 1
ATOM 2717 O O . LEU A 1 342 ? -108.473 -22.868 132.829 1.00 31.14 342 LEU A O 1
ATOM 2721 N N . VAL A 1 343 ? -107.039 -23.721 131.262 1.00 31.03 343 VAL A N 1
ATOM 2722 C CA . VAL A 1 343 ? -107.424 -23.192 129.884 1.00 31.03 343 VAL A CA 1
ATOM 2723 C C . VAL A 1 343 ? -107.449 -21.660 129.545 1.00 31.03 343 VAL A C 1
ATOM 2725 O O . VAL A 1 343 ? -107.628 -20.868 130.456 1.00 31.03 343 VAL A O 1
ATOM 2728 N N . ALA A 1 344 ? -107.342 -21.127 128.286 1.00 28.89 344 ALA A N 1
ATOM 2729 C CA . ALA A 1 344 ? -106.710 -21.502 126.969 1.00 28.89 344 ALA A CA 1
ATOM 2730 C C . ALA A 1 344 ? -106.828 -20.375 125.852 1.00 28.89 344 ALA A C 1
ATOM 2732 O O . ALA A 1 344 ? -107.493 -19.371 126.086 1.00 28.89 344 ALA A O 1
ATOM 2733 N N . THR A 1 345 ? -106.302 -20.602 124.612 1.00 30.25 345 THR A N 1
ATOM 2734 C CA . THR A 1 345 ? -106.584 -19.942 123.264 1.00 30.25 345 THR A CA 1
ATOM 2735 C C . THR A 1 345 ? -106.113 -18.480 122.953 1.00 30.25 345 THR A C 1
ATOM 2737 O O . THR A 1 345 ? -105.958 -17.715 123.892 1.00 30.25 345 THR A O 1
ATOM 2740 N N . ALA A 1 346 ? -105.873 -17.977 121.703 1.00 28.36 346 ALA A N 1
ATOM 2741 C CA . ALA A 1 346 ? -105.775 -18.524 120.305 1.00 28.36 346 ALA A CA 1
ATOM 2742 C C . ALA A 1 346 ? -105.214 -17.520 119.216 1.00 28.36 346 ALA A C 1
ATOM 2744 O O . ALA A 1 346 ? -105.351 -16.316 119.403 1.00 28.36 346 ALA A O 1
ATOM 2745 N N . VAL A 1 347 ? -104.785 -18.031 118.022 1.00 30.25 347 VAL A N 1
ATOM 2746 C CA . VAL A 1 347 ? -104.801 -17.384 116.646 1.00 30.25 347 VAL A CA 1
ATOM 2747 C C . VAL A 1 347 ? -103.763 -16.228 116.375 1.00 30.25 347 VAL A C 1
ATOM 2749 O O . VAL A 1 347 ? -103.202 -15.742 117.345 1.00 30.25 347 VAL A O 1
ATOM 2752 N N . LEU A 1 348 ? -103.291 -15.777 115.170 1.00 29.73 348 LEU A N 1
ATOM 2753 C CA . LEU A 1 348 ? -103.653 -15.780 113.706 1.00 29.73 348 LEU A CA 1
ATOM 2754 C C . LEU A 1 348 ? -102.390 -15.733 112.761 1.00 29.73 348 LEU A C 1
ATOM 2756 O O . LEU A 1 348 ? -101.330 -15.323 113.221 1.00 29.73 348 LEU A O 1
ATOM 2760 N N . ILE A 1 349 ? -102.494 -16.062 111.448 1.00 36.66 349 ILE A N 1
ATOM 2761 C CA . ILE A 1 349 ? -101.452 -15.969 110.361 1.00 36.66 349 ILE A CA 1
ATOM 2762 C C . ILE A 1 349 ? -102.088 -15.610 108.976 1.00 36.66 349 ILE A C 1
ATOM 2764 O O . ILE A 1 349 ? -103.165 -16.137 108.694 1.00 36.66 349 ILE A O 1
ATOM 2768 N N . PRO A 1 350 ? -101.483 -14.754 108.103 1.00 52.78 350 PRO A N 1
ATOM 2769 C CA . PRO A 1 350 ? -101.083 -15.164 106.718 1.00 52.78 350 PRO A CA 1
ATOM 2770 C C . PRO A 1 350 ? -99.803 -14.459 106.153 1.00 52.78 350 PRO A C 1
ATOM 2772 O O . PRO A 1 350 ? -99.543 -13.316 106.512 1.00 52.78 350 PRO A O 1
ATOM 2775 N N . ALA A 1 351 ? -98.898 -15.019 105.319 1.00 34.88 351 ALA A N 1
ATOM 2776 C CA . ALA A 1 351 ? -98.904 -16.076 104.269 1.00 34.88 351 ALA A CA 1
ATOM 2777 C C . ALA A 1 351 ? -99.292 -15.568 102.842 1.00 34.88 351 ALA A C 1
ATOM 2779 O O . ALA A 1 351 ? -100.243 -14.806 102.728 1.00 34.88 351 ALA A O 1
ATOM 2780 N N . VAL A 1 352 ? -98.656 -15.943 101.704 1.00 34.16 352 VAL A N 1
ATOM 2781 C CA . VAL A 1 352 ? -97.493 -16.841 101.426 1.00 34.16 352 VAL A CA 1
ATOM 2782 C C . VAL A 1 352 ? -96.908 -16.626 99.996 1.00 34.16 352 VAL A C 1
ATOM 2784 O O . VAL A 1 352 ? -97.695 -16.326 99.097 1.00 34.16 352 VAL A O 1
ATOM 2787 N N . ARG A 1 353 ? -95.589 -16.849 99.754 1.00 27.77 353 ARG A N 1
ATOM 2788 C CA . ARG A 1 353 ? -94.973 -17.487 98.538 1.00 27.77 353 ARG A CA 1
ATOM 2789 C C . ARG A 1 353 ? -93.424 -17.492 98.582 1.00 27.77 353 ARG A C 1
ATOM 2791 O O . ARG A 1 353 ? -92.869 -16.462 98.931 1.00 27.77 353 ARG A O 1
ATOM 2798 N N . ASN A 1 354 ? -92.622 -18.484 98.165 1.00 31.72 354 ASN A N 1
ATOM 2799 C CA . ASN A 1 354 ? -92.687 -19.900 97.705 1.00 31.72 354 ASN A CA 1
ATOM 2800 C C . ASN A 1 354 ? -91.534 -20.061 96.666 1.00 31.72 354 ASN A C 1
ATOM 2802 O O . ASN A 1 354 ? -91.226 -19.082 95.994 1.00 31.72 354 ASN A O 1
ATOM 2806 N N . ALA A 1 355 ? -90.920 -21.218 96.383 1.00 31.78 355 ALA A N 1
ATOM 2807 C CA . ALA A 1 355 ? -90.931 -22.548 97.012 1.00 31.78 355 ALA A CA 1
ATOM 2808 C C . ALA A 1 355 ? -89.904 -23.482 96.303 1.00 31.78 355 ALA A C 1
ATOM 2810 O O . ALA A 1 355 ? -89.823 -23.408 95.083 1.00 31.78 355 ALA A O 1
ATOM 2811 N N . ASN A 1 356 ? -89.244 -24.376 97.066 1.00 31.34 356 ASN A N 1
ATOM 2812 C CA . ASN A 1 356 ? -89.047 -25.829 96.804 1.00 31.34 356 ASN A CA 1
ATOM 2813 C C . ASN A 1 356 ? -88.262 -26.306 95.525 1.00 31.34 356 ASN A C 1
ATOM 2815 O O . ASN A 1 356 ? -88.270 -25.642 94.499 1.00 31.34 356 ASN A O 1
ATOM 2819 N N . ASP A 1 357 ? -87.590 -27.476 95.462 1.00 30.08 357 ASP A N 1
ATOM 2820 C CA . ASP A 1 357 ? -87.209 -28.460 96.503 1.00 30.08 357 ASP A CA 1
ATOM 2821 C C . ASP A 1 357 ? -86.129 -29.503 96.075 1.00 30.08 357 ASP A C 1
ATOM 2823 O O . ASP A 1 357 ? -86.147 -29.987 94.949 1.00 30.08 357 ASP A O 1
ATOM 2827 N N . LEU A 1 358 ? -85.281 -29.897 97.046 1.00 29.58 358 LEU A N 1
ATOM 2828 C CA . LEU A 1 358 ? -85.029 -31.271 97.569 1.00 29.58 358 LEU A CA 1
ATOM 2829 C C . LEU A 1 358 ? -84.459 -32.470 96.722 1.00 29.58 358 LEU A C 1
ATOM 2831 O O . LEU A 1 358 ? -84.744 -32.662 95.550 1.00 29.58 358 LEU A O 1
ATOM 2835 N N . VAL A 1 359 ? -83.769 -33.378 97.453 1.00 30.08 359 VAL A N 1
ATOM 2836 C CA . VAL A 1 359 ? -83.470 -34.832 97.210 1.00 30.08 359 VAL A CA 1
ATOM 2837 C C . VAL A 1 359 ? -82.223 -35.283 96.389 1.00 30.08 359 VAL A C 1
ATOM 2839 O O . VAL A 1 359 ? -82.299 -35.650 95.225 1.00 30.08 359 VAL A O 1
ATOM 2842 N N . LEU A 1 360 ? -81.079 -35.406 97.087 1.00 33.38 360 LEU A N 1
ATOM 2843 C CA . LEU A 1 360 ? -80.371 -36.677 97.420 1.00 33.38 360 LEU A CA 1
ATOM 2844 C C . LEU A 1 360 ? -80.337 -37.883 96.426 1.00 33.38 360 LEU A C 1
ATOM 2846 O O . LEU A 1 360 ? -81.319 -38.613 96.349 1.00 33.38 360 LEU A O 1
ATOM 2850 N N . LEU A 1 361 ? -79.153 -38.261 95.886 1.00 30.17 361 LEU A N 1
ATOM 2851 C CA . LEU A 1 361 ? -78.272 -39.362 96.392 1.00 30.17 361 LEU A CA 1
ATOM 2852 C C . LEU A 1 361 ? -77.046 -39.709 95.488 1.00 30.17 361 LEU A C 1
ATOM 2854 O O . LEU A 1 361 ? -76.930 -39.266 94.352 1.00 30.17 361 LEU A O 1
ATOM 2858 N N . LEU A 1 362 ? -76.107 -40.481 96.059 1.00 32.78 362 LEU A N 1
ATOM 2859 C CA . LEU A 1 362 ? -74.800 -40.969 95.542 1.00 32.78 362 LEU A CA 1
ATOM 2860 C C . LEU A 1 362 ? -74.918 -42.396 94.908 1.00 32.78 362 LEU A C 1
ATOM 2862 O O . LEU A 1 362 ? -76.006 -42.956 95.048 1.00 32.78 362 LEU A O 1
ATOM 2866 N N . PRO A 1 363 ? -73.877 -43.050 94.296 1.00 49.41 363 PRO A N 1
ATOM 2867 C CA . PRO A 1 363 ? -72.423 -42.783 94.398 1.00 49.41 363 PRO A CA 1
ATOM 2868 C C . PRO A 1 363 ? -71.499 -42.949 93.142 1.00 49.41 363 PRO A C 1
ATOM 2870 O O . PRO A 1 363 ? -71.817 -43.624 92.174 1.00 49.41 363 PRO A O 1
ATOM 2873 N N . GLN A 1 364 ? -70.253 -42.461 93.314 1.00 31.86 364 GLN A N 1
ATOM 2874 C CA . GLN A 1 364 ? -68.950 -42.970 92.803 1.00 31.86 364 GLN A CA 1
ATOM 2875 C C . GLN A 1 364 ? -68.461 -42.815 91.329 1.00 31.86 364 GLN A C 1
ATOM 2877 O O . GLN A 1 364 ? -69.086 -43.250 90.374 1.00 31.86 364 GLN A O 1
ATOM 2882 N N . ALA A 1 365 ? -67.182 -42.379 91.254 1.00 31.80 365 ALA A N 1
ATOM 2883 C CA . ALA A 1 365 ? -66.070 -42.871 90.404 1.00 31.80 365 ALA A CA 1
ATOM 2884 C C . ALA A 1 365 ? -65.474 -42.000 89.252 1.00 31.80 365 ALA A C 1
ATOM 2886 O O . ALA A 1 365 ? -65.817 -42.148 88.088 1.00 31.80 365 ALA A O 1
ATOM 2887 N N . VAL A 1 366 ? -64.369 -41.308 89.602 1.00 33.28 366 VAL A N 1
ATOM 2888 C CA . VAL A 1 366 ? -63.070 -41.251 88.868 1.00 33.28 366 VAL A CA 1
ATOM 2889 C C . VAL A 1 366 ? -62.820 -40.223 87.726 1.00 33.28 366 VAL A C 1
ATOM 2891 O O . VAL A 1 366 ? -63.517 -40.148 86.727 1.00 33.28 366 VAL A O 1
ATOM 2894 N N . SER A 1 367 ? -61.645 -39.571 87.846 1.00 31.69 367 SER A N 1
ATOM 2895 C CA . SER A 1 367 ? -60.785 -38.935 86.813 1.00 31.69 367 SER A CA 1
ATOM 2896 C C . SER A 1 367 ? -60.958 -37.452 86.402 1.00 31.69 367 SER A C 1
ATOM 2898 O O . SER A 1 367 ? -61.528 -37.149 85.363 1.00 31.69 367 SER A O 1
ATOM 2900 N N . ARG A 1 368 ? -60.173 -36.602 87.097 1.00 32.25 368 ARG A N 1
ATOM 2901 C CA . ARG A 1 368 ? -59.288 -35.516 86.581 1.00 32.25 368 ARG A CA 1
ATOM 2902 C C . ARG A 1 368 ? -59.871 -34.318 85.799 1.00 32.25 368 ARG A C 1
ATOM 2904 O O . ARG A 1 368 ? -60.496 -34.483 84.765 1.00 32.25 368 ARG A O 1
ATOM 2911 N N . GLY A 1 369 ? -59.365 -33.119 86.137 1.00 29.56 369 GLY A N 1
ATOM 2912 C CA . GLY A 1 369 ? -58.970 -32.151 85.093 1.00 29.56 369 GLY A CA 1
ATOM 2913 C C . GLY A 1 369 ? -59.369 -30.678 85.241 1.00 29.56 369 GLY A C 1
ATOM 2914 O O . GLY A 1 369 ? -59.724 -30.069 84.238 1.00 29.56 369 GLY A O 1
ATOM 2915 N N . GLY A 1 370 ? -59.302 -30.074 86.431 1.00 31.23 370 GLY A N 1
ATOM 2916 C CA . GLY A 1 370 ? -59.455 -28.615 86.557 1.00 31.23 370 GLY A CA 1
ATOM 2917 C C . GLY A 1 370 ? -58.208 -27.840 86.101 1.00 31.23 370 GLY A C 1
ATOM 2918 O O . GLY A 1 370 ? -57.092 -28.208 86.460 1.00 31.23 370 GLY A O 1
ATOM 2919 N N . GLY A 1 371 ? -58.402 -26.753 85.346 1.00 33.28 371 GLY A N 1
ATOM 2920 C CA . GLY A 1 371 ? -57.485 -25.599 85.336 1.00 33.28 371 GLY A CA 1
ATOM 2921 C C . GLY A 1 371 ? -57.958 -24.549 86.360 1.00 33.28 371 GLY A C 1
ATOM 2922 O O . GLY A 1 371 ? -58.628 -24.934 87.320 1.00 33.28 371 GLY A O 1
ATOM 2923 N N . PRO A 1 372 ? -57.757 -23.233 86.134 1.00 62.44 372 PRO A N 1
ATOM 2924 C CA . PRO A 1 372 ? -56.938 -22.581 85.104 1.00 62.44 372 PRO A CA 1
ATOM 2925 C C . PRO A 1 372 ? -56.043 -21.458 85.710 1.00 62.44 372 PRO A C 1
ATOM 2927 O O . PRO A 1 372 ? -55.776 -21.466 86.907 1.00 62.44 372 PRO A O 1
ATOM 2930 N N . ALA A 1 373 ? -55.697 -20.458 84.879 1.00 30.92 373 ALA A N 1
ATOM 2931 C CA . ALA A 1 373 ? -55.454 -19.036 85.205 1.00 30.92 373 ALA A CA 1
ATOM 2932 C C . ALA A 1 373 ? -54.005 -18.489 85.127 1.00 30.92 373 ALA A C 1
ATOM 2934 O O . ALA A 1 373 ? -53.113 -18.967 85.813 1.00 30.92 373 ALA A O 1
ATOM 2935 N N . LEU A 1 374 ? -53.885 -17.367 84.387 1.00 31.83 374 LEU A N 1
ATOM 2936 C CA . LEU A 1 374 ? -52.906 -16.263 84.518 1.00 31.83 374 LEU A CA 1
ATOM 2937 C C . LEU A 1 374 ? -51.397 -16.579 84.296 1.00 31.83 374 LEU A C 1
ATOM 2939 O O . LEU A 1 374 ? -50.979 -17.724 84.354 1.00 31.83 374 LEU A O 1
ATOM 2943 N N . LEU A 1 375 ? -50.480 -15.610 84.122 1.00 31.25 375 LEU A N 1
ATOM 2944 C CA . LEU A 1 375 ? -50.372 -14.425 83.233 1.00 31.25 375 LEU A CA 1
ATOM 2945 C C . LEU A 1 375 ? -48.893 -13.902 83.365 1.00 31.25 375 LEU A C 1
ATOM 2947 O O . LEU A 1 375 ? -48.187 -14.318 84.273 1.00 31.25 375 LEU A O 1
ATOM 2951 N N . TRP A 1 376 ? -48.448 -12.954 82.524 1.00 27.92 376 TRP A N 1
ATOM 2952 C CA . TRP A 1 376 ? -47.210 -12.122 82.617 1.00 27.92 376 TRP A CA 1
ATOM 2953 C C . TRP A 1 376 ? -45.805 -12.639 82.179 1.00 27.92 376 TRP A C 1
ATOM 2955 O O . TRP A 1 376 ? -45.138 -13.424 82.836 1.00 27.92 376 TRP A O 1
ATOM 2965 N N . ARG A 1 377 ? -45.323 -11.959 81.118 1.00 28.30 377 ARG A N 1
ATOM 2966 C CA . ARG A 1 377 ? -43.999 -11.324 80.860 1.00 28.30 377 ARG A CA 1
ATOM 2967 C C . ARG A 1 377 ? -42.650 -12.102 80.835 1.00 28.30 377 ARG A C 1
ATOM 2969 O O . ARG A 1 377 ? -42.098 -12.496 81.850 1.00 28.30 377 ARG A O 1
ATOM 2976 N N . ARG A 1 378 ? -42.001 -11.870 79.674 1.00 31.12 378 ARG A N 1
ATOM 2977 C CA . ARG A 1 378 ? -40.596 -11.453 79.390 1.00 31.12 378 ARG A CA 1
ATOM 2978 C C . ARG A 1 378 ? -39.556 -12.506 78.929 1.00 31.12 378 ARG A C 1
ATOM 2980 O O . ARG A 1 378 ? -39.517 -13.609 79.458 1.00 31.12 378 ARG A O 1
ATOM 2987 N N . PRO A 1 379 ? -38.693 -12.149 77.943 1.00 48.22 379 PRO A N 1
ATOM 2988 C CA . PRO A 1 379 ? -37.649 -13.019 77.393 1.00 48.22 379 PRO A CA 1
ATOM 2989 C C . PRO A 1 379 ? -36.265 -12.765 78.018 1.00 48.22 379 PRO A C 1
ATOM 2991 O O . PRO A 1 379 ? -36.005 -11.684 78.548 1.00 48.22 379 PRO A O 1
ATOM 2994 N N . CYS A 1 380 ? -35.337 -13.712 77.854 1.00 28.88 380 CYS A N 1
ATOM 2995 C CA . CYS A 1 380 ? -33.905 -13.488 78.076 1.00 28.88 380 CYS A CA 1
ATOM 2996 C C . CYS A 1 380 ? -33.034 -14.448 77.233 1.00 28.88 380 CYS A C 1
ATOM 2998 O O . CYS A 1 380 ? -33.560 -15.308 76.532 1.00 28.88 380 CYS A O 1
ATOM 3000 N N . CYS A 1 381 ? -31.707 -14.297 77.331 1.00 30.59 381 CYS A N 1
ATOM 3001 C CA . CYS A 1 381 ? -30.666 -15.185 76.784 1.00 30.59 381 CYS A CA 1
ATOM 3002 C C . CYS A 1 381 ? -30.523 -15.270 75.245 1.00 30.59 381 CYS A C 1
ATOM 3004 O O . CYS A 1 381 ? -30.877 -16.254 74.603 1.00 30.59 381 CYS A O 1
ATOM 3006 N N . ARG A 1 382 ? -29.789 -14.298 74.677 1.00 35.00 382 ARG A N 1
ATOM 3007 C CA . ARG A 1 382 ? -28.814 -14.604 73.607 1.00 35.00 382 ARG A CA 1
ATOM 3008 C C . ARG A 1 382 ? -27.751 -15.569 74.157 1.00 35.00 382 ARG A C 1
ATOM 3010 O O . ARG A 1 382 ? -27.253 -15.313 75.251 1.00 35.00 382 ARG A O 1
ATOM 3017 N N . ALA A 1 383 ? -27.296 -16.545 73.368 1.00 31.84 383 ALA A N 1
ATOM 3018 C CA . ALA A 1 383 ? -26.011 -17.218 73.595 1.00 31.84 383 ALA A CA 1
ATOM 3019 C C . ALA A 1 383 ? -25.376 -17.744 72.287 1.00 31.84 383 ALA A C 1
ATOM 3021 O O . ALA A 1 383 ? -25.821 -18.727 71.712 1.00 31.84 383 ALA A O 1
ATOM 3022 N N . LEU A 1 384 ? -24.350 -17.016 71.835 1.00 33.69 384 LEU A N 1
ATOM 3023 C CA . LEU A 1 384 ? -23.097 -17.456 71.193 1.00 33.69 384 LEU A CA 1
ATOM 3024 C C . LEU A 1 384 ? -23.017 -18.877 70.578 1.00 33.69 384 LEU A C 1
ATOM 3026 O O . LEU A 1 384 ? -23.085 -19.876 71.285 1.00 33.69 384 LEU A O 1
ATOM 3030 N N . GLY A 1 385 ? -22.686 -18.942 69.280 1.00 29.64 385 GLY A N 1
ATOM 3031 C CA . GLY A 1 385 ? -22.386 -20.177 68.536 1.00 29.64 385 GLY A CA 1
ATOM 3032 C C . GLY A 1 385 ? -21.077 -20.111 67.732 1.00 29.64 385 GLY A C 1
ATOM 3033 O O . GLY A 1 385 ? -21.100 -20.291 66.519 1.00 29.64 385 GLY A O 1
ATOM 3034 N N . ALA A 1 386 ? -19.955 -19.793 68.388 1.00 37.47 386 ALA A N 1
ATOM 3035 C CA . ALA A 1 386 ? -18.586 -19.780 67.840 1.00 37.47 386 ALA A CA 1
ATOM 3036 C C . ALA A 1 386 ? -17.562 -19.678 69.005 1.00 37.47 386 ALA A C 1
ATOM 3038 O O . ALA A 1 386 ? -17.985 -19.253 70.084 1.00 37.47 386 ALA A O 1
ATOM 3039 N N . PRO A 1 387 ? -16.242 -19.946 68.834 1.00 49.09 387 PRO A N 1
ATOM 3040 C CA . PRO A 1 387 ? -15.522 -20.404 67.634 1.00 49.09 387 PRO A CA 1
ATOM 3041 C C . PRO A 1 387 ? -14.549 -21.600 67.879 1.00 49.09 387 PRO A C 1
ATOM 3043 O O . PRO A 1 387 ? -14.432 -22.117 68.982 1.00 49.09 387 PRO A O 1
ATOM 3046 N N . ALA A 1 388 ? -13.754 -21.908 66.843 1.00 30.98 388 ALA A N 1
ATOM 3047 C CA . ALA A 1 388 ? -12.362 -22.397 66.885 1.00 30.98 388 ALA A CA 1
ATOM 3048 C C . ALA A 1 388 ? -12.013 -23.838 67.336 1.00 30.98 388 ALA A C 1
ATOM 3050 O O . ALA A 1 388 ? -12.251 -24.263 68.460 1.00 30.98 388 ALA A O 1
ATOM 3051 N N . PHE A 1 389 ? -11.194 -24.487 66.497 1.00 35.78 389 PHE A N 1
ATOM 3052 C CA . PHE A 1 389 ? -9.995 -25.203 66.951 1.00 35.78 389 PHE A CA 1
ATOM 3053 C C . PHE A 1 389 ? -8.801 -24.841 66.045 1.00 35.78 389 PHE A C 1
ATOM 3055 O O . PHE A 1 389 ? -8.993 -24.437 64.897 1.00 35.78 389 PHE A O 1
ATOM 3062 N N . LEU A 1 390 ? -7.572 -24.912 66.567 1.00 34.16 390 LEU A N 1
ATOM 3063 C CA . LEU A 1 390 ? -6.380 -24.289 65.970 1.00 34.16 390 LEU A CA 1
ATOM 3064 C C . LEU A 1 390 ? -5.234 -25.280 65.706 1.00 34.16 390 LEU A C 1
ATOM 3066 O O . LEU A 1 390 ? -4.660 -25.774 66.670 1.00 34.16 390 LEU A O 1
ATOM 3070 N N . ARG A 1 391 ? -4.771 -25.343 64.440 1.00 40.50 391 ARG A N 1
ATOM 3071 C CA . ARG A 1 391 ? -3.350 -25.563 64.036 1.00 40.50 391 ARG A CA 1
ATOM 3072 C C . ARG A 1 391 ? -2.691 -26.877 64.565 1.00 40.50 391 ARG A C 1
ATOM 3074 O O . ARG A 1 391 ? -3.397 -27.705 65.127 1.00 40.50 391 ARG A O 1
ATOM 3081 N N . PRO A 1 392 ? -1.372 -27.142 64.373 1.00 47.53 392 PRO A N 1
ATOM 3082 C CA . PRO A 1 392 ? -0.344 -26.492 63.538 1.00 47.53 392 PRO A CA 1
ATOM 3083 C C . PRO A 1 392 ? 0.318 -27.439 62.501 1.00 47.53 392 PRO A C 1
ATOM 3085 O O . PRO A 1 392 ? 0.019 -28.626 62.453 1.00 47.53 392 PRO A O 1
ATOM 3088 N N . GLY A 1 393 ? 1.312 -26.937 61.750 1.00 32.09 393 GLY A N 1
ATOM 3089 C CA . GLY A 1 393 ? 2.389 -27.783 61.197 1.00 32.09 393 GLY A CA 1
ATOM 3090 C C . GLY A 1 393 ? 2.812 -27.477 59.749 1.00 32.09 393 GLY A C 1
ATOM 3091 O O . GLY A 1 393 ? 2.041 -27.756 58.836 1.00 32.09 393 GLY A O 1
ATOM 3092 N N . PRO A 1 394 ? 4.029 -26.947 59.501 1.00 51.16 394 PRO A N 1
ATOM 3093 C CA . PRO A 1 394 ? 4.529 -26.667 58.152 1.00 51.16 394 PRO A CA 1
ATOM 3094 C C . PRO A 1 394 ? 5.541 -27.714 57.650 1.00 51.16 394 PRO A C 1
ATOM 3096 O O . PRO A 1 394 ? 6.289 -28.290 58.440 1.00 51.16 394 PRO A O 1
ATOM 3099 N N . ARG A 1 395 ? 5.666 -27.865 56.322 1.00 32.84 395 ARG A N 1
ATOM 3100 C CA . ARG A 1 395 ? 6.883 -28.395 55.676 1.00 32.84 395 ARG A CA 1
ATOM 3101 C C . ARG A 1 395 ? 7.216 -27.646 54.385 1.00 32.84 395 ARG A C 1
ATOM 3103 O O . ARG A 1 395 ? 6.549 -27.810 53.371 1.00 32.84 395 ARG A O 1
ATOM 3110 N N . LEU A 1 396 ? 8.299 -26.874 54.439 1.00 43.38 396 LEU A N 1
ATOM 3111 C CA . LEU A 1 396 ? 9.134 -26.588 53.272 1.00 43.38 396 LEU A CA 1
ATOM 3112 C C . LEU A 1 396 ? 9.888 -27.870 52.874 1.00 43.38 396 LEU A C 1
ATOM 3114 O O . LEU A 1 396 ? 10.155 -28.718 53.730 1.00 43.38 396 LEU A O 1
ATOM 3118 N N . PRO A 1 397 ? 10.335 -27.957 51.618 1.00 43.97 397 PRO A N 1
ATOM 3119 C CA . PRO A 1 397 ? 11.712 -28.363 51.363 1.00 43.97 397 PRO A CA 1
ATOM 3120 C C . PRO A 1 397 ? 12.442 -27.287 50.551 1.00 43.97 397 PRO A C 1
ATOM 3122 O O . PRO A 1 397 ? 11.911 -26.747 49.584 1.00 43.97 397 PRO A O 1
ATOM 3125 N N . GLY A 1 398 ? 13.675 -26.980 50.946 1.00 33.94 398 GLY A N 1
ATOM 3126 C CA . GLY A 1 398 ? 14.564 -26.091 50.201 1.00 33.94 398 GLY A CA 1
ATOM 3127 C C . GLY A 1 398 ? 15.832 -26.811 49.749 1.00 33.94 398 GLY A C 1
ATOM 3128 O O . GLY A 1 398 ? 16.159 -27.875 50.264 1.00 33.94 398 GLY A O 1
ATOM 3129 N N . LEU A 1 399 ? 16.567 -26.148 48.854 1.00 39.94 399 LEU A N 1
ATOM 3130 C CA . LEU A 1 399 ? 17.964 -26.412 48.487 1.00 39.94 399 LEU A CA 1
ATOM 3131 C C . LEU A 1 399 ? 18.286 -27.753 47.797 1.00 39.94 399 LEU A C 1
ATOM 3133 O O . LEU A 1 399 ? 18.517 -28.778 48.429 1.00 39.94 399 LEU A O 1
ATOM 3137 N N . SER A 1 400 ? 18.605 -27.655 46.507 1.00 33.84 400 SER A N 1
ATOM 3138 C CA . SER A 1 400 ? 19.897 -28.158 46.029 1.00 33.84 400 SER A CA 1
ATOM 3139 C C . SER A 1 400 ? 20.494 -27.175 45.015 1.00 33.84 400 SER A C 1
ATOM 3141 O O . SER A 1 400 ? 19.791 -26.600 44.186 1.00 33.84 400 SER A O 1
ATOM 3143 N N . GLN A 1 401 ? 21.794 -26.901 45.131 1.00 37.94 401 GLN A N 1
ATOM 3144 C CA . GLN A 1 401 ? 22.510 -26.011 44.215 1.00 37.94 401 GLN A CA 1
ATOM 3145 C C . GLN A 1 401 ? 22.963 -26.790 42.976 1.00 37.94 401 GLN A C 1
ATOM 3147 O O . GLN A 1 401 ? 23.534 -27.870 43.106 1.00 37.94 401 GLN A O 1
ATOM 3152 N N . ALA A 1 402 ? 22.816 -26.204 41.787 1.00 34.91 402 ALA A N 1
ATOM 3153 C CA . ALA A 1 402 ? 23.369 -26.757 40.551 1.00 34.91 402 ALA A CA 1
ATOM 3154 C C . ALA A 1 402 ? 24.053 -25.668 39.708 1.00 34.91 402 ALA A C 1
ATOM 3156 O O . ALA A 1 402 ? 23.551 -25.248 38.667 1.00 34.91 402 ALA A O 1
ATOM 3157 N N . ARG A 1 403 ? 25.242 -25.217 40.136 1.00 39.69 403 ARG A N 1
ATOM 3158 C CA . ARG A 1 403 ? 26.147 -24.463 39.251 1.00 39.69 403 ARG A CA 1
ATOM 3159 C C . ARG A 1 403 ? 26.545 -25.361 38.072 1.00 39.69 403 ARG A C 1
ATOM 3161 O O . ARG A 1 403 ? 27.326 -26.293 38.255 1.00 39.69 403 ARG A O 1
ATOM 3168 N N . ARG A 1 404 ? 26.092 -25.045 36.857 1.00 36.66 404 ARG A N 1
ATOM 3169 C CA . ARG A 1 404 ? 26.720 -25.521 35.615 1.00 36.66 404 ARG A CA 1
ATOM 3170 C C . ARG A 1 404 ? 26.989 -24.350 34.681 1.00 36.66 404 ARG A C 1
ATOM 3172 O O . ARG A 1 404 ? 26.112 -23.538 34.425 1.00 36.66 404 ARG A O 1
ATOM 3179 N N . SER A 1 405 ? 28.226 -24.282 34.202 1.00 42.94 405 SER A N 1
ATOM 3180 C CA . SER A 1 405 ? 28.661 -23.315 33.199 1.00 42.94 405 SER A CA 1
ATOM 3181 C C . SER A 1 405 ? 28.473 -23.899 31.800 1.00 42.94 405 SER A C 1
ATOM 3183 O O . SER A 1 405 ? 28.962 -24.993 31.519 1.00 42.94 405 SER A O 1
ATOM 3185 N N . ALA A 1 406 ? 27.805 -23.143 30.935 1.00 34.81 406 ALA A N 1
ATOM 3186 C CA . ALA A 1 406 ? 27.889 -23.221 29.481 1.00 34.81 406 ALA A CA 1
ATOM 3187 C C . ALA A 1 406 ? 27.903 -21.753 29.014 1.00 34.81 406 ALA A C 1
ATOM 3189 O O . ALA A 1 406 ? 27.004 -21.005 29.379 1.00 34.81 406 ALA A O 1
ATOM 3190 N N . ARG A 1 407 ? 28.956 -21.186 28.411 1.00 34.84 407 ARG A N 1
ATOM 3191 C CA . ARG A 1 407 ? 29.717 -21.589 27.211 1.00 34.84 407 ARG A CA 1
ATOM 3192 C C . ARG A 1 407 ? 28.831 -21.819 25.984 1.00 34.84 407 ARG A C 1
ATOM 3194 O O . ARG A 1 407 ? 28.323 -22.911 25.796 1.00 34.84 407 ARG A O 1
ATOM 3201 N N . SER A 1 408 ? 28.786 -20.773 25.153 1.00 44.12 408 SER A N 1
ATOM 3202 C CA . SER A 1 408 ? 28.653 -20.760 23.688 1.00 44.12 408 SER A CA 1
ATOM 3203 C C . SER A 1 408 ? 27.678 -21.753 23.043 1.00 44.12 408 SER A C 1
ATOM 3205 O O . SER A 1 408 ? 27.980 -22.935 22.894 1.00 44.12 408 SER A O 1
ATOM 3207 N N . ALA A 1 409 ? 26.565 -21.223 22.532 1.00 32.56 409 ALA A N 1
ATOM 3208 C CA . ALA A 1 409 ? 25.612 -21.941 21.690 1.00 32.56 409 ALA A CA 1
ATOM 3209 C C . ALA A 1 409 ? 25.416 -21.227 20.338 1.00 32.56 409 ALA A C 1
ATOM 3211 O O . ALA A 1 409 ? 24.302 -20.847 19.976 1.00 32.56 409 ALA A O 1
ATOM 3212 N N . ALA A 1 410 ? 26.506 -21.054 19.578 1.00 36.88 410 ALA A N 1
ATOM 3213 C CA . ALA A 1 410 ? 26.450 -20.667 18.165 1.00 36.88 410 ALA A CA 1
ATOM 3214 C C . ALA A 1 410 ? 25.759 -21.781 17.353 1.00 36.88 410 ALA A C 1
ATOM 3216 O O . ALA A 1 410 ? 26.398 -22.683 16.809 1.00 36.88 410 ALA A O 1
ATOM 3217 N N . THR A 1 411 ? 24.426 -21.765 17.348 1.00 32.88 411 THR A N 1
ATOM 3218 C CA . THR A 1 411 ? 23.611 -22.871 16.842 1.00 32.88 411 THR A CA 1
ATOM 3219 C C . THR A 1 411 ? 23.432 -22.731 15.337 1.00 32.88 411 THR A C 1
ATOM 3221 O O . THR A 1 411 ? 22.609 -21.959 14.854 1.00 32.88 411 THR A O 1
ATOM 3224 N N . VAL A 1 412 ? 24.239 -23.494 14.598 1.00 36.88 412 VAL A N 1
ATOM 3225 C CA . VAL A 1 412 ? 24.183 -23.611 13.136 1.00 36.88 412 VAL A CA 1
ATOM 3226 C C . VAL A 1 412 ? 22.754 -23.909 12.675 1.00 36.88 412 VAL A C 1
ATOM 3228 O O . VAL A 1 412 ? 22.116 -24.831 13.186 1.00 36.88 412 VAL A O 1
ATOM 3231 N N . SER A 1 413 ? 22.282 -23.169 11.665 1.00 35.41 413 SER A N 1
ATOM 3232 C CA . SER A 1 413 ? 20.981 -23.387 11.019 1.00 35.41 413 SER A CA 1
ATOM 3233 C C . SER A 1 413 ? 20.951 -24.740 10.298 1.00 35.41 413 SER A C 1
ATOM 3235 O O . SER A 1 413 ? 21.278 -24.869 9.116 1.00 35.41 413 SER A O 1
ATOM 3237 N N . ARG A 1 414 ? 20.613 -25.797 11.043 1.00 34.88 414 ARG A N 1
ATOM 3238 C CA . ARG A 1 414 ? 20.599 -27.173 10.547 1.00 34.88 414 ARG A CA 1
ATOM 3239 C C . ARG A 1 414 ? 19.292 -27.446 9.809 1.00 34.88 414 ARG A C 1
ATOM 3241 O O . ARG A 1 414 ? 18.360 -28.005 10.377 1.00 34.88 414 ARG A O 1
ATOM 3248 N N . SER A 1 415 ? 19.269 -27.038 8.539 1.00 39.28 415 SER A N 1
ATOM 3249 C CA . SER A 1 415 ? 18.219 -27.314 7.550 1.00 39.28 415 SER A CA 1
ATOM 3250 C C . SER A 1 415 ? 17.568 -28.689 7.754 1.00 39.28 415 SER A C 1
ATOM 3252 O O . SER A 1 415 ? 18.176 -29.727 7.479 1.00 39.28 415 SER A O 1
ATOM 3254 N N . MET A 1 416 ? 16.323 -28.697 8.242 1.00 37.28 416 MET A N 1
ATOM 3255 C CA . MET A 1 416 ? 15.505 -29.905 8.269 1.00 37.28 416 MET A CA 1
ATOM 3256 C C . MET A 1 416 ? 15.022 -30.198 6.851 1.00 37.28 416 MET A C 1
ATOM 3258 O O . MET A 1 416 ? 14.022 -29.652 6.386 1.00 37.28 416 MET A O 1
ATOM 3262 N N . GLN A 1 417 ? 15.747 -31.079 6.165 1.00 34.44 417 GLN A N 1
ATOM 3263 C CA . GLN A 1 417 ? 15.322 -31.654 4.895 1.00 34.44 417 GLN A CA 1
ATOM 3264 C C . GLN A 1 417 ? 14.140 -32.603 5.132 1.00 34.44 417 GLN A C 1
ATOM 3266 O O . GLN A 1 417 ? 14.305 -33.812 5.276 1.00 34.44 417 GLN A O 1
ATOM 3271 N N . VAL A 1 418 ? 12.933 -32.035 5.179 1.00 42.69 418 VAL A N 1
ATOM 3272 C CA . VAL A 1 418 ? 11.690 -32.796 5.012 1.00 42.69 418 VAL A CA 1
ATOM 3273 C C . VAL A 1 418 ? 11.762 -33.488 3.641 1.00 42.69 418 VAL A C 1
ATOM 3275 O O . VAL A 1 418 ? 12.087 -32.810 2.659 1.00 42.69 418 VAL A O 1
ATOM 3278 N N . PRO A 1 419 ? 11.510 -34.810 3.545 1.00 40.06 419 PRO A N 1
ATOM 3279 C CA . PRO A 1 419 ? 11.559 -35.519 2.270 1.00 40.06 419 PRO A CA 1
ATOM 3280 C C . PRO A 1 419 ? 10.579 -34.895 1.272 1.00 40.06 419 PRO A C 1
ATOM 3282 O O . PRO A 1 419 ? 9.495 -34.443 1.642 1.00 40.06 419 PRO A O 1
ATOM 3285 N N . ALA A 1 420 ? 10.979 -34.840 0.003 1.00 43.91 420 ALA A N 1
ATOM 3286 C CA . ALA A 1 420 ? 10.201 -34.169 -1.026 1.00 43.91 420 ALA A CA 1
ATOM 3287 C C . ALA A 1 420 ? 8.910 -34.943 -1.332 1.00 43.91 420 ALA A C 1
ATOM 3289 O O . ALA A 1 420 ? 8.938 -35.968 -2.003 1.00 43.91 420 ALA A O 1
ATOM 3290 N N . ALA A 1 421 ? 7.774 -34.412 -0.880 1.00 56.34 421 ALA A N 1
ATOM 3291 C CA . ALA A 1 421 ? 6.519 -34.614 -1.588 1.00 56.34 421 ALA A CA 1
ATOM 3292 C C . ALA A 1 421 ? 6.586 -33.839 -2.918 1.00 56.34 421 ALA A C 1
ATOM 3294 O O . ALA A 1 421 ? 7.016 -32.682 -2.927 1.00 56.34 421 ALA A O 1
ATOM 3295 N N . ASP A 1 422 ? 6.156 -34.460 -4.019 1.00 79.31 422 ASP A N 1
ATOM 3296 C CA . ASP A 1 422 ? 6.263 -33.905 -5.385 1.00 79.31 422 ASP A CA 1
ATOM 3297 C C . ASP A 1 422 ? 5.292 -32.747 -5.694 1.00 79.31 422 ASP A C 1
ATOM 3299 O O . ASP A 1 422 ? 5.300 -32.195 -6.796 1.00 79.31 422 ASP A O 1
ATOM 3303 N N . GLY A 1 423 ? 4.462 -32.346 -4.727 1.00 84.19 423 GLY A N 1
ATOM 3304 C CA . GLY A 1 423 ? 3.514 -31.244 -4.885 1.00 84.19 423 GLY A CA 1
ATOM 3305 C C . GLY A 1 423 ? 4.177 -29.883 -5.167 1.00 84.19 423 GLY A C 1
ATOM 3306 O O . GLY A 1 423 ? 5.374 -29.694 -4.909 1.00 84.19 423 GLY A O 1
ATOM 3307 N N . PRO A 1 424 ? 3.410 -28.905 -5.682 1.00 88.25 424 PRO A N 1
ATOM 3308 C CA . PRO A 1 424 ? 3.869 -27.526 -5.796 1.00 88.25 424 PRO A CA 1
ATOM 3309 C C . PRO A 1 424 ? 4.123 -26.946 -4.399 1.00 88.25 424 PRO A C 1
ATOM 3311 O O . PRO A 1 424 ? 3.360 -27.169 -3.458 1.00 88.25 424 PRO A O 1
ATOM 3314 N N . ARG A 1 425 ? 5.216 -26.204 -4.254 1.00 96.38 425 ARG A N 1
ATOM 3315 C CA . ARG A 1 425 ? 5.611 -25.528 -3.013 1.00 96.38 425 ARG A CA 1
ATOM 3316 C C . ARG A 1 425 ? 5.087 -24.101 -3.035 1.00 96.38 425 ARG A C 1
ATOM 3318 O O . ARG A 1 425 ? 4.873 -23.548 -4.108 1.00 96.38 425 ARG A O 1
ATOM 3325 N N . VAL A 1 426 ? 4.938 -23.486 -1.863 1.00 98.19 426 VAL A N 1
ATOM 3326 C CA . VAL A 1 426 ? 4.660 -22.047 -1.767 1.00 98.19 426 VAL A CA 1
ATOM 3327 C C . VAL A 1 426 ? 5.867 -21.321 -1.190 1.00 98.19 426 VAL A C 1
ATOM 3329 O O . VAL A 1 426 ? 6.383 -21.670 -0.121 1.00 98.19 426 VAL A O 1
ATOM 3332 N N . HIS A 1 427 ? 6.303 -20.298 -1.912 1.00 98.62 427 HIS A N 1
ATOM 3333 C CA . HIS A 1 427 ? 7.388 -19.408 -1.545 1.00 98.62 427 HIS A CA 1
ATOM 3334 C C . HIS A 1 427 ? 6.842 -18.016 -1.236 1.00 98.62 427 HIS A C 1
ATOM 3336 O O . HIS A 1 427 ? 6.116 -17.448 -2.044 1.00 98.62 427 HIS A O 1
ATOM 3342 N N . VAL A 1 428 ? 7.210 -17.461 -0.083 1.00 98.75 428 VAL A N 1
ATOM 3343 C CA . VAL A 1 428 ? 6.897 -16.072 0.277 1.00 98.75 428 VAL A CA 1
ATOM 3344 C C . VAL A 1 428 ? 8.117 -15.231 -0.055 1.00 98.75 428 VAL A C 1
ATOM 3346 O O . VAL A 1 428 ? 9.193 -15.501 0.477 1.00 98.75 428 VAL A O 1
ATOM 3349 N N . LEU A 1 429 ? 7.963 -14.241 -0.926 1.00 98.75 429 LEU A N 1
ATOM 3350 C CA . LEU A 1 429 ? 8.953 -13.194 -1.155 1.00 98.75 429 LEU A CA 1
ATOM 3351 C C . LEU A 1 429 ? 8.442 -11.936 -0.452 1.00 98.75 429 LEU A C 1
ATOM 3353 O O . LEU A 1 429 ? 7.362 -11.451 -0.778 1.00 98.75 429 LEU A O 1
ATOM 3357 N N . ALA A 1 430 ? 9.214 -11.415 0.500 1.00 98.50 430 ALA A N 1
ATOM 3358 C CA . ALA A 1 430 ? 8.849 -10.214 1.246 1.00 98.50 430 ALA A CA 1
ATOM 3359 C C . ALA A 1 430 ? 9.960 -9.164 1.153 1.00 98.50 430 ALA A C 1
ATOM 3361 O O . ALA A 1 430 ? 11.113 -9.448 1.496 1.00 98.50 430 ALA A O 1
ATOM 3362 N N . CYS A 1 431 ? 9.631 -7.975 0.644 1.00 97.88 431 CYS A N 1
ATOM 3363 C CA . CYS A 1 431 ? 10.604 -6.909 0.426 1.00 97.88 431 CYS A CA 1
ATOM 3364 C C . CYS A 1 431 ? 10.884 -6.150 1.725 1.00 97.88 431 CYS A C 1
ATOM 3366 O O . CYS A 1 431 ? 10.029 -5.430 2.229 1.00 97.88 431 CYS A O 1
ATOM 3368 N N . ALA A 1 432 ? 12.100 -6.304 2.242 1.00 97.25 432 ALA A N 1
ATOM 3369 C CA . ALA A 1 432 ? 12.589 -5.675 3.458 1.00 97.25 432 ALA A CA 1
ATOM 3370 C C . ALA A 1 432 ? 14.009 -5.159 3.211 1.00 97.25 432 ALA A C 1
ATOM 3372 O O . ALA A 1 432 ? 14.938 -5.952 3.064 1.00 97.25 432 ALA A O 1
ATOM 3373 N N . THR A 1 433 ? 14.199 -3.840 3.190 1.00 96.94 433 THR A N 1
ATOM 3374 C CA . THR A 1 433 ? 15.538 -3.222 3.120 1.00 96.94 433 THR A CA 1
ATOM 3375 C C . THR A 1 433 ? 16.276 -3.318 4.457 1.00 96.94 433 THR A C 1
ATOM 3377 O O . THR A 1 433 ? 17.487 -3.538 4.494 1.00 96.94 433 THR A O 1
ATOM 3380 N N . GLU A 1 434 ? 15.532 -3.284 5.564 1.00 97.38 434 GLU A N 1
ATOM 3381 C CA . GLU A 1 434 ? 15.993 -3.601 6.918 1.00 97.38 434 GLU A CA 1
ATOM 3382 C C . GLU A 1 434 ? 15.242 -4.810 7.492 1.00 97.38 434 GLU A C 1
ATOM 3384 O O . GLU A 1 434 ? 14.024 -4.928 7.346 1.00 97.38 434 GLU A O 1
ATOM 3389 N N . TYR A 1 435 ? 15.952 -5.680 8.216 1.00 97.88 435 TYR A N 1
ATOM 3390 C CA . TYR A 1 435 ? 15.336 -6.777 8.965 1.00 97.88 435 TYR A CA 1
ATOM 3391 C C . TYR A 1 435 ? 14.772 -6.245 10.292 1.00 97.88 435 TYR A C 1
ATOM 3393 O O . TYR A 1 435 ? 15.534 -5.860 11.182 1.00 97.88 435 TYR A O 1
ATOM 3401 N N . ARG A 1 436 ? 13.441 -6.191 10.409 1.00 97.56 436 ARG A N 1
ATOM 3402 C CA . ARG A 1 436 ? 12.715 -5.614 11.557 1.00 97.56 436 ARG A CA 1
ATOM 3403 C C . ARG A 1 436 ? 12.005 -6.693 12.384 1.00 97.56 436 ARG A C 1
ATOM 3405 O O . ARG A 1 436 ? 11.955 -7.858 11.977 1.00 97.56 436 ARG A O 1
ATOM 3412 N N . GLN A 1 437 ? 11.465 -6.326 13.548 1.00 97.81 437 GLN A N 1
ATOM 3413 C CA . GLN A 1 437 ? 10.711 -7.248 14.415 1.00 97.81 437 GLN A CA 1
ATOM 3414 C C . GLN A 1 437 ? 9.562 -7.917 13.649 1.00 97.81 437 GLN A C 1
ATOM 3416 O O . GLN A 1 437 ? 9.339 -9.121 13.755 1.00 97.81 437 GLN A O 1
ATOM 3421 N N . GLU A 1 438 ? 8.883 -7.145 12.811 1.00 97.50 438 GLU A N 1
ATOM 3422 C CA . GLU A 1 438 ? 7.768 -7.567 11.978 1.00 97.50 438 GLU A CA 1
ATOM 3423 C C . GLU A 1 438 ? 8.216 -8.508 10.853 1.00 97.50 438 GLU A C 1
ATOM 3425 O O . GLU A 1 438 ? 7.558 -9.516 10.606 1.00 97.50 438 GLU A O 1
ATOM 3430 N N . THR A 1 439 ? 9.400 -8.291 10.269 1.00 97.88 439 THR A N 1
ATOM 3431 C CA . THR A 1 439 ? 10.010 -9.236 9.315 1.00 97.88 439 THR A CA 1
ATOM 3432 C C . THR A 1 439 ? 10.306 -10.583 9.982 1.00 97.88 439 THR A C 1
ATOM 3434 O O . THR A 1 439 ? 10.065 -11.635 9.387 1.00 97.88 439 THR A O 1
ATOM 3437 N N . ALA A 1 440 ? 10.768 -10.576 11.238 1.00 98.19 440 ALA A N 1
ATOM 3438 C CA . ALA A 1 440 ? 10.996 -11.795 12.016 1.00 98.19 440 ALA A CA 1
ATOM 3439 C C . ALA A 1 440 ? 9.683 -12.518 12.383 1.00 98.19 440 ALA A C 1
ATOM 3441 O O . ALA A 1 440 ? 9.621 -13.752 12.342 1.00 98.19 440 ALA A O 1
ATOM 3442 N N . ILE A 1 441 ? 8.621 -11.766 12.693 1.00 98.00 441 ILE A N 1
ATOM 3443 C CA . ILE A 1 441 ? 7.263 -12.281 12.937 1.00 98.00 441 ILE A CA 1
ATOM 3444 C C . ILE A 1 441 ? 6.696 -12.919 11.667 1.00 98.00 441 ILE A C 1
ATOM 3446 O O . ILE A 1 441 ? 6.272 -14.077 11.710 1.00 98.00 441 ILE A O 1
ATOM 3450 N N . LEU A 1 442 ? 6.763 -12.223 10.529 1.00 98.38 442 LEU A N 1
ATOM 3451 C CA . LEU A 1 442 ? 6.335 -12.738 9.234 1.00 98.38 442 LEU A CA 1
ATOM 3452 C C . LEU A 1 442 ? 7.107 -14.015 8.877 1.00 98.38 442 LEU A C 1
ATOM 3454 O O . LEU A 1 442 ? 6.479 -15.050 8.647 1.00 98.38 442 LEU A O 1
ATOM 3458 N N . GLN A 1 443 ? 8.443 -13.998 8.948 1.00 98.44 443 GLN A N 1
ATOM 3459 C CA . GLN A 1 443 ? 9.290 -15.168 8.693 1.00 98.44 443 GLN A CA 1
ATOM 3460 C C . GLN A 1 443 ? 8.929 -16.364 9.585 1.00 98.44 443 GLN A C 1
ATOM 3462 O O . GLN A 1 443 ? 8.839 -17.498 9.102 1.00 98.44 443 GLN A O 1
ATOM 3467 N N . ARG A 1 444 ? 8.711 -16.141 10.889 1.00 98.06 444 ARG A N 1
ATOM 3468 C CA . ARG A 1 444 ? 8.348 -17.211 11.828 1.00 98.06 444 ARG A CA 1
ATOM 3469 C C . ARG A 1 444 ? 6.928 -17.726 11.575 1.00 98.06 444 ARG A C 1
ATOM 3471 O O . ARG A 1 444 ? 6.716 -18.936 11.662 1.00 98.06 444 ARG A O 1
ATOM 3478 N N . SER A 1 445 ? 5.985 -16.852 11.217 1.00 98.06 445 SER A N 1
ATOM 3479 C CA . SER A 1 445 ? 4.607 -17.221 10.858 1.00 98.06 445 SER A CA 1
ATOM 3480 C C . SER A 1 445 ? 4.548 -18.049 9.570 1.00 98.06 445 SER A C 1
ATOM 3482 O O . SER A 1 445 ? 3.898 -19.094 9.546 1.00 98.06 445 SER A O 1
ATOM 3484 N N . ALA A 1 446 ? 5.327 -17.667 8.554 1.00 98.31 446 ALA A N 1
ATOM 3485 C CA . ALA A 1 446 ? 5.504 -18.404 7.311 1.00 98.31 446 ALA A CA 1
ATOM 3486 C C . ALA A 1 446 ? 6.077 -19.807 7.575 1.00 98.31 446 ALA A C 1
ATOM 3488 O O . ALA A 1 446 ? 5.452 -20.815 7.236 1.00 98.31 446 ALA A O 1
ATOM 3489 N N . ALA A 1 447 ? 7.228 -19.885 8.252 1.00 97.12 447 ALA A N 1
ATOM 3490 C CA . ALA A 1 447 ? 7.909 -21.150 8.520 1.00 97.12 447 ALA A CA 1
ATOM 3491 C C . ALA A 1 447 ? 7.067 -22.112 9.380 1.00 97.12 447 ALA A C 1
ATOM 3493 O O . ALA A 1 447 ? 7.009 -23.307 9.092 1.00 97.12 447 ALA A O 1
ATOM 3494 N N . ARG A 1 448 ? 6.362 -21.606 10.405 1.00 95.50 448 ARG A N 1
ATOM 3495 C CA . ARG A 1 448 ? 5.471 -22.412 11.265 1.00 95.50 448 ARG A CA 1
ATOM 3496 C C . ARG A 1 448 ? 4.249 -22.961 10.518 1.00 95.50 448 ARG A C 1
ATOM 3498 O O . ARG A 1 448 ? 3.696 -23.982 10.927 1.00 95.50 448 ARG A O 1
ATOM 3505 N N . ASN A 1 449 ? 3.846 -22.306 9.433 1.00 95.69 449 ASN A N 1
ATOM 3506 C CA . ASN A 1 449 ? 2.737 -22.711 8.575 1.00 95.69 449 ASN A CA 1
ATOM 3507 C C . ASN A 1 449 ? 3.175 -23.457 7.297 1.00 95.69 449 ASN A C 1
ATOM 3509 O O . ASN A 1 449 ? 2.337 -23.728 6.443 1.00 95.69 449 ASN A O 1
ATOM 3513 N N . GLY A 1 450 ? 4.456 -23.831 7.168 1.00 96.25 450 GLY A N 1
ATOM 3514 C CA . GLY A 1 450 ? 4.967 -24.665 6.067 1.00 96.25 450 GLY A CA 1
ATOM 3515 C C . GLY A 1 450 ? 5.450 -23.904 4.824 1.00 96.25 450 GLY A C 1
ATOM 3516 O O . GLY A 1 450 ? 5.880 -24.527 3.853 1.00 96.25 450 GLY A O 1
ATOM 3517 N N . PHE A 1 451 ? 5.426 -22.571 4.845 1.00 98.25 451 PHE A N 1
ATOM 3518 C CA . PHE A 1 451 ? 5.859 -21.729 3.730 1.00 98.25 451 PHE A CA 1
ATOM 3519 C C . PHE A 1 451 ? 7.386 -21.590 3.665 1.00 98.25 451 PHE A C 1
ATOM 3521 O O . PHE A 1 451 ? 8.080 -21.557 4.685 1.00 98.25 451 PHE A O 1
ATOM 3528 N N . ARG A 1 452 ? 7.920 -21.422 2.450 1.00 98.25 452 ARG A N 1
ATOM 3529 C CA . ARG A 1 452 ? 9.342 -21.129 2.215 1.00 98.25 452 ARG A CA 1
ATOM 3530 C C . ARG A 1 452 ? 9.568 -19.621 2.117 1.00 98.25 452 ARG A C 1
ATOM 3532 O O . ARG A 1 452 ? 9.379 -19.037 1.055 1.00 98.25 452 ARG A O 1
ATOM 3539 N N . PHE A 1 453 ? 9.952 -19.002 3.229 1.00 98.50 453 PHE A N 1
ATOM 3540 C CA . PHE A 1 453 ? 10.164 -17.556 3.317 1.00 98.50 453 PHE A CA 1
ATOM 3541 C C . PHE A 1 453 ? 11.512 -17.101 2.736 1.00 98.50 453 PHE A C 1
ATOM 3543 O O . PHE A 1 453 ? 12.552 -17.689 3.038 1.00 98.50 453 PHE A O 1
ATOM 3550 N N . HIS A 1 454 ? 11.484 -16.012 1.968 1.00 98.31 454 HIS A N 1
ATOM 3551 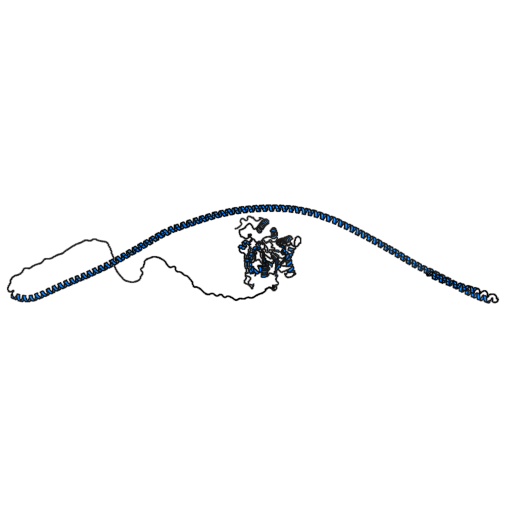C CA . HIS A 1 454 ? 12.636 -15.294 1.432 1.00 98.31 454 HIS A CA 1
ATOM 3552 C C . HIS A 1 454 ? 12.473 -13.791 1.714 1.00 98.31 454 HIS A C 1
ATOM 3554 O O . HIS A 1 454 ? 11.656 -13.124 1.077 1.00 98.31 454 HIS A O 1
ATOM 3560 N N . ALA A 1 455 ? 13.274 -13.238 2.627 1.00 98.06 455 ALA A N 1
ATOM 3561 C CA . ALA A 1 455 ? 13.447 -11.788 2.704 1.00 98.06 455 ALA A CA 1
ATOM 3562 C C . ALA A 1 455 ? 14.291 -11.323 1.508 1.00 98.06 455 ALA A C 1
ATOM 3564 O O . ALA A 1 455 ? 15.369 -11.871 1.256 1.00 98.06 455 ALA A O 1
ATOM 3565 N N . VAL A 1 456 ? 13.807 -10.325 0.773 1.00 98.25 456 VAL A N 1
ATOM 3566 C CA . VAL A 1 456 ? 14.482 -9.754 -0.400 1.00 98.25 456 VAL A CA 1
ATOM 3567 C C . VAL A 1 456 ? 14.713 -8.259 -0.192 1.00 98.25 456 VAL A C 1
ATOM 3569 O O . VAL A 1 456 ? 13.932 -7.603 0.485 1.00 98.25 456 VAL A O 1
ATOM 3572 N N . GLY A 1 457 ? 15.805 -7.722 -0.736 1.00 97.00 457 GLY A N 1
ATOM 3573 C CA . GLY A 1 457 ? 16.169 -6.305 -0.588 1.00 97.00 457 GLY A CA 1
ATOM 3574 C C . GLY A 1 457 ? 17.040 -5.953 0.621 1.00 97.00 457 GLY A C 1
ATOM 3575 O O . GLY A 1 457 ? 17.493 -4.818 0.720 1.00 97.00 457 GLY A O 1
ATOM 3576 N N . LEU A 1 458 ? 17.330 -6.903 1.517 1.00 97.94 458 LEU A N 1
ATOM 3577 C CA . LEU A 1 458 ? 18.088 -6.638 2.747 1.00 97.94 458 LEU A CA 1
ATOM 3578 C C . LEU A 1 458 ? 19.447 -5.971 2.469 1.00 97.94 458 LEU A C 1
ATOM 3580 O O . LEU A 1 458 ? 20.292 -6.530 1.769 1.00 97.94 458 LEU A O 1
ATOM 3584 N N . GLY A 1 459 ? 19.656 -4.790 3.056 1.00 96.81 459 GLY A N 1
ATOM 3585 C CA . GLY A 1 459 ? 20.858 -3.969 2.882 1.00 96.81 459 GLY A CA 1
ATOM 3586 C C . GLY A 1 459 ? 20.871 -3.078 1.631 1.00 96.81 459 GLY A C 1
ATOM 3587 O O . GLY A 1 459 ? 21.855 -2.374 1.417 1.00 96.81 459 GLY A O 1
ATOM 3588 N N . GLN A 1 460 ? 19.816 -3.086 0.811 1.00 96.38 460 GLN A N 1
ATOM 3589 C CA . GLN A 1 460 ? 19.627 -2.128 -0.284 1.00 96.38 460 GLN A CA 1
ATOM 3590 C C . GLN A 1 460 ? 18.989 -0.826 0.243 1.00 96.38 460 GLN A C 1
ATOM 3592 O O . GLN A 1 460 ? 18.281 -0.864 1.253 1.00 96.38 460 GLN A O 1
ATOM 3597 N N . PRO A 1 461 ? 19.222 0.334 -0.402 1.00 95.19 461 PRO A N 1
ATOM 3598 C CA . PRO A 1 461 ? 18.493 1.559 -0.078 1.00 95.19 461 PRO A CA 1
ATOM 3599 C C . PRO A 1 461 ? 16.995 1.404 -0.378 1.00 95.19 461 PRO A C 1
ATOM 3601 O O . PRO A 1 461 ? 16.602 0.649 -1.265 1.00 95.19 461 PRO A O 1
ATOM 3604 N N . TRP A 1 462 ? 16.164 2.145 0.354 1.00 95.38 462 TRP A N 1
ATOM 3605 C CA . TRP A 1 462 ? 14.742 2.307 0.055 1.00 95.38 462 TRP A CA 1
ATOM 3606 C C . TRP A 1 462 ? 14.540 3.675 -0.592 1.00 95.38 462 TRP A C 1
ATOM 3608 O O . TRP A 1 462 ? 14.712 4.691 0.081 1.00 95.38 462 TRP A O 1
ATOM 3618 N N . ASN A 1 463 ? 14.209 3.695 -1.884 1.00 95.38 463 ASN A N 1
ATOM 3619 C CA . ASN A 1 463 ? 14.049 4.933 -2.653 1.00 95.38 463 ASN A CA 1
ATOM 3620 C C . ASN A 1 463 ? 12.565 5.303 -2.855 1.00 95.38 463 ASN A C 1
ATOM 3622 O O . ASN A 1 463 ? 12.240 6.473 -3.034 1.00 95.38 463 ASN A O 1
ATOM 3626 N N . GLY A 1 464 ? 11.664 4.326 -2.740 1.00 91.50 464 GLY A N 1
ATOM 3627 C CA . GLY A 1 464 ? 10.213 4.502 -2.722 1.00 91.50 464 GLY A CA 1
ATOM 3628 C C . GLY A 1 464 ? 9.500 3.151 -2.739 1.00 91.50 464 GLY A C 1
ATOM 3629 O O . GLY A 1 464 ? 10.129 2.109 -2.547 1.00 91.50 464 GLY A O 1
ATOM 3630 N N . PHE A 1 465 ? 8.182 3.143 -2.945 1.00 89.69 465 PHE A N 1
ATOM 3631 C CA . PHE A 1 465 ? 7.417 1.893 -2.893 1.00 89.69 465 PHE A CA 1
ATOM 3632 C C . PHE A 1 465 ? 7.702 0.984 -4.098 1.00 89.69 465 PHE A C 1
ATOM 3634 O O . PHE A 1 465 ? 7.791 -0.236 -3.940 1.00 89.69 465 PHE A O 1
ATOM 3641 N N . ALA A 1 466 ? 7.938 1.555 -5.282 1.00 93.69 466 ALA A N 1
ATOM 3642 C CA . ALA A 1 466 ? 8.304 0.813 -6.486 1.00 93.69 466 ALA A CA 1
ATOM 3643 C C . ALA A 1 466 ? 9.674 0.098 -6.399 1.00 93.69 466 ALA A C 1
ATOM 3645 O O . ALA A 1 466 ? 9.881 -0.887 -7.121 1.00 93.69 466 ALA A O 1
ATOM 3646 N N . THR A 1 467 ? 10.555 0.455 -5.442 1.00 94.50 467 THR A N 1
ATOM 3647 C CA . THR A 1 467 ? 11.709 -0.390 -5.050 1.00 94.50 467 THR A CA 1
ATOM 3648 C C . THR A 1 467 ? 11.270 -1.848 -4.825 1.00 94.50 467 THR A C 1
ATOM 3650 O O . THR A 1 467 ? 11.998 -2.773 -5.200 1.00 94.50 467 THR A O 1
ATOM 3653 N N . LYS A 1 468 ? 10.066 -2.097 -4.278 1.00 96.00 468 LYS A N 1
ATOM 3654 C CA . LYS A 1 468 ? 9.598 -3.458 -3.967 1.00 96.00 468 LYS A CA 1
ATOM 3655 C C . LYS A 1 468 ? 9.404 -4.331 -5.210 1.00 96.00 468 LYS A C 1
ATOM 3657 O O . LYS A 1 468 ? 9.873 -5.468 -5.214 1.00 96.00 468 LYS A O 1
ATOM 3662 N N . PHE A 1 469 ? 8.809 -3.814 -6.290 1.00 97.56 469 PHE A N 1
ATOM 3663 C CA . PHE A 1 469 ? 8.607 -4.584 -7.527 1.00 97.56 469 PHE A CA 1
ATOM 3664 C C . PHE A 1 469 ? 9.935 -4.946 -8.200 1.00 97.56 469 PHE A C 1
ATOM 3666 O O . PHE A 1 469 ? 10.144 -6.112 -8.537 1.00 97.56 469 PHE A O 1
ATOM 3673 N N . ARG A 1 470 ? 10.875 -3.997 -8.305 1.00 96.19 470 ARG A N 1
ATOM 3674 C CA . ARG A 1 470 ? 12.213 -4.251 -8.873 1.00 96.19 470 ARG A CA 1
ATOM 3675 C C . ARG A 1 470 ? 13.002 -5.266 -8.038 1.00 96.19 470 ARG A C 1
ATOM 3677 O O . ARG A 1 470 ? 13.640 -6.167 -8.586 1.00 96.19 470 ARG A O 1
ATOM 3684 N N . THR A 1 471 ? 12.902 -5.187 -6.712 1.00 97.75 471 THR A N 1
ATOM 3685 C CA . THR A 1 471 ? 13.519 -6.152 -5.790 1.00 97.75 471 THR A CA 1
ATOM 3686 C C . THR A 1 471 ? 12.885 -7.546 -5.879 1.00 97.75 471 THR A C 1
ATOM 3688 O O . THR A 1 471 ? 13.614 -8.548 -5.835 1.00 97.75 471 THR A O 1
ATOM 3691 N N . TYR A 1 472 ? 11.558 -7.642 -6.044 1.00 98.50 472 TYR A N 1
ATOM 3692 C CA . TYR A 1 472 ? 10.860 -8.910 -6.281 1.00 98.50 472 TYR A CA 1
ATOM 3693 C C . TYR A 1 472 ? 11.259 -9.536 -7.617 1.00 98.50 472 TYR A C 1
ATOM 3695 O O . TYR A 1 472 ? 11.628 -10.709 -7.631 1.00 98.50 472 TYR A O 1
ATOM 3703 N N . GLU A 1 473 ? 11.250 -8.771 -8.711 1.00 98.38 473 GLU A N 1
ATOM 3704 C CA . GLU A 1 473 ? 11.581 -9.254 -10.056 1.00 98.38 473 GLU A CA 1
ATOM 3705 C C . GLU A 1 473 ? 12.997 -9.852 -10.099 1.00 98.38 473 GLU A C 1
ATOM 3707 O O . GLU A 1 473 ? 13.166 -11.048 -10.357 1.00 98.38 473 GLU A O 1
ATOM 3712 N N . GLN A 1 474 ? 14.011 -9.060 -9.729 1.00 97.81 474 GLN A N 1
ATOM 3713 C CA . GLN A 1 474 ? 15.412 -9.491 -9.704 1.00 97.81 474 GLN A CA 1
ATOM 3714 C C . GLN A 1 474 ? 15.635 -10.717 -8.810 1.00 97.81 474 GLN A C 1
ATOM 3716 O O . GLN A 1 474 ? 16.501 -11.551 -9.083 1.00 97.81 474 GLN A O 1
ATOM 3721 N N . SER A 1 475 ? 14.893 -10.824 -7.705 1.00 98.38 475 SER A N 1
ATOM 3722 C CA . SER A 1 475 ? 15.045 -11.932 -6.762 1.00 98.38 475 SER A CA 1
ATOM 3723 C C . SER A 1 475 ? 14.327 -13.192 -7.231 1.00 98.38 475 SER A C 1
ATOM 3725 O O . SER A 1 475 ? 14.888 -14.279 -7.095 1.00 98.38 475 SER A O 1
ATOM 3727 N N . LEU A 1 476 ? 13.152 -13.068 -7.851 1.00 98.56 476 LEU A N 1
ATOM 3728 C CA . LEU A 1 476 ? 12.426 -14.189 -8.440 1.00 98.56 476 LEU A CA 1
ATOM 3729 C C . LEU A 1 476 ? 13.168 -14.752 -9.659 1.00 98.56 476 LEU A C 1
ATOM 3731 O O . LEU A 1 476 ? 13.410 -15.958 -9.702 1.00 98.56 476 LEU A O 1
ATOM 3735 N N . GLN A 1 477 ? 13.639 -13.900 -10.577 1.00 98.25 477 GLN A N 1
ATOM 3736 C CA . GLN A 1 477 ? 14.503 -14.305 -11.697 1.00 98.25 477 GLN A CA 1
ATOM 3737 C C . GLN A 1 477 ? 15.746 -15.066 -11.202 1.00 98.25 477 GLN A C 1
ATOM 3739 O O . GLN A 1 477 ? 16.068 -16.148 -11.696 1.00 98.25 477 GLN A O 1
ATOM 3744 N N . ARG A 1 478 ? 16.417 -14.550 -10.161 1.00 98.25 478 ARG A N 1
ATOM 3745 C CA . ARG A 1 478 ? 17.600 -15.171 -9.536 1.00 98.25 478 ARG A CA 1
ATOM 3746 C C . ARG A 1 478 ? 17.293 -16.508 -8.850 1.00 98.25 478 ARG A C 1
ATOM 3748 O O . ARG A 1 478 ? 18.176 -17.362 -8.787 1.00 98.25 478 ARG A O 1
ATOM 3755 N N . LEU A 1 479 ? 16.087 -16.696 -8.314 1.00 98.19 479 LEU A N 1
ATOM 3756 C CA . LEU A 1 479 ? 15.658 -17.941 -7.664 1.00 98.19 479 LEU A CA 1
ATOM 3757 C C . LEU A 1 479 ? 15.212 -19.001 -8.684 1.00 98.19 479 LEU A C 1
ATOM 3759 O O . LEU A 1 479 ? 15.583 -20.166 -8.531 1.00 98.19 479 LEU A O 1
ATOM 3763 N N . LEU A 1 480 ? 14.510 -18.594 -9.748 1.00 97.75 480 LEU A N 1
ATOM 3764 C CA . LEU A 1 480 ? 14.162 -19.434 -10.900 1.00 97.75 480 LEU A CA 1
ATOM 3765 C C . LEU A 1 480 ? 15.423 -19.910 -11.639 1.00 97.75 480 LEU A C 1
ATOM 3767 O O . LEU A 1 480 ? 15.619 -21.109 -11.819 1.00 97.75 480 LEU A O 1
ATOM 3771 N N . GLY A 1 481 ? 16.342 -18.995 -11.973 1.00 96.94 481 GLY A N 1
ATOM 3772 C CA . GLY A 1 481 ? 17.606 -19.314 -12.652 1.00 96.94 481 GLY A CA 1
ATOM 3773 C C . GLY A 1 481 ? 18.572 -20.186 -11.837 1.00 96.94 481 GLY A C 1
ATOM 3774 O O . GLY A 1 481 ? 19.490 -20.778 -12.397 1.00 96.94 481 GLY A O 1
ATOM 3775 N N . LYS A 1 482 ? 18.358 -20.307 -10.519 1.00 96.94 482 LYS A N 1
ATOM 3776 C CA . LYS A 1 482 ? 19.074 -21.241 -9.628 1.00 96.94 482 LYS A CA 1
ATOM 3777 C C . LYS A 1 482 ? 18.290 -22.528 -9.328 1.00 96.94 482 LYS A C 1
ATOM 3779 O O . LYS A 1 482 ? 18.739 -23.309 -8.493 1.00 96.94 482 LYS A O 1
ATOM 3784 N N . ALA A 1 483 ? 17.121 -22.727 -9.944 1.00 94.62 483 ALA A N 1
ATOM 3785 C CA . ALA A 1 483 ? 16.172 -23.807 -9.650 1.00 94.62 483 ALA A CA 1
ATOM 3786 C C . ALA A 1 483 ? 15.796 -23.935 -8.151 1.00 94.62 483 ALA A C 1
ATOM 3788 O O . ALA A 1 483 ? 15.438 -25.010 -7.668 1.00 94.62 483 ALA A O 1
ATOM 3789 N N . ALA A 1 484 ? 15.872 -22.831 -7.398 1.00 96.50 484 ALA A N 1
ATOM 3790 C CA . ALA A 1 484 ? 15.485 -22.764 -5.985 1.00 96.50 484 ALA A CA 1
ATOM 3791 C C . ALA A 1 484 ? 13.962 -22.597 -5.800 1.00 96.50 484 ALA A C 1
ATOM 3793 O O . ALA A 1 484 ? 13.422 -22.925 -4.739 1.00 96.50 484 ALA A O 1
ATOM 3794 N N . ILE A 1 485 ? 13.303 -22.101 -6.850 1.00 97.69 485 ILE A N 1
ATOM 3795 C CA . ILE A 1 485 ? 11.859 -22.068 -7.101 1.00 97.69 485 ILE A CA 1
ATOM 3796 C C . ILE A 1 485 ? 11.669 -22.669 -8.504 1.00 97.69 485 ILE A C 1
ATOM 3798 O O . ILE A 1 485 ? 12.466 -22.361 -9.394 1.00 97.69 485 ILE A O 1
ATOM 3802 N N . ARG A 1 486 ? 10.660 -23.519 -8.719 1.00 97.19 486 ARG A N 1
ATOM 3803 C CA . ARG A 1 486 ? 10.265 -23.978 -10.064 1.00 97.19 486 ARG A CA 1
ATOM 3804 C C . ARG A 1 486 ? 9.186 -23.061 -10.663 1.00 97.19 486 ARG A C 1
ATOM 3806 O O . ARG A 1 486 ? 8.435 -22.469 -9.894 1.00 97.19 486 ARG A O 1
ATOM 3813 N N . PRO A 1 487 ? 9.023 -22.982 -11.999 1.00 97.38 487 PRO A N 1
ATOM 3814 C CA . PRO A 1 487 ? 7.950 -22.194 -12.621 1.00 97.38 487 PRO A CA 1
ATOM 3815 C C . PRO A 1 487 ? 6.524 -22.569 -12.173 1.00 97.38 487 PRO A C 1
ATOM 3817 O O . PRO A 1 487 ? 5.651 -21.704 -12.193 1.00 97.38 487 PRO A O 1
ATOM 3820 N N . ASP A 1 488 ? 6.306 -23.830 -11.774 1.00 96.81 488 ASP A N 1
ATOM 3821 C CA . ASP A 1 488 ? 5.042 -24.407 -11.286 1.00 96.81 488 ASP A CA 1
ATOM 3822 C C . ASP A 1 488 ? 4.863 -24.357 -9.754 1.00 96.81 488 ASP A C 1
ATOM 3824 O O . ASP A 1 488 ? 3.776 -24.653 -9.254 1.00 96.81 488 ASP A O 1
ATOM 3828 N N . ASP A 1 489 ? 5.897 -23.966 -8.999 1.00 97.94 489 ASP A N 1
ATOM 3829 C CA . ASP A 1 489 ? 5.737 -23.606 -7.587 1.00 97.94 489 ASP A CA 1
ATOM 3830 C C . ASP A 1 489 ? 4.969 -22.273 -7.482 1.00 97.94 489 ASP A C 1
ATOM 3832 O O . ASP A 1 489 ? 5.069 -21.406 -8.352 1.00 97.94 489 ASP A O 1
ATOM 3836 N N . TYR A 1 490 ? 4.213 -22.075 -6.403 1.00 98.56 490 TYR A N 1
ATOM 3837 C CA . TYR A 1 490 ? 3.521 -20.812 -6.143 1.00 98.56 490 TYR A CA 1
ATOM 3838 C C . TYR A 1 490 ? 4.450 -19.803 -5.465 1.00 98.56 490 TYR A C 1
ATOM 3840 O O . TYR A 1 490 ? 5.215 -20.137 -4.554 1.00 98.56 490 TYR A O 1
ATOM 3848 N N . VAL A 1 491 ? 4.327 -18.542 -5.868 1.00 98.75 491 VAL A N 1
ATOM 3849 C CA . VAL A 1 491 ? 4.978 -17.388 -5.244 1.00 98.75 491 VAL A CA 1
ATOM 3850 C C . VAL A 1 491 ? 3.906 -16.463 -4.693 1.00 98.75 491 VAL A C 1
ATOM 3852 O O . VAL A 1 491 ? 2.965 -16.108 -5.400 1.00 98.75 491 VAL A O 1
ATOM 3855 N N . MET A 1 492 ? 4.074 -16.070 -3.435 1.00 98.75 492 MET A N 1
ATOM 3856 C CA . MET A 1 492 ? 3.292 -15.047 -2.757 1.00 98.75 492 MET A CA 1
ATOM 3857 C C . MET A 1 492 ? 4.203 -13.847 -2.466 1.00 98.75 492 MET A C 1
ATOM 3859 O O . MET A 1 492 ? 5.242 -14.012 -1.825 1.00 98.75 492 MET A O 1
ATOM 3863 N N . LEU A 1 493 ? 3.835 -12.663 -2.952 1.00 98.75 493 LEU A N 1
ATOM 3864 C CA . LEU A 1 493 ? 4.495 -11.395 -2.635 1.00 98.75 493 LEU A CA 1
ATOM 3865 C C . LEU A 1 493 ? 3.761 -10.750 -1.454 1.00 98.75 493 LEU A C 1
ATOM 3867 O O . LEU A 1 493 ? 2.528 -10.718 -1.456 1.00 98.75 493 LEU A O 1
ATOM 3871 N N . MET A 1 494 ? 4.506 -10.280 -0.450 1.00 98.19 494 MET A N 1
ATOM 3872 C CA . MET A 1 494 ? 3.948 -9.733 0.795 1.00 98.19 494 MET A CA 1
ATOM 3873 C C . MET A 1 494 ? 4.771 -8.561 1.323 1.00 98.19 494 MET A C 1
ATOM 3875 O O . MET A 1 494 ? 5.993 -8.672 1.425 1.00 98.19 494 MET A O 1
ATOM 3879 N N . ASP A 1 495 ? 4.121 -7.479 1.743 1.00 97.94 495 ASP A N 1
ATOM 3880 C CA . ASP A 1 495 ? 4.827 -6.373 2.399 1.00 97.94 495 ASP A CA 1
ATOM 3881 C C . ASP A 1 495 ? 5.366 -6.794 3.779 1.00 97.94 495 ASP A C 1
ATOM 3883 O O . ASP A 1 495 ? 4.707 -7.480 4.563 1.00 97.94 495 ASP A O 1
ATOM 3887 N N . ALA A 1 496 ? 6.639 -6.487 4.043 1.00 97.44 496 ALA A N 1
ATOM 3888 C CA . ALA A 1 496 ? 7.442 -7.237 5.015 1.00 97.44 496 ALA A CA 1
ATOM 3889 C C . ALA A 1 496 ? 7.407 -6.711 6.460 1.00 97.44 496 ALA A C 1
ATOM 3891 O O . ALA A 1 496 ? 8.096 -7.270 7.325 1.00 97.44 496 ALA A O 1
ATOM 3892 N N . TRP A 1 497 ? 6.664 -5.630 6.709 1.00 97.19 497 TRP A N 1
ATOM 3893 C CA . TRP A 1 497 ? 6.628 -4.921 7.994 1.00 97.19 497 TRP A CA 1
ATOM 3894 C C . TRP A 1 497 ? 5.221 -4.830 8.611 1.00 97.19 497 TRP A C 1
ATOM 3896 O O . TRP A 1 497 ? 5.087 -4.525 9.790 1.00 97.19 497 TRP A O 1
ATOM 3906 N N . ASP A 1 498 ? 4.179 -5.165 7.855 1.00 97.62 498 ASP A N 1
ATOM 3907 C CA . ASP A 1 498 ? 2.771 -5.054 8.242 1.00 97.62 498 ASP A CA 1
ATOM 3908 C C . ASP A 1 498 ? 1.918 -6.239 7.740 1.00 97.62 498 ASP A C 1
ATOM 3910 O O . ASP A 1 498 ? 0.708 -6.117 7.560 1.00 97.62 498 ASP A O 1
ATOM 3914 N N . THR A 1 499 ? 2.510 -7.430 7.578 1.00 98.19 499 THR A N 1
ATOM 3915 C CA . THR A 1 499 ? 1.771 -8.668 7.257 1.00 98.19 499 THR A CA 1
ATOM 3916 C C . THR A 1 499 ? 2.096 -9.844 8.187 1.00 98.19 499 THR A C 1
ATOM 3918 O O . THR A 1 499 ? 3.170 -9.929 8.785 1.00 98.19 499 THR A O 1
ATOM 3921 N N . VAL A 1 500 ? 1.160 -10.795 8.299 1.00 98.19 500 VAL A N 1
ATOM 3922 C CA . VAL A 1 500 ? 1.336 -12.060 9.037 1.00 98.19 500 VAL A CA 1
ATOM 3923 C C . VAL A 1 500 ? 0.553 -13.207 8.390 1.00 98.19 500 VAL A C 1
ATOM 3925 O O . VAL A 1 500 ? -0.575 -13.020 7.934 1.00 98.19 500 VAL A O 1
ATOM 3928 N N . ILE A 1 501 ? 1.123 -14.419 8.397 1.00 98.50 501 ILE A N 1
ATOM 3929 C CA . ILE A 1 501 ? 0.465 -15.644 7.918 1.00 98.50 501 ILE A CA 1
ATOM 3930 C C . ILE A 1 501 ? -0.204 -16.382 9.086 1.00 98.50 501 ILE A C 1
ATOM 3932 O O . ILE A 1 501 ? 0.457 -16.836 10.022 1.00 98.50 501 ILE A O 1
ATOM 3936 N N . LEU A 1 502 ? -1.526 -16.539 9.009 1.00 97.69 502 LEU A N 1
ATOM 3937 C CA . LEU A 1 502 ? -2.372 -17.159 10.034 1.00 97.69 502 LEU A CA 1
ATOM 3938 C C . LEU A 1 502 ? -2.748 -18.620 9.718 1.00 97.69 502 LEU A C 1
ATOM 3940 O O . LEU A 1 502 ? -3.084 -19.372 10.634 1.00 97.69 502 LEU A O 1
ATOM 3944 N N . ALA A 1 503 ? -2.693 -19.031 8.448 1.00 96.81 503 ALA A N 1
ATOM 3945 C CA . ALA A 1 503 ? -3.144 -20.347 7.981 1.00 96.81 503 ALA A CA 1
ATOM 3946 C C . ALA A 1 503 ? -1.997 -21.242 7.481 1.00 96.81 503 ALA A C 1
ATOM 3948 O O . ALA A 1 503 ? -0.980 -20.716 7.029 1.00 96.81 503 ALA A O 1
ATOM 3949 N N . PRO A 1 504 ? -2.151 -22.580 7.511 1.00 96.38 504 PRO A N 1
ATOM 3950 C CA . PRO A 1 504 ? -1.180 -23.510 6.941 1.00 96.38 504 PRO A CA 1
ATOM 3951 C C . PRO A 1 504 ? -1.170 -23.469 5.401 1.00 96.38 504 PRO A C 1
ATOM 3953 O O . PRO A 1 504 ? -2.174 -23.146 4.762 1.00 96.38 504 PRO A O 1
ATOM 3956 N N . VAL A 1 505 ? -0.033 -23.825 4.801 1.00 97.50 505 VAL A N 1
ATOM 3957 C CA . VAL A 1 505 ? 0.208 -23.755 3.349 1.00 97.50 505 VAL A CA 1
ATOM 3958 C C . VAL A 1 505 ? -0.772 -24.601 2.523 1.00 97.50 505 VAL A C 1
ATOM 3960 O O . VAL A 1 505 ? -1.136 -24.222 1.410 1.00 97.50 505 VAL A O 1
ATOM 3963 N N . GLU A 1 506 ? -1.270 -25.704 3.079 1.00 96.31 506 GLU A N 1
ATOM 3964 C CA . GLU A 1 506 ? -2.272 -26.567 2.452 1.00 96.31 506 GLU A CA 1
ATOM 3965 C C . GLU A 1 506 ? -3.630 -25.864 2.276 1.00 96.31 506 GLU A C 1
ATOM 3967 O O . GLU A 1 506 ? -4.328 -26.117 1.295 1.00 96.31 506 GLU A O 1
ATOM 3972 N N . GLU A 1 507 ? -3.999 -24.948 3.182 1.00 96.88 507 GLU A N 1
ATOM 3973 C CA . GLU A 1 507 ? -5.240 -24.169 3.073 1.00 96.88 507 GLU A CA 1
ATOM 3974 C C . GLU A 1 507 ? -5.146 -23.133 1.947 1.00 96.88 507 GLU A C 1
ATOM 3976 O O . GLU A 1 507 ? -6.093 -22.965 1.178 1.00 96.88 507 GLU A O 1
ATOM 3981 N N . LEU A 1 508 ? -3.983 -22.489 1.796 1.00 98.25 508 LEU A N 1
ATOM 3982 C CA . LEU A 1 508 ? -3.722 -21.612 0.658 1.00 98.25 508 LEU A CA 1
ATOM 3983 C C . LEU A 1 508 ? -3.794 -22.387 -0.658 1.00 98.25 508 LEU A C 1
ATOM 3985 O O . LEU A 1 508 ? -4.496 -21.961 -1.570 1.00 98.25 508 LEU A O 1
ATOM 3989 N N . LEU A 1 509 ? -3.102 -23.528 -0.755 1.00 97.69 509 LEU A N 1
ATOM 3990 C CA . LEU A 1 509 ? -3.111 -24.366 -1.957 1.00 97.69 509 LEU A CA 1
ATOM 3991 C C . LEU A 1 509 ? -4.533 -24.826 -2.315 1.00 97.69 509 LEU A C 1
ATOM 3993 O O . LEU A 1 509 ? -4.909 -24.789 -3.485 1.00 97.69 509 LEU A O 1
ATOM 3997 N N . ALA A 1 510 ? -5.363 -25.177 -1.329 1.00 97.19 510 ALA A N 1
ATOM 3998 C CA . ALA A 1 510 ? -6.776 -25.471 -1.562 1.00 97.19 510 ALA A CA 1
ATOM 3999 C C . ALA A 1 510 ? -7.547 -24.252 -2.110 1.00 97.19 510 ALA A C 1
ATOM 4001 O O . ALA A 1 510 ? -8.355 -24.403 -3.023 1.00 97.19 510 ALA A O 1
ATOM 4002 N N . LYS A 1 511 ? -7.268 -23.042 -1.608 1.00 97.88 511 LYS A N 1
ATOM 4003 C CA . LYS A 1 511 ? -7.938 -21.799 -2.027 1.00 97.88 511 LYS A CA 1
ATOM 4004 C C . LYS A 1 511 ? -7.511 -21.284 -3.403 1.00 97.88 511 LYS A C 1
ATOM 4006 O O . LYS A 1 511 ? -8.365 -20.757 -4.108 1.00 97.88 511 LYS A O 1
ATOM 4011 N N . VAL A 1 512 ? -6.249 -21.460 -3.807 1.00 97.75 512 VAL A N 1
ATOM 4012 C CA . VAL A 1 512 ? -5.749 -21.011 -5.126 1.00 97.75 512 VAL A CA 1
ATOM 4013 C C . VAL A 1 512 ? -5.809 -22.086 -6.216 1.00 97.75 512 VAL A C 1
ATOM 4015 O O . VAL A 1 512 ? -5.777 -21.744 -7.391 1.00 97.75 512 VAL A O 1
ATOM 4018 N N . SER A 1 513 ? -5.949 -23.375 -5.874 1.00 94.94 513 SER A N 1
ATOM 4019 C CA . SER A 1 513 ? -5.990 -24.465 -6.875 1.00 94.94 513 SER A CA 1
ATOM 4020 C C . SER A 1 513 ? -7.220 -24.456 -7.791 1.00 94.94 513 SER A C 1
ATOM 4022 O O . SER A 1 513 ? -7.221 -25.151 -8.806 1.00 94.94 513 SER A O 1
ATOM 4024 N N . VAL A 1 514 ? -8.246 -23.665 -7.461 1.00 95.81 514 VAL A N 1
ATOM 4025 C CA . VAL A 1 514 ? -9.433 -23.438 -8.305 1.00 95.81 514 VAL A CA 1
ATOM 4026 C C . VAL A 1 514 ? -9.212 -22.388 -9.402 1.00 95.81 514 VAL A C 1
ATOM 4028 O O . VAL A 1 514 ? -10.079 -22.218 -10.256 1.00 95.81 514 VAL A O 1
ATOM 4031 N N . LEU A 1 515 ? -8.083 -21.671 -9.380 1.00 96.06 515 LEU A N 1
ATOM 4032 C CA . LEU A 1 515 ? -7.749 -20.629 -10.352 1.00 96.06 515 LEU A CA 1
ATOM 4033 C C . LEU A 1 515 ? -6.993 -21.211 -11.564 1.00 96.06 515 LEU A C 1
ATOM 4035 O O . LEU A 1 515 ? -6.281 -22.212 -11.425 1.00 96.06 515 LEU A O 1
ATOM 4039 N N . PRO A 1 516 ? -7.089 -20.588 -12.756 1.00 96.94 516 PRO A N 1
ATOM 4040 C CA . PRO A 1 516 ? -6.226 -20.924 -13.887 1.00 96.94 516 PRO A CA 1
ATOM 4041 C C . PRO A 1 516 ? -4.738 -20.737 -13.542 1.00 96.94 516 PRO A C 1
ATOM 4043 O O . PRO A 1 516 ? -4.369 -19.868 -12.754 1.00 96.94 516 PRO A O 1
ATOM 4046 N N . ARG A 1 517 ? -3.860 -21.558 -14.131 1.00 93.56 517 ARG A N 1
ATOM 4047 C CA . ARG A 1 517 ? -2.429 -21.634 -13.755 1.00 93.56 517 ARG A CA 1
ATOM 4048 C C . ARG A 1 517 ? -1.644 -20.340 -13.983 1.00 93.56 517 ARG A C 1
ATOM 4050 O O . ARG A 1 517 ? -0.664 -20.085 -13.291 1.00 93.56 517 ARG A O 1
ATOM 4057 N N . ASP A 1 518 ? -2.062 -19.573 -14.975 1.00 96.31 518 ASP A N 1
ATOM 4058 C CA . ASP A 1 518 ? -1.522 -18.283 -15.394 1.00 96.31 518 ASP A CA 1
ATOM 4059 C C . ASP A 1 518 ? -2.118 -17.093 -14.624 1.00 96.31 518 ASP A C 1
ATOM 4061 O O . ASP A 1 518 ? -1.647 -15.970 -14.782 1.00 96.31 518 ASP A O 1
ATOM 4065 N N . THR A 1 519 ? -3.126 -17.324 -13.778 1.00 98.38 519 THR A N 1
ATOM 4066 C CA . THR A 1 519 ? -3.827 -16.270 -13.040 1.00 98.38 519 THR A CA 1
ATOM 4067 C C . THR A 1 519 ? -3.101 -15.863 -11.758 1.00 98.38 519 THR A C 1
ATOM 4069 O O . THR A 1 519 ? -2.650 -16.706 -10.979 1.00 98.38 519 THR A O 1
ATOM 4072 N N . ILE A 1 520 ? -3.046 -14.553 -11.510 1.00 98.69 520 ILE A N 1
ATOM 4073 C CA . ILE A 1 520 ? -2.605 -13.964 -10.240 1.00 98.69 520 ILE A CA 1
ATOM 4074 C C . ILE A 1 520 ? -3.826 -13.564 -9.407 1.00 98.69 520 ILE A C 1
ATOM 4076 O O . ILE A 1 520 ? -4.687 -12.821 -9.875 1.00 98.69 520 ILE A O 1
ATOM 4080 N N . LEU A 1 521 ? -3.880 -14.030 -8.159 1.00 98.75 521 LEU A N 1
ATOM 4081 C CA . LEU A 1 521 ? -4.821 -13.571 -7.140 1.00 98.75 521 LEU A CA 1
ATOM 4082 C C . LEU A 1 521 ? -4.204 -12.405 -6.363 1.00 98.75 521 LEU A C 1
ATOM 4084 O O . LEU A 1 521 ? -3.110 -12.529 -5.811 1.00 98.75 521 LEU A O 1
ATOM 4088 N N . CYS A 1 522 ? -4.927 -11.296 -6.282 1.00 98.69 522 CYS A N 1
ATOM 4089 C CA . CYS A 1 522 ? -4.545 -10.098 -5.547 1.00 98.69 522 CYS A CA 1
ATOM 4090 C C . CYS A 1 522 ? -5.438 -9.913 -4.320 1.00 98.69 522 CYS A C 1
ATOM 4092 O O . CYS A 1 522 ? -6.651 -10.114 -4.393 1.00 98.69 522 CYS A O 1
ATOM 4094 N N . GLY A 1 523 ? -4.846 -9.515 -3.195 1.00 98.38 523 GLY A N 1
ATOM 4095 C CA . GLY A 1 523 ? -5.606 -9.030 -2.051 1.00 98.38 523 GLY A CA 1
ATOM 4096 C C . GLY A 1 523 ? -6.384 -7.776 -2.434 1.00 98.38 523 GLY A C 1
ATOM 4097 O O . GLY A 1 523 ? -5.872 -6.917 -3.148 1.00 98.38 523 GLY A O 1
ATOM 4098 N N . SER A 1 524 ? -7.629 -7.674 -1.981 1.00 97.81 524 SER A N 1
ATOM 4099 C CA . SER A 1 524 ? -8.490 -6.532 -2.289 1.00 97.81 524 SER A CA 1
ATOM 4100 C C . SER A 1 524 ? -8.817 -5.704 -1.059 1.00 97.81 524 SER A C 1
ATOM 4102 O O . SER A 1 524 ? -9.071 -6.236 0.022 1.00 97.81 524 SER A O 1
ATOM 4104 N N . GLU A 1 525 ? -8.880 -4.391 -1.248 1.00 96.00 525 GLU A N 1
ATOM 4105 C CA . GLU A 1 525 ? -9.257 -3.425 -0.223 1.00 96.00 525 GLU A CA 1
ATOM 4106 C C . GLU A 1 525 ? -10.548 -2.662 -0.573 1.00 96.00 525 GLU A C 1
ATOM 4108 O O . GLU A 1 525 ? -11.122 -2.817 -1.657 1.00 96.00 525 GLU A O 1
ATOM 4113 N N . ARG A 1 526 ? -11.046 -1.865 0.382 1.00 93.75 526 ARG A N 1
ATOM 4114 C CA . ARG A 1 526 ? -12.317 -1.120 0.275 1.00 93.75 526 ARG A CA 1
ATOM 4115 C C . ARG A 1 526 ? -12.176 0.291 -0.295 1.00 93.75 526 ARG A C 1
ATOM 4117 O O . ARG A 1 526 ? -13.188 0.959 -0.497 1.00 93.75 526 ARG A O 1
ATOM 4124 N N . VAL A 1 527 ? -10.946 0.752 -0.515 1.00 91.56 527 VAL A N 1
ATOM 4125 C CA . VAL A 1 527 ? -10.625 2.104 -0.980 1.00 91.56 527 VAL A CA 1
ATOM 4126 C C . VAL A 1 527 ? -9.778 2.000 -2.243 1.00 91.56 527 VAL A C 1
ATOM 4128 O O . VAL A 1 527 ? -8.784 1.284 -2.272 1.00 91.56 527 VAL A O 1
ATOM 4131 N N . CYS A 1 528 ? -10.134 2.743 -3.288 1.00 93.81 528 CYS A N 1
ATOM 4132 C CA . CYS A 1 528 ? -9.288 2.882 -4.475 1.00 93.81 528 CYS A CA 1
ATOM 4133 C C . CYS A 1 528 ? -8.141 3.862 -4.170 1.00 93.81 528 CYS A C 1
ATOM 4135 O O . CYS A 1 528 ? -8.162 5.017 -4.587 1.00 93.81 528 CYS A O 1
ATOM 4137 N N . GLY A 1 529 ? -7.195 3.442 -3.329 1.00 88.19 529 GLY A N 1
ATOM 4138 C CA . GLY A 1 529 ? -6.066 4.265 -2.901 1.00 88.19 529 GLY A CA 1
ATOM 4139 C C . GLY A 1 529 ? -4.830 4.091 -3.797 1.00 88.19 529 GLY A C 1
ATOM 4140 O O . GLY A 1 529 ? -4.622 2.991 -4.306 1.00 88.19 529 GLY A O 1
ATOM 4141 N N . PRO A 1 530 ? -3.980 5.125 -3.957 1.00 89.88 530 PRO A N 1
ATOM 4142 C CA . PRO A 1 530 ? -4.220 6.521 -3.581 1.00 89.88 530 PRO A CA 1
ATOM 4143 C C . PRO A 1 530 ? -5.060 7.286 -4.628 1.00 89.88 530 PRO A C 1
ATOM 4145 O O . PRO A 1 530 ? -5.714 8.271 -4.278 1.00 89.88 530 PRO A O 1
ATOM 4148 N N . ASN A 1 531 ? -5.075 6.836 -5.892 1.00 90.94 531 ASN A N 1
ATOM 4149 C CA . ASN A 1 531 ? -5.800 7.492 -6.984 1.00 90.94 531 ASN A CA 1
ATOM 4150 C C . ASN A 1 531 ? -7.289 7.095 -7.005 1.00 90.94 531 ASN A C 1
ATOM 4152 O O . ASN A 1 531 ? -7.746 6.252 -7.778 1.00 90.94 531 ASN A O 1
ATOM 4156 N N . HIS A 1 532 ? -8.062 7.756 -6.149 1.00 90.56 532 HIS A N 1
ATOM 4157 C CA . HIS A 1 532 ? -9.493 7.520 -5.965 1.00 90.56 532 HIS A CA 1
ATOM 4158 C C . HIS A 1 532 ? -10.375 7.960 -7.145 1.00 90.56 532 HIS A C 1
ATOM 4160 O O . HIS A 1 532 ? -11.578 7.704 -7.123 1.00 90.56 532 HIS A O 1
ATOM 4166 N N . PHE A 1 533 ? -9.822 8.592 -8.185 1.00 91.38 533 PHE A N 1
ATOM 4167 C CA . PHE A 1 533 ? -10.582 8.896 -9.400 1.00 91.38 533 PHE A CA 1
ATOM 4168 C C . PHE A 1 533 ? -10.787 7.658 -10.287 1.00 91.38 533 PHE A C 1
ATOM 4170 O O . PHE A 1 533 ? -11.795 7.596 -10.992 1.00 91.38 533 PHE A O 1
ATOM 4177 N N . LEU A 1 534 ? -9.914 6.645 -10.181 1.00 93.38 534 LEU A N 1
ATOM 4178 C CA . LEU A 1 534 ? -9.963 5.404 -10.970 1.00 93.38 534 LEU A CA 1
ATOM 4179 C C . LEU A 1 534 ? -11.120 4.457 -10.592 1.00 93.38 534 LEU A C 1
ATOM 4181 O O . LEU A 1 534 ? -11.323 3.455 -11.275 1.00 93.38 534 LEU A O 1
ATOM 4185 N N . VAL A 1 535 ? -11.895 4.756 -9.537 1.00 94.06 535 VAL A N 1
ATOM 4186 C CA . VAL A 1 535 ? -12.975 3.896 -9.000 1.00 94.06 535 VAL A CA 1
ATOM 4187 C C . VAL A 1 535 ? -13.879 3.335 -10.096 1.00 94.06 535 VAL A C 1
ATOM 4189 O O . VAL A 1 535 ? -14.078 2.125 -10.149 1.00 94.06 535 VAL A O 1
ATOM 4192 N N . GLY A 1 536 ? -14.391 4.188 -10.988 1.00 94.12 536 GLY A N 1
ATOM 4193 C CA . GLY A 1 536 ? -15.299 3.759 -12.056 1.00 94.12 536 GLY A CA 1
ATOM 4194 C C . GLY A 1 536 ? -14.649 2.825 -13.082 1.00 94.12 536 GLY A C 1
ATOM 4195 O O . GLY A 1 536 ? -15.296 1.893 -13.549 1.00 94.12 536 GLY A O 1
ATOM 4196 N N . GLN A 1 537 ? -13.365 3.025 -13.393 1.00 96.75 537 GLN A N 1
ATOM 4197 C CA . GLN A 1 537 ? -12.618 2.181 -14.333 1.00 96.75 537 GLN A CA 1
ATOM 4198 C C . GLN A 1 537 ? -12.260 0.828 -13.697 1.00 96.75 537 GLN A C 1
ATOM 4200 O O . GLN A 1 537 ? -12.410 -0.216 -14.330 1.00 96.75 537 GLN A O 1
ATOM 4205 N N . ILE A 1 538 ? -11.856 0.826 -12.422 1.00 97.06 538 ILE A N 1
ATOM 4206 C CA . ILE A 1 538 ? -11.535 -0.397 -11.675 1.00 97.06 538 ILE A CA 1
ATOM 4207 C C . ILE A 1 538 ? -12.800 -1.229 -11.399 1.00 97.06 538 ILE A C 1
ATOM 4209 O O . ILE A 1 538 ? -12.759 -2.442 -11.581 1.00 97.06 538 ILE A O 1
ATOM 4213 N N . GLU A 1 539 ? -13.941 -0.617 -11.051 1.00 95.88 539 GLU A N 1
ATOM 4214 C CA . GLU A 1 539 ? -15.220 -1.346 -10.931 1.00 95.88 539 GLU A CA 1
ATOM 4215 C C . GLU A 1 539 ? -15.776 -1.810 -12.292 1.00 95.88 539 GLU A C 1
ATOM 4217 O O . GLU A 1 539 ? -16.479 -2.817 -12.344 1.00 95.88 539 GLU A O 1
ATOM 4222 N N . GLN A 1 540 ? -15.442 -1.141 -13.403 1.00 96.12 540 GLN A N 1
ATOM 4223 C CA . GLN A 1 540 ? -15.768 -1.628 -14.750 1.00 96.12 540 GLN A CA 1
ATOM 4224 C C . GLN A 1 540 ? -14.917 -2.850 -15.142 1.00 96.12 540 GLN A C 1
ATOM 4226 O O . GLN A 1 540 ? -15.429 -3.765 -15.789 1.00 96.12 540 GLN A O 1
ATOM 4231 N N . LEU A 1 541 ? -13.639 -2.885 -14.745 1.00 96.81 541 LEU A N 1
ATOM 4232 C CA . LEU A 1 541 ? -12.739 -4.020 -14.975 1.00 96.81 541 LEU A CA 1
ATOM 4233 C C . LEU A 1 541 ? -13.043 -5.209 -14.042 1.00 96.81 541 LEU A C 1
ATOM 4235 O O . LEU A 1 541 ? -12.976 -6.360 -14.472 1.00 96.81 541 LEU A O 1
ATOM 4239 N N . TYR A 1 542 ? -13.428 -4.937 -12.791 1.00 96.62 542 TYR A N 1
ATOM 4240 C CA . TYR A 1 542 ? -13.750 -5.936 -11.766 1.00 96.62 542 TYR A CA 1
ATOM 4241 C C . TYR A 1 542 ? -15.170 -5.724 -11.194 1.00 96.62 542 TYR A C 1
ATOM 4243 O O . TYR A 1 542 ? -15.323 -5.287 -10.052 1.00 96.62 542 TYR A O 1
ATOM 4251 N N . PRO A 1 543 ? -16.236 -6.070 -11.945 1.00 93.88 543 PRO A N 1
ATOM 4252 C CA . PRO A 1 543 ? -17.626 -5.754 -11.590 1.00 93.88 543 PRO A CA 1
ATOM 4253 C C . PRO A 1 543 ? -18.233 -6.601 -10.450 1.00 93.88 543 PRO A C 1
ATOM 4255 O O . PRO A 1 543 ? -19.456 -6.629 -10.285 1.00 93.88 543 PRO A O 1
ATOM 4258 N N . ASP A 1 544 ? -17.424 -7.305 -9.647 1.00 91.25 544 ASP A N 1
ATOM 4259 C CA . ASP A 1 544 ? -17.919 -8.098 -8.513 1.00 91.25 544 ASP A CA 1
ATOM 4260 C C . ASP A 1 544 ? -18.288 -7.212 -7.313 1.00 91.25 544 ASP A C 1
ATOM 4262 O O . ASP A 1 544 ? -17.551 -7.051 -6.340 1.00 91.25 544 ASP A O 1
ATOM 4266 N N . GLY A 1 545 ? -19.491 -6.648 -7.371 1.00 87.00 545 GLY A N 1
ATOM 4267 C CA . GLY A 1 545 ? -20.031 -5.806 -6.312 1.00 87.00 545 GLY A CA 1
ATOM 4268 C C . GLY A 1 545 ? -20.523 -6.540 -5.055 1.00 87.00 545 GLY A C 1
ATOM 4269 O O . GLY A 1 545 ? -21.097 -5.873 -4.190 1.00 87.00 545 GLY A O 1
ATOM 4270 N N . ARG A 1 546 ? -20.369 -7.869 -4.930 1.00 93.75 546 ARG A N 1
ATOM 4271 C CA . ARG A 1 546 ? -20.992 -8.658 -3.841 1.00 93.75 546 ARG A CA 1
ATOM 4272 C C . ARG A 1 546 ? -20.464 -8.316 -2.445 1.00 93.75 546 ARG A C 1
ATOM 4274 O O . ARG A 1 546 ? -21.200 -8.453 -1.471 1.00 93.75 546 ARG A O 1
ATOM 4281 N N . THR A 1 547 ? -19.223 -7.851 -2.346 1.00 95.44 547 THR A N 1
ATOM 4282 C CA . THR A 1 547 ? -18.566 -7.452 -1.091 1.00 95.44 547 THR A CA 1
ATOM 4283 C C . THR A 1 547 ? -18.094 -5.987 -1.184 1.00 95.44 547 THR A C 1
ATOM 4285 O O . THR A 1 547 ? -18.218 -5.361 -2.247 1.00 95.44 547 THR A O 1
ATOM 4288 N N . PRO A 1 548 ? -17.587 -5.375 -0.093 1.00 94.69 548 PRO A N 1
ATOM 4289 C CA . PRO A 1 548 ? -16.979 -4.050 -0.165 1.00 94.69 548 PRO A CA 1
ATOM 4290 C C . PRO A 1 548 ? -15.491 -4.061 -0.559 1.00 94.69 548 PRO A C 1
ATOM 4292 O O . PRO A 1 548 ? -14.962 -2.983 -0.815 1.00 94.69 548 PRO A O 1
ATOM 4295 N N . TRP A 1 549 ? -14.812 -5.215 -0.593 1.00 96.81 549 TRP A N 1
ATOM 4296 C CA . TRP A 1 549 ? -13.402 -5.321 -0.989 1.00 96.81 549 TRP A CA 1
ATOM 4297 C C . TRP A 1 549 ? -13.326 -5.516 -2.509 1.00 96.81 549 TRP A C 1
ATOM 4299 O O . TRP A 1 549 ? -13.641 -6.589 -3.013 1.00 96.81 549 TRP A O 1
ATOM 4309 N N . ARG A 1 550 ? -12.984 -4.447 -3.240 1.00 95.81 550 ARG A N 1
ATOM 4310 C CA . ARG A 1 550 ? -13.161 -4.347 -4.707 1.00 95.81 550 ARG A CA 1
ATOM 4311 C C . ARG A 1 550 ? -11.967 -3.770 -5.464 1.00 95.81 550 ARG A C 1
ATOM 4313 O O . ARG A 1 550 ? -11.953 -3.826 -6.688 1.00 95.81 550 ARG A O 1
ATOM 4320 N N . TYR A 1 551 ? -10.988 -3.197 -4.766 1.00 97.62 551 TYR A N 1
ATOM 4321 C CA . TYR A 1 551 ? -9.862 -2.495 -5.388 1.00 97.62 551 TYR A CA 1
ATOM 4322 C C . TYR A 1 551 ? -8.559 -3.278 -5.153 1.00 97.62 551 TYR A C 1
ATOM 4324 O O . TYR A 1 551 ? -8.388 -3.798 -4.046 1.00 97.62 551 TYR A O 1
ATOM 4332 N N . PRO A 1 552 ? -7.651 -3.399 -6.144 1.00 98.00 552 PRO A N 1
ATOM 4333 C CA . PRO A 1 552 ? -6.403 -4.148 -5.981 1.00 98.00 552 PRO A CA 1
ATOM 4334 C C . PRO A 1 552 ? -5.498 -3.521 -4.913 1.00 98.00 552 PRO A C 1
ATOM 4336 O O . PRO A 1 552 ? -5.218 -2.323 -4.984 1.00 98.00 552 PRO A O 1
ATOM 4339 N N . ASN A 1 553 ? -4.988 -4.328 -3.980 1.00 98.19 553 ASN A N 1
ATOM 4340 C CA . ASN A 1 553 ? -3.963 -3.922 -3.022 1.00 98.19 553 ASN A CA 1
ATOM 4341 C C . ASN A 1 553 ? -2.612 -4.571 -3.371 1.00 98.19 553 ASN A C 1
ATOM 4343 O O . ASN A 1 553 ? -2.476 -5.795 -3.414 1.00 98.19 553 ASN A O 1
ATOM 4347 N N . SER A 1 554 ? -1.582 -3.755 -3.592 1.00 97.81 554 SER A N 1
ATOM 4348 C CA . SER A 1 554 ? -0.271 -4.207 -4.089 1.00 97.81 554 SER A CA 1
ATOM 4349 C C . SER A 1 554 ? 0.592 -4.945 -3.055 1.00 97.81 554 SER A C 1
ATOM 4351 O O . SER A 1 554 ? 1.668 -5.441 -3.397 1.00 97.81 554 SER A O 1
ATOM 4353 N N . GLY A 1 555 ? 0.176 -5.007 -1.785 1.00 97.56 555 GLY A N 1
ATOM 4354 C CA . GLY A 1 555 ? 0.917 -5.672 -0.706 1.00 97.56 555 GLY A CA 1
ATOM 4355 C C . GLY A 1 555 ? 0.575 -7.147 -0.488 1.00 97.56 555 GLY A C 1
ATOM 4356 O O . GLY A 1 555 ? 1.168 -7.782 0.385 1.00 97.56 555 GLY A O 1
ATOM 4357 N N . GLY A 1 556 ? -0.349 -7.708 -1.277 1.00 98.12 556 GLY A N 1
ATOM 4358 C CA . GLY A 1 556 ? -0.671 -9.135 -1.279 1.00 98.12 556 GLY A CA 1
ATOM 4359 C C . GLY A 1 556 ? -0.969 -9.651 -2.687 1.00 98.12 556 GLY A C 1
ATOM 4360 O O . GLY A 1 556 ? -2.014 -9.345 -3.256 1.00 98.12 556 GLY A O 1
ATOM 4361 N N . LEU A 1 557 ? -0.066 -10.458 -3.248 1.00 98.75 557 LEU A N 1
ATOM 4362 C CA . LEU A 1 557 ? -0.216 -11.083 -4.573 1.00 98.75 557 LEU A CA 1
ATOM 4363 C C . LEU A 1 557 ? 0.187 -12.559 -4.491 1.00 98.75 557 LEU A C 1
ATOM 4365 O O . LEU A 1 557 ? 1.192 -12.871 -3.859 1.00 98.75 557 LEU A O 1
ATOM 4369 N N . VAL A 1 558 ? -0.535 -13.481 -5.134 1.00 98.81 558 VAL A N 1
ATOM 4370 C CA . VAL A 1 558 ? -0.153 -14.905 -5.211 1.00 98.81 558 VAL A CA 1
ATOM 4371 C C . VAL A 1 558 ? -0.514 -15.545 -6.554 1.00 98.81 558 VAL A C 1
ATOM 4373 O O . VAL A 1 558 ? -1.589 -15.320 -7.096 1.00 98.81 558 VAL A O 1
ATOM 4376 N N . GLY A 1 559 ? 0.383 -16.377 -7.087 1.00 98.50 559 GLY A N 1
ATOM 4377 C CA . GLY A 1 559 ? 0.179 -17.138 -8.325 1.00 98.50 559 GLY A CA 1
ATOM 4378 C C . GLY A 1 559 ? 1.349 -18.082 -8.607 1.00 98.50 559 GLY A C 1
ATOM 4379 O O . GLY A 1 559 ? 2.247 -18.211 -7.773 1.00 98.50 559 GLY A O 1
ATOM 4380 N N . GLN A 1 560 ? 1.363 -18.761 -9.758 1.00 98.38 560 GLN A N 1
ATOM 4381 C CA . GLN A 1 560 ? 2.515 -19.592 -10.144 1.00 98.38 560 GLN A CA 1
ATOM 4382 C C . GLN A 1 560 ? 3.746 -18.725 -10.441 1.00 98.38 560 GLN A C 1
ATOM 4384 O O . GLN A 1 560 ? 3.622 -17.618 -10.966 1.00 98.38 560 GLN A O 1
ATOM 4389 N N . ALA A 1 561 ? 4.944 -19.218 -10.124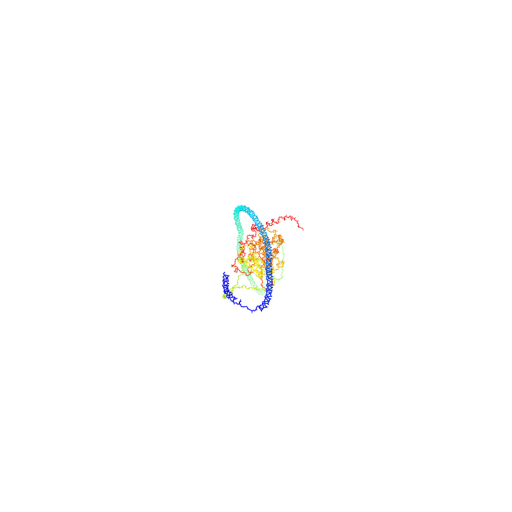 1.00 98.50 561 ALA A N 1
ATOM 4390 C CA . ALA A 1 561 ? 6.184 -18.450 -10.219 1.00 98.50 561 ALA A CA 1
ATOM 4391 C C . ALA A 1 561 ? 6.468 -17.930 -11.639 1.00 98.50 561 ALA A C 1
ATOM 4393 O O . ALA A 1 561 ? 6.982 -16.823 -11.785 1.00 98.50 561 ALA A O 1
ATOM 4394 N N . GLY A 1 562 ? 6.102 -18.694 -12.677 1.00 98.00 562 GLY A N 1
ATOM 4395 C CA . GLY A 1 562 ? 6.183 -18.242 -14.070 1.00 98.00 562 GLY A CA 1
ATOM 4396 C C . GLY A 1 562 ? 5.273 -17.044 -14.360 1.00 98.00 562 GLY A C 1
ATOM 4397 O O . GLY A 1 562 ? 5.745 -16.030 -14.866 1.00 98.00 562 GLY A O 1
ATOM 4398 N N . ALA A 1 563 ? 3.998 -17.120 -13.964 1.00 98.31 563 ALA A N 1
ATOM 4399 C CA . ALA A 1 563 ? 3.035 -16.028 -14.129 1.00 98.31 563 ALA A CA 1
ATOM 4400 C C . ALA A 1 563 ? 3.423 -14.787 -13.306 1.00 98.31 563 ALA A C 1
ATOM 4402 O O . ALA A 1 563 ? 3.350 -13.663 -13.798 1.00 98.31 563 ALA A O 1
ATOM 4403 N N . MET A 1 564 ? 3.908 -14.989 -12.075 1.00 98.75 564 MET A N 1
ATOM 4404 C CA . MET A 1 564 ? 4.366 -13.910 -11.199 1.00 98.75 564 MET A CA 1
ATOM 4405 C C . MET A 1 564 ? 5.608 -13.207 -11.763 1.00 98.75 564 MET A C 1
ATOM 4407 O O . MET A 1 564 ? 5.706 -11.985 -11.688 1.00 98.75 564 MET A O 1
ATOM 4411 N N . ALA A 1 565 ? 6.537 -13.950 -12.375 1.00 98.50 565 ALA A N 1
ATOM 4412 C CA . ALA A 1 565 ? 7.677 -13.365 -13.076 1.00 98.50 565 ALA A CA 1
ATOM 4413 C C . ALA A 1 565 ? 7.238 -12.553 -14.307 1.00 98.50 565 ALA A C 1
ATOM 4415 O O . ALA A 1 565 ? 7.782 -11.477 -14.539 1.00 98.50 565 ALA A O 1
ATOM 4416 N N . THR A 1 566 ? 6.231 -13.017 -15.058 1.00 98.25 566 THR A N 1
ATOM 4417 C CA . THR A 1 566 ? 5.646 -12.259 -16.177 1.00 98.25 566 THR A CA 1
ATOM 4418 C C . THR A 1 566 ? 4.963 -10.971 -15.708 1.00 98.25 566 THR A C 1
ATOM 4420 O O . THR A 1 566 ? 5.190 -9.926 -16.312 1.00 98.25 566 THR A O 1
ATOM 4423 N N . LEU A 1 567 ? 4.182 -11.017 -14.620 1.00 98.50 567 LEU A N 1
ATOM 4424 C CA . LEU A 1 567 ? 3.557 -9.827 -14.031 1.00 98.50 567 LEU A CA 1
ATOM 4425 C C . LEU A 1 567 ? 4.610 -8.819 -13.555 1.00 98.50 567 LEU A C 1
ATOM 4427 O O . LEU A 1 567 ? 4.521 -7.644 -13.890 1.00 98.50 567 LEU A O 1
ATOM 4431 N N . LEU A 1 568 ? 5.613 -9.269 -12.795 1.00 98.50 568 LEU A N 1
ATOM 4432 C CA . LEU A 1 568 ? 6.666 -8.398 -12.270 1.00 98.50 568 LEU A CA 1
ATOM 4433 C C . LEU A 1 568 ? 7.491 -7.747 -13.384 1.00 98.50 568 LEU A C 1
ATOM 4435 O O . LEU A 1 568 ? 7.766 -6.555 -13.302 1.00 98.50 568 LEU A O 1
ATOM 4439 N N . HIS A 1 569 ? 7.838 -8.499 -14.431 1.00 97.94 569 HIS A N 1
ATOM 4440 C CA . HIS A 1 569 ? 8.561 -7.953 -15.578 1.00 97.94 569 HIS A CA 1
ATOM 4441 C C . HIS A 1 569 ? 7.743 -6.860 -16.281 1.00 97.94 569 HIS A C 1
ATOM 4443 O O . HIS A 1 569 ? 8.243 -5.761 -16.499 1.00 97.94 569 HIS A O 1
ATOM 4449 N N . ALA A 1 570 ? 6.457 -7.117 -16.543 1.00 97.31 570 ALA A N 1
ATOM 4450 C CA . ALA A 1 570 ? 5.563 -6.138 -17.153 1.00 97.31 570 ALA A CA 1
ATOM 4451 C C . ALA A 1 570 ? 5.349 -4.900 -16.254 1.00 97.31 570 ALA A C 1
ATOM 4453 O O . ALA A 1 570 ? 5.439 -3.770 -16.723 1.00 97.31 570 ALA A O 1
ATOM 4454 N N . LEU A 1 571 ? 5.173 -5.071 -14.938 1.00 97.44 571 LEU A N 1
ATOM 4455 C CA . LEU A 1 571 ? 5.087 -3.945 -13.997 1.00 97.44 571 LEU A CA 1
ATOM 4456 C C . LEU A 1 571 ? 6.357 -3.079 -14.000 1.00 97.44 571 LEU A C 1
ATOM 4458 O O . LEU A 1 571 ? 6.243 -1.861 -13.886 1.00 97.44 571 LEU A O 1
ATOM 4462 N N . VAL A 1 572 ? 7.543 -3.669 -14.170 1.00 97.25 572 VAL A N 1
ATOM 4463 C CA . VAL A 1 572 ? 8.830 -2.948 -14.170 1.00 97.25 572 VAL A CA 1
ATOM 4464 C C . VAL A 1 572 ? 9.196 -2.343 -15.539 1.00 97.25 572 VAL A C 1
ATOM 4466 O O . VAL A 1 572 ? 9.911 -1.341 -15.556 1.00 97.25 572 VAL A O 1
ATOM 4469 N N . HIS A 1 573 ? 8.710 -2.904 -16.656 1.00 96.25 573 HIS A N 1
ATOM 4470 C CA . HIS A 1 573 ? 9.167 -2.557 -18.016 1.00 96.25 573 HIS A CA 1
ATOM 4471 C C . HIS A 1 573 ? 8.081 -2.131 -19.030 1.00 96.25 573 HIS A C 1
ATOM 4473 O O . HIS A 1 573 ? 8.423 -1.470 -20.007 1.00 96.25 573 HIS A O 1
ATOM 4479 N N . ASP A 1 574 ? 6.794 -2.449 -18.834 1.00 92.56 574 ASP A N 1
ATOM 4480 C CA . ASP A 1 574 ? 5.699 -1.969 -19.704 1.00 92.56 574 ASP A CA 1
ATOM 4481 C C . ASP A 1 574 ? 5.281 -0.535 -19.280 1.00 92.56 574 ASP A C 1
ATOM 4483 O O . ASP A 1 574 ? 4.155 -0.317 -18.813 1.00 92.56 574 ASP A O 1
ATOM 4487 N N . THR A 1 575 ? 6.200 0.436 -19.326 1.00 88.38 575 THR A N 1
ATOM 4488 C CA . THR A 1 575 ? 5.920 1.8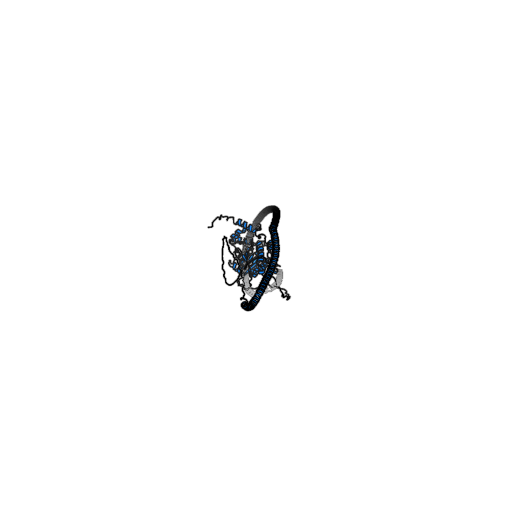71 -19.092 1.00 88.38 575 THR A CA 1
ATOM 4489 C C . THR A 1 575 ? 5.587 2.590 -20.407 1.00 88.38 575 THR A C 1
ATOM 4491 O O . THR A 1 575 ? 5.886 2.086 -21.490 1.00 88.38 575 THR A O 1
ATOM 4494 N N . GLU A 1 576 ? 4.968 3.775 -20.343 1.00 83.00 576 GLU A N 1
ATOM 4495 C CA . GLU A 1 576 ? 4.582 4.535 -21.550 1.00 83.00 576 GLU A CA 1
ATOM 4496 C C . GLU A 1 576 ? 5.785 5.035 -22.370 1.00 83.00 576 GLU A C 1
ATOM 4498 O O . GLU A 1 576 ? 5.698 5.173 -23.590 1.00 83.00 576 GLU A O 1
ATOM 4503 N N . ASP A 1 577 ? 6.916 5.281 -21.707 1.00 85.00 577 ASP A N 1
ATOM 4504 C CA . ASP A 1 577 ? 8.176 5.750 -22.292 1.00 85.00 577 ASP A CA 1
ATOM 4505 C C . ASP A 1 577 ? 9.177 4.619 -22.612 1.00 85.00 577 ASP A C 1
ATOM 4507 O O . ASP A 1 577 ? 10.224 4.867 -23.215 1.00 85.00 577 ASP A O 1
ATOM 4511 N N . GLY A 1 578 ? 8.865 3.375 -22.229 1.00 86.19 578 GLY A N 1
ATOM 4512 C CA . GLY A 1 578 ? 9.741 2.209 -22.373 1.00 86.19 578 GLY A CA 1
ATOM 4513 C C . GLY A 1 578 ? 10.979 2.213 -21.465 1.00 86.19 578 GLY A C 1
ATOM 4514 O O . GLY A 1 578 ? 11.927 1.464 -21.727 1.00 86.19 578 GLY A O 1
ATOM 4515 N N . LEU A 1 579 ? 11.011 3.059 -20.430 1.00 89.12 579 LEU A N 1
ATOM 4516 C CA . LEU A 1 579 ? 12.051 3.048 -19.403 1.00 89.12 579 LEU A CA 1
ATOM 4517 C C . LEU A 1 579 ? 11.795 1.968 -18.332 1.00 89.12 579 LEU A C 1
ATOM 4519 O O . LEU A 1 579 ? 10.851 1.184 -18.382 1.00 89.12 579 LEU A O 1
ATOM 4523 N N . VAL A 1 580 ? 12.704 1.881 -17.362 1.00 92.44 580 VAL A N 1
ATOM 4524 C CA . VAL A 1 580 ? 12.523 1.044 -16.169 1.00 92.44 580 VAL A CA 1
ATOM 4525 C C . VAL A 1 580 ? 11.799 1.867 -15.115 1.00 92.44 580 VAL A C 1
ATOM 4527 O O . VAL A 1 580 ? 12.246 2.974 -14.821 1.00 92.44 580 VAL A O 1
ATOM 4530 N N . LEU A 1 581 ? 10.755 1.290 -14.513 1.00 93.19 581 LEU A N 1
ATOM 4531 C CA . LEU A 1 581 ? 9.978 1.876 -13.418 1.00 93.19 581 LEU A CA 1
ATOM 4532 C C . LEU A 1 581 ? 10.876 2.610 -12.386 1.00 93.19 581 LEU A C 1
ATOM 4534 O O . LEU A 1 581 ? 11.710 1.955 -11.741 1.00 93.19 581 LEU A O 1
ATOM 4538 N N . PRO A 1 582 ? 10.725 3.938 -12.210 1.00 93.50 582 PRO A N 1
ATOM 4539 C CA . PRO A 1 582 ? 11.379 4.694 -11.144 1.00 93.50 582 PRO A CA 1
ATOM 4540 C C . PRO A 1 582 ? 11.053 4.102 -9.768 1.00 93.50 582 PRO A C 1
ATOM 4542 O O . PRO A 1 582 ? 9.975 3.555 -9.551 1.00 93.50 582 PRO A O 1
ATOM 4545 N N . GLU A 1 583 ? 11.982 4.162 -8.818 1.00 91.19 583 GLU A N 1
ATOM 4546 C CA . GLU A 1 583 ? 11.787 3.511 -7.512 1.00 91.19 583 GLU A CA 1
ATOM 4547 C C . GLU A 1 583 ? 10.954 4.346 -6.541 1.00 91.19 583 GLU A C 1
ATOM 4549 O O . GLU A 1 583 ? 10.301 3.792 -5.657 1.00 91.19 583 GLU A O 1
ATOM 4554 N N . GLU A 1 584 ? 10.965 5.660 -6.744 1.00 93.50 584 GLU A N 1
ATOM 4555 C CA . GLU A 1 584 ? 10.164 6.677 -6.071 1.00 93.50 584 GLU A CA 1
ATOM 4556 C C . GLU A 1 584 ? 8.653 6.559 -6.346 1.00 93.50 584 GLU A C 1
ATOM 4558 O O . GLU A 1 584 ? 7.853 7.111 -5.587 1.00 93.50 584 GLU A O 1
ATOM 4563 N N . GLU A 1 585 ? 8.243 5.837 -7.396 1.00 94.06 585 GLU A N 1
ATOM 4564 C CA . GLU A 1 585 ? 6.832 5.689 -7.756 1.00 94.06 585 GLU A CA 1
ATOM 4565 C C . GLU A 1 585 ? 6.011 4.911 -6.717 1.00 94.06 585 GLU A C 1
ATOM 4567 O O . GLU A 1 585 ? 6.511 4.095 -5.930 1.00 94.06 585 GLU A O 1
ATOM 4572 N N . ASN A 1 586 ? 4.698 5.161 -6.733 1.00 95.19 586 ASN A N 1
ATOM 4573 C CA . ASN A 1 586 ? 3.750 4.394 -5.943 1.00 95.19 586 ASN A CA 1
ATOM 4574 C C . ASN A 1 586 ? 3.392 3.089 -6.669 1.00 95.19 586 ASN A C 1
ATOM 4576 O O . ASN A 1 586 ? 2.783 3.078 -7.736 1.00 95.19 586 ASN A O 1
ATOM 4580 N N . ASP A 1 587 ? 3.746 1.979 -6.038 1.00 96.12 587 ASP A N 1
ATOM 4581 C CA . ASP A 1 587 ? 3.530 0.615 -6.508 1.00 96.12 587 ASP A CA 1
ATOM 4582 C C . ASP A 1 587 ? 2.044 0.260 -6.709 1.00 96.12 587 ASP A C 1
ATOM 4584 O O . ASP A 1 587 ? 1.711 -0.505 -7.614 1.00 96.12 587 ASP A O 1
ATOM 4588 N N . GLN A 1 588 ? 1.142 0.819 -5.895 1.00 96.56 588 GLN A N 1
ATOM 4589 C CA . GLN A 1 588 ? -0.295 0.577 -6.022 1.00 96.56 588 GLN A CA 1
ATOM 4590 C C . GLN A 1 588 ? -0.910 1.351 -7.195 1.00 96.56 588 GLN A C 1
ATOM 4592 O O . GLN A 1 588 ? -1.678 0.762 -7.953 1.00 96.56 588 GLN A O 1
ATOM 4597 N N . VAL A 1 589 ? -0.506 2.611 -7.412 1.00 95.81 589 VAL A N 1
ATOM 4598 C CA . VAL A 1 589 ? -0.827 3.370 -8.639 1.00 95.81 589 VAL A CA 1
ATOM 4599 C C . VAL A 1 589 ? -0.336 2.605 -9.863 1.00 95.81 589 VAL A C 1
ATOM 4601 O O . VAL A 1 589 ? -1.137 2.261 -10.727 1.00 95.81 589 VAL A O 1
ATOM 4604 N N . ARG A 1 590 ? 0.946 2.220 -9.887 1.00 96.62 590 ARG A N 1
ATOM 4605 C CA . ARG A 1 590 ? 1.532 1.472 -11.006 1.00 96.62 590 ARG A CA 1
ATOM 4606 C C . ARG A 1 590 ? 0.799 0.154 -11.288 1.00 96.62 590 ARG A C 1
ATOM 4608 O O . ARG A 1 590 ? 0.649 -0.218 -12.451 1.00 96.62 590 ARG A O 1
ATOM 4615 N N . LEU A 1 591 ? 0.327 -0.547 -10.254 1.00 97.81 591 LEU A N 1
ATOM 4616 C CA . LEU A 1 591 ? -0.494 -1.749 -10.409 1.00 97.81 591 LEU A CA 1
ATOM 4617 C C . LEU A 1 591 ? -1.874 -1.438 -11.012 1.00 97.81 591 LEU A C 1
ATOM 4619 O O . LEU A 1 591 ? -2.320 -2.171 -11.892 1.00 97.81 591 LEU A O 1
ATOM 4623 N N . HIS A 1 592 ? -2.551 -0.377 -10.561 1.00 97.38 592 HIS A N 1
ATOM 4624 C CA . HIS A 1 592 ? -3.855 0.031 -11.103 1.00 97.38 592 HIS A CA 1
ATOM 4625 C C . HIS A 1 592 ? -3.729 0.453 -12.570 1.00 97.38 592 HIS A C 1
ATOM 4627 O O . HIS A 1 592 ? -4.429 -0.098 -13.420 1.00 97.38 592 HIS A O 1
ATOM 4633 N N . ASP A 1 593 ? -2.785 1.341 -12.875 1.00 96.56 593 ASP A N 1
ATOM 4634 C CA . ASP A 1 593 ? -2.561 1.884 -14.216 1.00 96.56 593 ASP A CA 1
ATOM 4635 C C . ASP A 1 593 ? -2.151 0.786 -15.209 1.00 96.56 593 ASP A C 1
ATOM 4637 O O . ASP A 1 593 ? -2.674 0.729 -16.322 1.00 96.56 593 ASP A O 1
ATOM 4641 N N . PHE A 1 594 ? -1.293 -0.159 -14.796 1.00 97.50 594 PHE A N 1
ATOM 4642 C CA . PHE A 1 594 ? -0.950 -1.329 -15.611 1.00 97.50 594 PHE A CA 1
ATOM 4643 C C . PHE A 1 594 ? -2.184 -2.178 -15.952 1.00 97.50 594 PHE A C 1
ATOM 4645 O O . PHE A 1 594 ? -2.373 -2.558 -17.108 1.00 97.50 594 PHE A O 1
ATOM 4652 N N . LEU A 1 595 ? -3.041 -2.480 -14.971 1.00 97.94 595 LEU A N 1
ATOM 4653 C CA . LEU A 1 595 ? -4.232 -3.306 -15.195 1.00 97.94 595 LEU A CA 1
ATOM 4654 C C . LEU A 1 595 ? -5.245 -2.611 -16.119 1.00 97.94 595 LEU A C 1
ATOM 4656 O O . LEU A 1 595 ? -5.818 -3.275 -16.986 1.00 97.94 595 LEU A O 1
ATOM 4660 N N . LEU A 1 596 ? -5.418 -1.293 -15.976 1.00 97.62 596 LEU A N 1
ATOM 4661 C CA . LEU A 1 596 ? -6.287 -0.482 -16.832 1.00 97.62 596 LEU A CA 1
ATOM 4662 C C . LEU A 1 596 ? -5.743 -0.374 -18.262 1.00 97.62 596 LEU A C 1
ATOM 4664 O O . LEU A 1 596 ? -6.426 -0.788 -19.197 1.00 97.62 596 LEU A O 1
ATOM 4668 N N . ALA A 1 597 ? -4.488 0.048 -18.446 1.00 96.25 597 ALA A N 1
ATOM 4669 C CA . ALA A 1 597 ? -3.872 0.170 -19.770 1.00 96.25 597 ALA A CA 1
ATOM 4670 C C . ALA A 1 597 ? -3.875 -1.165 -20.541 1.00 96.25 597 ALA A C 1
ATOM 4672 O O . ALA A 1 597 ? -4.104 -1.201 -21.753 1.00 96.25 597 ALA A O 1
ATOM 4673 N N . ARG A 1 598 ? -3.687 -2.294 -19.840 1.00 96.38 598 ARG A N 1
ATOM 4674 C CA . ARG A 1 598 ? -3.810 -3.640 -20.422 1.00 96.38 598 ARG A CA 1
ATOM 4675 C C . ARG A 1 598 ? -5.242 -3.988 -20.832 1.00 96.38 598 ARG A C 1
ATOM 4677 O O . ARG A 1 598 ? -5.415 -4.663 -21.850 1.00 96.38 598 ARG A O 1
ATOM 4684 N N . ALA A 1 599 ? -6.251 -3.556 -20.080 1.00 96.69 599 ALA A N 1
ATOM 4685 C CA . ALA A 1 599 ? -7.654 -3.745 -20.439 1.00 96.69 599 ALA A CA 1
ATOM 4686 C C . ALA A 1 599 ? -8.059 -2.887 -21.651 1.00 96.69 599 ALA A C 1
ATOM 4688 O O . ALA A 1 599 ? -8.667 -3.419 -22.582 1.00 96.69 599 ALA A O 1
ATOM 4689 N N . ASP A 1 600 ? -7.649 -1.616 -21.688 1.00 96.44 600 ASP A N 1
ATOM 4690 C CA . ASP A 1 600 ? -7.998 -0.656 -22.746 1.00 96.44 600 ASP A CA 1
ATOM 4691 C C . ASP A 1 600 ? -7.460 -1.067 -24.129 1.00 96.44 600 ASP A C 1
ATOM 4693 O O . ASP A 1 600 ? -8.154 -0.929 -25.137 1.00 96.44 600 ASP A O 1
ATOM 4697 N N . VAL A 1 601 ? -6.270 -1.684 -24.198 1.00 96.56 601 VAL A N 1
ATOM 4698 C CA . VAL A 1 601 ? -5.739 -2.277 -25.448 1.00 96.56 601 VAL A CA 1
ATOM 4699 C C . VAL A 1 601 ? -6.342 -3.651 -25.794 1.00 96.56 601 VAL A C 1
ATOM 4701 O O . VAL A 1 601 ? -5.834 -4.358 -26.669 1.00 96.56 601 VAL A O 1
ATOM 4704 N N . GLY A 1 602 ? -7.405 -4.073 -25.099 1.00 96.69 602 GLY A N 1
ATOM 4705 C CA . GLY A 1 602 ? -8.103 -5.341 -25.323 1.00 96.69 602 GLY A CA 1
ATOM 4706 C C . GLY A 1 602 ? -7.297 -6.585 -24.932 1.00 96.69 602 GLY A C 1
ATOM 4707 O O . GLY A 1 602 ? -7.531 -7.663 -25.479 1.00 96.69 602 GLY A O 1
ATOM 4708 N N . ARG A 1 603 ? -6.314 -6.454 -24.028 1.00 96.00 603 ARG A N 1
ATOM 4709 C CA . ARG A 1 603 ? -5.418 -7.544 -23.591 1.00 96.00 603 ARG A CA 1
ATOM 4710 C C . ARG A 1 603 ? -5.242 -7.568 -22.062 1.00 96.00 603 ARG A C 1
ATOM 4712 O O . ARG A 1 603 ? -4.088 -7.521 -21.603 1.00 96.00 603 ARG A O 1
ATOM 4719 N N . PRO A 1 604 ? -6.341 -7.623 -21.278 1.00 96.25 604 PRO A N 1
ATOM 4720 C CA . PRO A 1 604 ? -6.279 -7.622 -19.818 1.00 96.25 604 PRO A CA 1
ATOM 4721 C C . PRO A 1 604 ? -5.361 -8.738 -19.310 1.00 96.25 604 PRO A C 1
ATOM 4723 O O . PRO A 1 604 ? -5.267 -9.812 -19.910 1.00 96.25 604 PRO A O 1
ATOM 4726 N N . PHE A 1 605 ? -4.650 -8.470 -18.217 1.00 96.94 605 PHE A N 1
ATOM 4727 C CA . PHE A 1 605 ? -3.800 -9.473 -17.581 1.00 96.94 605 PHE A CA 1
ATOM 4728 C C . PHE A 1 605 ? -4.679 -10.536 -16.888 1.00 96.94 605 PHE A C 1
ATOM 4730 O O . PHE A 1 605 ? -5.726 -10.168 -16.353 1.00 96.94 605 PHE A O 1
ATOM 4737 N N . PRO A 1 606 ? -4.296 -11.831 -16.857 1.00 97.62 606 PRO A N 1
ATOM 4738 C CA . PRO A 1 606 ? -4.995 -12.850 -16.069 1.00 97.62 606 PRO A CA 1
ATOM 4739 C C . PRO A 1 606 ? -4.827 -12.567 -14.564 1.00 97.62 606 PRO A C 1
ATOM 4741 O O . PRO A 1 606 ? -3.893 -13.021 -13.904 1.00 97.62 606 PRO A O 1
ATOM 4744 N N . PHE A 1 607 ? -5.727 -11.746 -14.034 1.00 98.25 607 PHE A N 1
ATOM 4745 C CA . PHE A 1 607 ? -5.650 -11.142 -12.709 1.00 98.25 607 PHE A CA 1
ATOM 4746 C C . PHE A 1 607 ? -7.039 -11.170 -12.069 1.00 98.25 607 PHE A C 1
ATOM 4748 O O . PHE A 1 607 ? -8.031 -10.852 -12.725 1.00 98.25 607 PHE A O 1
ATOM 4755 N N . VAL A 1 608 ? -7.128 -11.570 -10.803 1.00 98.19 608 VAL A N 1
ATOM 4756 C CA . VAL A 1 608 ? -8.394 -11.662 -10.062 1.00 98.19 608 VAL A CA 1
ATOM 4757 C C . VAL A 1 608 ? -8.237 -11.112 -8.651 1.00 98.19 608 VAL A C 1
ATOM 4759 O O . VAL A 1 608 ? -7.166 -11.200 -8.049 1.00 98.19 608 VAL A O 1
ATOM 4762 N N . LEU A 1 609 ? -9.315 -10.547 -8.116 1.00 98.56 609 LEU A N 1
ATOM 4763 C CA . LEU A 1 609 ? -9.343 -9.946 -6.786 1.00 98.56 609 LEU A CA 1
ATOM 4764 C C . LEU A 1 609 ? -9.940 -10.921 -5.766 1.00 98.56 609 LEU A C 1
ATOM 4766 O O . LEU A 1 609 ? -10.932 -11.591 -6.047 1.00 98.56 609 LEU A O 1
ATOM 4770 N N . ASP A 1 610 ? -9.357 -10.981 -4.573 1.00 98.56 610 ASP A N 1
ATOM 4771 C CA . ASP A 1 610 ? -9.832 -11.793 -3.449 1.00 98.56 610 ASP A CA 1
ATOM 4772 C C . ASP A 1 610 ? -11.006 -11.120 -2.713 1.00 98.56 610 ASP A C 1
ATOM 4774 O O . ASP A 1 610 ? -10.945 -10.864 -1.509 1.00 98.56 610 ASP A O 1
ATOM 4778 N N . THR A 1 611 ? -12.079 -10.809 -3.450 1.00 98.00 611 THR A N 1
ATOM 4779 C CA . THR A 1 611 ? -13.208 -9.980 -2.981 1.00 98.00 611 THR A CA 1
ATOM 4780 C C . THR A 1 611 ? -13.884 -10.533 -1.722 1.00 98.00 611 THR A C 1
ATOM 4782 O O . THR A 1 611 ? -14.457 -9.783 -0.933 1.00 98.00 611 THR A O 1
ATOM 4785 N N . GLU A 1 612 ? -13.790 -11.842 -1.488 1.00 97.88 612 GLU A N 1
ATOM 4786 C CA . GLU A 1 612 ? -14.348 -12.544 -0.327 1.00 97.88 612 GLU A CA 1
ATOM 4787 C C . GLU A 1 612 ? -13.377 -12.639 0.878 1.00 97.88 612 GLU A C 1
ATOM 4789 O O . GLU A 1 612 ? -13.741 -13.210 1.910 1.00 97.88 612 GLU A O 1
ATOM 4794 N N . CYS A 1 613 ? -12.168 -12.067 0.784 1.00 98.19 613 CYS A N 1
ATOM 4795 C CA . CYS A 1 613 ? -11.085 -12.133 1.782 1.00 98.19 613 CYS A CA 1
ATOM 4796 C C . CYS A 1 613 ? -10.692 -13.571 2.171 1.00 98.19 613 CYS A C 1
ATOM 4798 O O . CYS A 1 613 ? -10.492 -13.901 3.346 1.00 98.19 613 CYS A O 1
ATOM 4800 N N . ARG A 1 614 ? -10.596 -14.461 1.178 1.00 98.31 614 ARG A N 1
ATOM 4801 C CA . ARG A 1 614 ? -10.354 -15.899 1.373 1.00 98.31 614 ARG A CA 1
ATOM 4802 C C . ARG A 1 614 ? -8.888 -16.178 1.687 1.00 98.31 614 ARG A C 1
ATOM 4804 O O . ARG A 1 614 ? -8.576 -17.059 2.493 1.00 98.31 614 ARG A O 1
ATOM 4811 N N . VAL A 1 615 ? -7.986 -15.438 1.055 1.00 98.69 615 VAL A N 1
ATOM 4812 C CA . VAL A 1 615 ? -6.530 -15.515 1.203 1.00 98.69 615 VAL A CA 1
ATOM 4813 C C . VAL A 1 615 ? -5.993 -14.292 1.941 1.00 98.69 615 VAL A C 1
ATOM 4815 O O . VAL A 1 615 ? -5.235 -14.473 2.889 1.00 98.69 615 VAL A O 1
ATOM 4818 N N . PHE A 1 616 ? -6.399 -13.079 1.579 1.00 98.69 616 PHE A N 1
ATOM 4819 C CA . PHE A 1 616 ? -5.883 -11.827 2.124 1.00 98.69 616 PHE A CA 1
ATOM 4820 C C . PHE A 1 616 ? -6.985 -11.025 2.824 1.00 98.69 616 PHE A C 1
ATOM 4822 O O . PHE A 1 616 ? -8.021 -10.719 2.239 1.00 98.69 616 PHE A O 1
ATOM 4829 N N . GLN A 1 617 ? -6.721 -10.602 4.059 1.00 98.38 617 GLN A N 1
ATOM 4830 C CA . GLN A 1 617 ? -7.465 -9.528 4.710 1.00 98.38 617 GLN A CA 1
ATOM 4831 C C . GLN A 1 617 ? -6.608 -8.266 4.727 1.00 98.38 617 GLN A C 1
ATOM 4833 O O . GLN A 1 617 ? -5.745 -8.119 5.591 1.00 98.38 617 GLN A O 1
ATOM 4838 N N . CYS A 1 618 ? -6.872 -7.345 3.802 1.00 97.75 618 CYS A N 1
ATOM 4839 C CA . CYS A 1 618 ? -6.456 -5.952 3.949 1.00 97.75 618 CYS A CA 1
ATOM 4840 C C . CYS A 1 618 ? -7.250 -5.318 5.106 1.00 97.75 618 CYS A C 1
ATOM 4842 O O . CYS A 1 618 ? -8.440 -5.598 5.273 1.00 97.75 618 CYS A O 1
ATOM 4844 N N . MET A 1 619 ? -6.585 -4.518 5.938 1.00 95.50 619 MET A N 1
ATOM 4845 C CA . MET A 1 619 ? -7.110 -3.998 7.209 1.00 95.50 619 MET A CA 1
ATOM 4846 C C . MET A 1 619 ? -7.221 -2.464 7.236 1.00 95.50 619 MET A C 1
ATOM 4848 O O . MET A 1 619 ? -7.513 -1.905 8.294 1.00 95.50 619 MET A O 1
ATOM 4852 N N . TYR A 1 620 ? -7.021 -1.777 6.103 1.00 90.88 620 TYR A N 1
ATOM 4853 C CA . TYR A 1 620 ? -7.296 -0.343 5.949 1.00 90.88 620 TYR A CA 1
ATOM 4854 C C . TYR A 1 620 ? -8.805 -0.064 6.028 1.00 90.88 620 TYR A C 1
ATOM 4856 O O . TYR A 1 620 ? -9.531 -0.001 5.036 1.00 90.88 620 TYR A O 1
ATOM 4864 N N . GLU A 1 621 ? -9.278 0.038 7.265 1.00 86.38 621 GLU A N 1
ATOM 4865 C CA . GLU A 1 621 ? -10.684 0.057 7.653 1.00 86.38 621 GLU A CA 1
ATOM 4866 C C . GLU A 1 621 ? -10.969 1.229 8.607 1.00 86.38 621 GLU A C 1
ATOM 4868 O O . GLU A 1 621 ? -10.064 1.766 9.249 1.00 86.38 621 GLU A O 1
ATOM 4873 N N . GLU A 1 622 ? -12.248 1.587 8.742 1.00 81.94 622 GLU A N 1
ATOM 4874 C CA . GLU A 1 622 ? -12.758 2.492 9.788 1.00 81.94 622 GLU A CA 1
ATOM 4875 C C . GLU A 1 622 ? -12.903 1.761 11.142 1.00 81.94 622 GLU A C 1
ATOM 4877 O O . GLU A 1 622 ? -12.674 2.332 12.205 1.00 81.94 622 GLU A O 1
ATOM 4882 N N . GLN A 1 623 ? -13.252 0.469 11.107 1.00 86.38 623 GLN A N 1
ATOM 4883 C CA . GLN A 1 623 ? -13.455 -0.389 12.281 1.00 86.38 623 GLN A CA 1
ATOM 4884 C C . GLN A 1 623 ? -13.180 -1.869 11.933 1.00 86.38 623 GLN A C 1
ATOM 4886 O O . GLN A 1 623 ? -13.416 -2.255 10.784 1.00 86.38 623 GLN A O 1
ATOM 4891 N N . PRO A 1 624 ? -12.771 -2.731 12.888 1.00 90.75 624 PRO A N 1
ATOM 4892 C CA . PRO A 1 624 ? -12.475 -4.142 12.632 1.00 90.75 624 PRO A CA 1
ATOM 4893 C C . PRO A 1 624 ? -13.605 -4.911 11.932 1.00 90.75 624 PRO A C 1
ATOM 4895 O O . PRO A 1 624 ? -14.703 -5.072 12.472 1.00 90.75 624 PRO A O 1
ATOM 4898 N N . GLN A 1 625 ? -13.311 -5.448 10.747 1.00 94.19 625 GLN A N 1
ATOM 4899 C CA . GLN A 1 625 ? -14.227 -6.294 9.966 1.00 94.19 625 GLN A CA 1
ATOM 4900 C C . GLN A 1 625 ? -14.031 -7.793 10.250 1.00 94.19 625 GLN A C 1
ATOM 4902 O O . GLN A 1 625 ? -14.411 -8.634 9.440 1.00 94.19 625 GLN A O 1
ATOM 4907 N N . TRP A 1 626 ? -13.439 -8.150 11.390 1.00 96.06 626 TRP A N 1
ATOM 4908 C CA . TRP A 1 626 ? -13.078 -9.526 11.739 1.00 96.06 626 TRP A CA 1
ATOM 4909 C C . TRP A 1 626 ? -13.242 -9.819 13.234 1.00 96.06 626 TRP A C 1
ATOM 4911 O O . TRP A 1 626 ? -13.264 -8.907 14.061 1.00 96.06 626 TRP A O 1
ATOM 4921 N N . ASP A 1 627 ? -13.290 -11.109 13.569 1.00 96.50 627 ASP A N 1
ATOM 4922 C CA . ASP A 1 627 ? -13.240 -11.632 14.936 1.00 96.50 627 ASP A CA 1
ATOM 4923 C C . ASP A 1 627 ? -12.032 -12.554 15.151 1.00 96.50 627 ASP A C 1
ATOM 4925 O O . ASP A 1 627 ? -11.718 -13.403 14.312 1.00 96.50 627 ASP A O 1
ATOM 4929 N N . SER A 1 628 ? -11.378 -12.407 16.305 1.00 95.44 628 SER A N 1
ATOM 4930 C CA . SER A 1 628 ? -10.259 -13.239 16.761 1.00 95.44 628 SER A CA 1
ATOM 4931 C C . SER A 1 628 ? -10.774 -14.567 17.343 1.00 95.44 628 SER A C 1
ATOM 4933 O O . SER A 1 628 ? -11.223 -14.623 18.488 1.00 95.44 628 SER A O 1
ATOM 4935 N N . VAL A 1 629 ? -10.696 -15.660 16.575 1.00 95.56 629 VAL A N 1
ATOM 4936 C CA . VAL A 1 629 ? -11.179 -17.000 16.968 1.00 95.56 629 VAL A CA 1
ATOM 4937 C C . VAL A 1 629 ? -10.037 -17.964 17.316 1.00 95.56 629 VAL A C 1
ATOM 4939 O O . VAL A 1 629 ? -8.876 -17.758 16.957 1.00 95.56 629 VAL A O 1
ATOM 4942 N N . ARG A 1 630 ? -10.364 -19.061 18.011 1.00 92.94 630 ARG A N 1
ATOM 4943 C CA . ARG A 1 630 ? -9.428 -20.149 18.344 1.00 92.94 630 ARG A CA 1
ATOM 4944 C C . ARG A 1 630 ? -9.894 -21.456 17.724 1.00 92.94 630 ARG A C 1
ATOM 4946 O O . ARG A 1 630 ? -10.949 -21.969 18.078 1.00 92.94 630 ARG A O 1
ATOM 4953 N N . GLU A 1 631 ? -9.082 -22.010 16.834 1.00 88.31 631 GLU A N 1
ATOM 4954 C CA . GLU A 1 631 ? -9.377 -23.247 16.119 1.00 88.31 631 GLU A CA 1
ATOM 4955 C C . GLU A 1 631 ? -8.559 -24.407 16.693 1.00 88.31 631 GLU A C 1
ATOM 4957 O O . GLU A 1 631 ? -7.326 -24.373 16.730 1.00 88.31 631 GLU A O 1
ATOM 4962 N N . THR A 1 632 ? -9.243 -25.453 17.157 1.00 81.94 632 THR A N 1
ATOM 4963 C CA . THR A 1 632 ? -8.616 -26.742 17.466 1.00 81.94 632 THR A CA 1
ATOM 4964 C C . THR A 1 632 ? -8.075 -27.361 16.185 1.00 81.94 632 THR A C 1
ATOM 4966 O O . THR A 1 632 ? -8.834 -27.593 15.246 1.00 81.94 632 THR A O 1
ATOM 4969 N N . ALA A 1 633 ? -6.773 -27.651 16.152 1.00 69.50 633 ALA A N 1
ATOM 4970 C CA . ALA A 1 633 ? -6.153 -28.329 15.020 1.00 69.50 633 ALA A CA 1
ATOM 4971 C C . ALA A 1 633 ? -6.834 -29.693 14.745 1.00 69.50 633 ALA A C 1
ATOM 4973 O O . ALA A 1 633 ? -7.194 -30.385 15.704 1.00 69.50 633 ALA A O 1
ATOM 4974 N N . PRO A 1 634 ? -6.994 -30.111 13.472 1.00 68.31 634 PRO A N 1
ATOM 4975 C CA . PRO A 1 634 ? -7.563 -31.414 13.134 1.00 68.31 634 PRO A CA 1
ATOM 4976 C C . PRO A 1 634 ? -6.827 -32.560 13.836 1.00 68.31 634 PRO A C 1
ATOM 4978 O O . PRO A 1 634 ? -5.598 -32.579 13.874 1.00 68.31 634 PRO A O 1
ATOM 4981 N N . ALA A 1 635 ? -7.565 -33.553 14.341 1.00 59.56 635 ALA A N 1
ATOM 4982 C CA . ALA A 1 635 ? -7.018 -34.652 15.152 1.00 59.56 635 ALA A CA 1
ATOM 4983 C C . ALA A 1 635 ? -5.982 -35.547 14.429 1.00 59.56 635 ALA A C 1
ATOM 4985 O O . ALA A 1 635 ? -5.318 -36.371 15.057 1.00 59.56 635 ALA A O 1
ATOM 4986 N N . THR A 1 636 ? -5.818 -35.384 13.114 1.00 58.19 636 THR A N 1
ATOM 4987 C CA . THR A 1 636 ? -4.746 -35.989 12.309 1.00 58.19 636 THR A CA 1
ATOM 4988 C C . THR A 1 636 ? -3.366 -35.380 12.589 1.00 58.19 636 THR A C 1
ATOM 4990 O O . THR A 1 636 ? -2.351 -36.047 12.374 1.00 58.19 636 THR A O 1
ATOM 4993 N N . ALA A 1 637 ? -3.299 -34.152 13.116 1.00 59.38 637 ALA A N 1
ATOM 4994 C CA . ALA A 1 637 ? -2.069 -33.527 13.588 1.00 59.38 637 ALA A CA 1
ATOM 4995 C C . ALA A 1 637 ? -1.592 -34.213 14.882 1.00 59.38 637 ALA A C 1
ATOM 4997 O O . ALA A 1 637 ? -1.945 -33.820 15.991 1.00 59.38 637 ALA A O 1
ATOM 4998 N N . ARG A 1 638 ? -0.764 -35.256 14.733 1.00 47.12 638 ARG A N 1
ATOM 4999 C CA . ARG A 1 638 ? -0.273 -36.158 15.801 1.00 47.12 638 ARG A CA 1
ATOM 5000 C C . ARG A 1 638 ? 0.518 -35.515 16.959 1.00 47.12 638 ARG A C 1
ATOM 5002 O O . ARG A 1 638 ? 1.035 -36.248 17.799 1.00 47.12 638 ARG A O 1
ATOM 5009 N N . ALA A 1 639 ? 0.627 -34.189 17.033 1.00 50.12 639 ALA A N 1
ATOM 5010 C CA . ALA A 1 639 ? 1.295 -33.482 18.119 1.00 50.12 639 ALA A CA 1
ATOM 5011 C C . ALA A 1 639 ? 0.559 -32.186 18.503 1.00 50.12 639 ALA A C 1
ATOM 5013 O O . ALA A 1 639 ? 0.264 -31.357 17.648 1.00 50.12 639 ALA A O 1
ATOM 5014 N N . ALA A 1 640 ? 0.387 -32.009 19.819 1.00 50.12 640 ALA A N 1
ATOM 5015 C CA . ALA A 1 640 ? -0.138 -30.835 20.523 1.00 50.12 640 ALA A CA 1
ATOM 5016 C C . ALA A 1 640 ? -1.644 -30.518 20.364 1.00 50.12 640 ALA A C 1
ATOM 5018 O O . ALA A 1 640 ? -2.139 -30.148 19.306 1.00 50.12 640 ALA A O 1
ATOM 5019 N N . THR A 1 641 ? -2.346 -30.500 21.502 1.00 58.06 641 THR A N 1
ATOM 5020 C CA . THR A 1 641 ? -3.729 -30.011 21.703 1.00 58.06 641 THR A CA 1
ATOM 5021 C C . THR A 1 641 ? -3.854 -28.478 21.612 1.00 58.06 641 THR A C 1
ATOM 5023 O O . THR A 1 641 ? -4.681 -27.862 22.280 1.00 58.06 641 THR A O 1
ATOM 5026 N N . HIS A 1 642 ? -2.982 -27.821 20.848 1.00 68.94 642 HIS A N 1
ATOM 5027 C CA . HIS A 1 642 ? -2.862 -26.366 20.838 1.00 68.94 642 HIS A CA 1
ATOM 5028 C C . HIS A 1 642 ? -3.846 -25.745 19.844 1.00 68.94 642 HIS A C 1
ATOM 5030 O O . HIS A 1 642 ? -3.727 -25.934 18.633 1.00 68.94 642 HIS A O 1
ATOM 5036 N N . THR A 1 643 ? -4.800 -24.964 20.357 1.00 83.25 643 THR A N 1
ATOM 5037 C CA . THR A 1 643 ? -5.664 -24.124 19.521 1.00 83.25 643 THR A CA 1
ATOM 5038 C C . THR A 1 643 ? -4.817 -23.088 18.790 1.00 83.25 643 THR A C 1
ATOM 5040 O O . THR A 1 643 ? -4.126 -22.307 19.451 1.00 83.25 643 THR A O 1
ATOM 5043 N N . ARG A 1 644 ? -4.895 -23.027 17.460 1.00 88.62 644 ARG A N 1
ATOM 5044 C CA . ARG A 1 644 ? -4.279 -21.936 16.696 1.00 88.62 644 ARG A CA 1
ATOM 5045 C C . ARG A 1 644 ? -5.224 -20.728 16.710 1.00 88.62 644 ARG A C 1
ATOM 5047 O O . ARG A 1 644 ? -6.429 -20.927 16.539 1.00 88.62 644 ARG A O 1
ATOM 5054 N N . PRO A 1 645 ? -4.735 -19.496 16.923 1.00 93.25 645 PRO A N 1
ATOM 5055 C CA . PRO A 1 645 ? -5.546 -18.318 16.658 1.00 93.25 645 PRO A CA 1
ATOM 5056 C C . PRO A 1 645 ? -5.770 -18.177 15.145 1.00 93.25 645 PRO A C 1
ATOM 5058 O O . PRO A 1 645 ? -4.889 -18.501 14.347 1.00 93.25 645 PRO A O 1
ATOM 5061 N N . ARG A 1 646 ? -6.947 -17.692 14.756 1.00 95.81 646 ARG A N 1
ATOM 5062 C CA . ARG A 1 646 ? -7.305 -17.288 13.389 1.00 95.81 646 ARG A CA 1
ATOM 5063 C C . ARG A 1 646 ? -8.157 -16.027 13.472 1.00 95.81 646 ARG A C 1
ATOM 5065 O O . ARG A 1 646 ? -8.789 -15.794 14.498 1.00 95.81 646 ARG A O 1
ATOM 5072 N N . MET A 1 647 ? -8.221 -15.253 12.395 1.00 96.62 647 MET A N 1
ATOM 5073 C CA . MET A 1 647 ? -9.310 -14.290 12.216 1.00 96.62 647 MET A CA 1
ATOM 5074 C C . MET A 1 647 ? -10.403 -14.904 11.332 1.00 96.62 647 MET A C 1
ATOM 5076 O O . MET A 1 647 ? -10.114 -15.756 10.489 1.00 96.62 647 MET A O 1
ATOM 5080 N N . VAL A 1 648 ? -11.642 -14.465 11.532 1.00 98.00 648 VAL A N 1
ATOM 5081 C CA . VAL A 1 648 ? -12.785 -14.704 10.637 1.00 98.00 648 VAL A CA 1
ATOM 5082 C C . VAL A 1 648 ? -13.291 -13.344 10.178 1.00 98.00 648 VAL A C 1
ATOM 5084 O O . VAL A 1 648 ? -13.533 -12.492 11.029 1.00 98.00 648 VAL A O 1
ATOM 5087 N N . ASN A 1 649 ? -13.458 -13.126 8.875 1.00 98.06 649 ASN A N 1
ATOM 5088 C CA . ASN A 1 649 ? -14.094 -11.918 8.348 1.00 98.06 649 ASN A CA 1
ATOM 5089 C C . ASN A 1 649 ? -15.597 -11.933 8.694 1.00 98.06 649 ASN A C 1
ATOM 5091 O O . ASN A 1 649 ? -16.302 -12.900 8.409 1.00 98.06 649 ASN A O 1
ATOM 5095 N N . ARG A 1 650 ? -16.094 -10.861 9.316 1.00 97.31 650 ARG A N 1
ATOM 5096 C CA . ARG A 1 650 ? -17.474 -10.732 9.821 1.00 97.31 650 ARG A CA 1
ATOM 5097 C C . ARG A 1 650 ? -18.535 -10.677 8.724 1.00 97.31 650 ARG A C 1
ATOM 5099 O O . ARG A 1 650 ? -19.685 -11.014 8.988 1.00 97.31 650 ARG A O 1
ATOM 5106 N N . LEU A 1 651 ? -18.170 -10.211 7.531 1.00 96.31 651 LEU A N 1
ATOM 5107 C CA . LEU A 1 651 ? -19.091 -9.988 6.416 1.00 96.31 651 LEU A CA 1
ATOM 5108 C C . LEU A 1 651 ? -19.141 -11.198 5.479 1.00 96.31 651 LEU A C 1
ATOM 5110 O O . LEU A 1 651 ? -20.223 -11.574 5.037 1.00 96.31 651 LEU A O 1
ATOM 5114 N N . THR A 1 652 ? -17.993 -11.817 5.192 1.00 97.31 652 THR A N 1
ATOM 5115 C CA . THR A 1 652 ? -17.892 -12.956 4.260 1.00 97.31 652 THR A CA 1
ATOM 5116 C C . THR A 1 652 ? -17.887 -14.313 4.966 1.00 97.31 652 THR A C 1
ATOM 5118 O O . THR A 1 652 ? -18.143 -15.334 4.333 1.00 97.31 652 THR A O 1
ATOM 5121 N N . GLY A 1 653 ? -17.606 -14.351 6.275 1.00 97.88 653 GLY A N 1
ATOM 5122 C CA . GLY A 1 653 ? -17.450 -15.581 7.058 1.00 97.88 653 GLY A CA 1
ATOM 5123 C C . GLY A 1 653 ? -16.150 -16.347 6.778 1.00 97.88 653 GLY A C 1
ATOM 5124 O O . GLY A 1 653 ? -15.904 -17.383 7.399 1.00 97.88 653 GLY A O 1
ATOM 5125 N N . GLU A 1 654 ? -15.315 -15.861 5.857 1.00 98.00 654 GLU A N 1
ATOM 5126 C CA . GLU A 1 654 ? -14.080 -16.524 5.444 1.00 98.00 654 GLU A CA 1
ATOM 5127 C C . GLU A 1 654 ? -12.951 -16.370 6.466 1.00 98.00 654 GLU A C 1
ATOM 5129 O O . GLU A 1 654 ? -12.910 -15.451 7.290 1.00 98.00 654 GLU A O 1
ATOM 5134 N N . LYS A 1 655 ? -12.014 -17.318 6.408 1.00 98.00 655 LYS A N 1
ATOM 5135 C CA . LYS A 1 655 ? -10.830 -17.365 7.272 1.00 98.00 655 LYS A CA 1
ATOM 5136 C C . LYS A 1 655 ? -9.598 -17.026 6.435 1.00 98.00 655 LYS A C 1
ATOM 5138 O O . LYS A 1 655 ? -9.028 -17.949 5.854 1.00 98.00 655 LYS A O 1
ATOM 5143 N N . PRO A 1 656 ? -9.151 -15.767 6.342 1.00 98.38 656 PRO A N 1
ATOM 5144 C CA . PRO A 1 656 ? -7.998 -15.407 5.519 1.00 98.38 656 PRO A CA 1
ATOM 5145 C C . PRO A 1 656 ? -6.729 -16.185 5.912 1.00 98.38 656 PRO A C 1
ATOM 5147 O O . PRO A 1 656 ? -6.559 -16.641 7.053 1.00 98.38 656 PRO A O 1
ATOM 5150 N N . VAL A 1 657 ? -5.836 -16.349 4.935 1.00 98.62 657 VAL A N 1
ATOM 5151 C CA . VAL A 1 657 ? -4.497 -16.944 5.087 1.00 98.62 657 VAL A CA 1
ATOM 5152 C C . VAL A 1 657 ? -3.510 -15.915 5.634 1.00 98.62 657 VAL A C 1
ATOM 5154 O O . VAL A 1 657 ? -2.671 -16.250 6.471 1.00 98.62 657 VAL A O 1
ATOM 5157 N N . VAL A 1 658 ? -3.644 -14.670 5.180 1.00 98.62 658 VAL A N 1
ATOM 5158 C CA . VAL A 1 658 ? -2.802 -13.510 5.465 1.00 98.62 658 VAL A CA 1
ATOM 5159 C C . VAL A 1 658 ? -3.658 -12.404 6.074 1.00 98.62 658 VAL A C 1
ATOM 5161 O O . VAL A 1 658 ? -4.700 -12.057 5.519 1.00 98.62 658 VAL A O 1
ATOM 5164 N N . ALA A 1 659 ? -3.181 -11.796 7.157 1.00 98.44 659 ALA A N 1
ATOM 5165 C CA . ALA A 1 659 ? -3.630 -10.469 7.570 1.00 98.44 659 ALA A CA 1
ATOM 5166 C C . ALA A 1 659 ? -2.602 -9.431 7.098 1.00 98.44 659 ALA A C 1
ATOM 5168 O O . ALA A 1 659 ? -1.402 -9.626 7.304 1.00 98.44 659 ALA A O 1
ATOM 5169 N N . HIS A 1 660 ? -3.070 -8.358 6.459 1.00 98.31 660 HIS A N 1
ATOM 5170 C CA . HIS A 1 660 ? -2.263 -7.245 5.965 1.00 98.31 660 HIS A CA 1
ATOM 5171 C C . HIS A 1 660 ? -2.762 -5.942 6.596 1.00 98.31 660 HIS A C 1
ATOM 5173 O O . HIS A 1 660 ? -3.825 -5.424 6.252 1.00 98.31 660 HIS A O 1
ATOM 5179 N N . GLY A 1 661 ? -1.967 -5.406 7.517 1.00 97.12 661 GLY A N 1
ATOM 5180 C CA . GLY A 1 661 ? -2.176 -4.134 8.191 1.00 97.12 661 GLY A CA 1
ATOM 5181 C C . GLY A 1 661 ? -1.914 -2.925 7.293 1.00 97.12 661 GLY A C 1
ATOM 5182 O O . GLY A 1 661 ? -1.162 -2.049 7.698 1.00 97.12 661 GLY A O 1
ATOM 5183 N N . ASN A 1 662 ? -2.494 -2.860 6.091 1.00 95.44 662 ASN A N 1
ATOM 5184 C CA . ASN A 1 662 ? -2.208 -1.783 5.142 1.00 95.44 662 ASN A CA 1
ATOM 5185 C C . ASN A 1 662 ? -2.649 -0.401 5.668 1.00 95.44 662 ASN A C 1
ATOM 5187 O O . ASN A 1 662 ? -3.729 -0.239 6.239 1.00 95.44 662 ASN A O 1
ATOM 5191 N N . GLY A 1 663 ? -1.799 0.610 5.463 1.00 90.81 663 GLY A N 1
ATOM 5192 C CA . GLY A 1 663 ? -2.035 1.986 5.913 1.00 90.81 663 GLY A CA 1
ATOM 5193 C C . GLY A 1 663 ? -2.079 2.163 7.440 1.00 90.81 663 GLY A C 1
ATOM 5194 O O . GLY A 1 663 ? -2.000 1.215 8.218 1.00 90.81 663 GLY A O 1
ATOM 5195 N N . HIS A 1 664 ? -2.205 3.409 7.906 1.00 85.75 664 HIS A N 1
ATOM 5196 C CA . HIS A 1 664 ? -2.071 3.725 9.338 1.00 85.75 664 HIS A CA 1
ATOM 5197 C C . HIS A 1 664 ? -3.104 3.022 10.241 1.00 85.75 664 HIS A C 1
ATOM 5199 O O . HIS A 1 664 ? -2.745 2.566 11.328 1.00 85.75 664 HIS A O 1
ATOM 5205 N N . THR A 1 665 ? -4.364 2.886 9.804 1.00 88.06 665 THR A N 1
ATOM 5206 C CA . THR A 1 665 ? -5.397 2.165 10.572 1.00 88.06 665 THR A CA 1
ATOM 5207 C C . THR A 1 665 ? -5.174 0.653 10.551 1.00 88.06 665 THR A C 1
ATOM 5209 O O . THR A 1 665 ? -5.262 0.019 11.601 1.00 88.06 665 THR A O 1
ATOM 5212 N N . GLY A 1 666 ? -4.791 0.076 9.407 1.00 92.88 666 GLY A N 1
ATOM 5213 C CA . GLY A 1 666 ? -4.462 -1.345 9.305 1.00 92.88 666 GLY A CA 1
ATOM 5214 C C . GLY A 1 666 ? -3.277 -1.736 10.187 1.00 92.88 666 GLY A C 1
ATOM 5215 O O . GLY A 1 666 ? -3.358 -2.741 10.896 1.00 92.88 666 GLY A O 1
ATOM 5216 N N . ARG A 1 667 ? -2.215 -0.919 10.227 1.00 94.06 667 ARG A N 1
ATOM 5217 C CA . ARG A 1 667 ? -1.056 -1.153 11.106 1.00 94.06 667 ARG A CA 1
ATOM 5218 C C . ARG A 1 667 ? -1.456 -1.141 12.575 1.00 94.06 667 ARG A C 1
ATOM 5220 O O . ARG A 1 667 ? -1.104 -2.054 13.319 1.00 94.06 667 ARG A O 1
ATOM 5227 N N . TRP A 1 668 ? -2.251 -0.154 12.983 1.00 92.56 668 TRP A N 1
ATOM 5228 C CA . TRP A 1 668 ? -2.818 -0.109 14.329 1.00 92.56 668 TRP A CA 1
ATOM 5229 C C . TRP A 1 668 ? -3.614 -1.387 14.667 1.00 92.56 668 TRP A C 1
ATOM 5231 O O . TRP A 1 668 ? -3.378 -2.019 15.701 1.00 92.56 668 TRP A O 1
ATOM 5241 N N . PHE A 1 669 ? -4.519 -1.811 13.782 1.00 93.75 669 PHE A N 1
ATOM 5242 C CA . PHE A 1 669 ? -5.333 -3.006 14.001 1.00 93.75 669 PHE A CA 1
ATOM 5243 C C . PHE A 1 669 ? -4.511 -4.301 14.054 1.00 93.75 669 PHE A C 1
ATOM 5245 O O . PHE A 1 669 ? -4.823 -5.192 14.844 1.00 93.75 669 PHE A O 1
ATOM 5252 N N . LEU A 1 670 ? -3.441 -4.407 13.267 1.00 95.38 670 LEU A N 1
ATOM 5253 C CA . LEU A 1 670 ? -2.527 -5.546 13.302 1.00 95.38 670 LEU A CA 1
ATOM 5254 C C . LEU A 1 670 ? -1.693 -5.578 14.602 1.00 95.38 670 LEU A C 1
ATOM 5256 O O . LEU A 1 670 ? -1.552 -6.652 15.191 1.00 95.38 670 LEU A O 1
ATOM 5260 N N . SER A 1 671 ? -1.246 -4.428 15.130 1.00 93.44 671 SER A N 1
ATOM 5261 C CA . SER A 1 671 ? -0.658 -4.344 16.483 1.00 93.44 671 SER A CA 1
ATOM 5262 C C . SER A 1 671 ? -1.632 -4.819 17.571 1.00 93.44 671 SER A C 1
ATOM 5264 O O . SER A 1 671 ? -1.240 -5.589 18.451 1.00 93.44 671 SER A O 1
ATOM 5266 N N . ALA A 1 672 ? -2.910 -4.430 17.501 1.00 91.88 672 ALA A N 1
ATOM 5267 C CA . ALA A 1 672 ? -3.935 -4.931 18.421 1.00 91.88 672 ALA A CA 1
ATOM 5268 C C . ALA A 1 672 ? -4.128 -6.456 18.288 1.00 91.88 672 ALA A C 1
ATOM 5270 O O . ALA A 1 672 ? -4.115 -7.175 19.292 1.00 91.88 672 ALA A O 1
ATOM 5271 N N . MET A 1 673 ? -4.197 -6.971 17.056 1.00 93.88 673 MET A N 1
ATOM 5272 C CA . MET A 1 673 ? -4.346 -8.403 16.776 1.00 93.88 673 MET A CA 1
ATOM 5273 C C . MET A 1 673 ? -3.168 -9.239 17.312 1.00 93.88 673 MET A C 1
ATOM 5275 O O . MET A 1 673 ? -3.382 -10.337 17.833 1.00 93.88 673 MET A O 1
ATOM 5279 N N . TYR A 1 674 ? -1.931 -8.722 17.260 1.00 94.56 674 TYR A N 1
ATOM 5280 C CA . TYR A 1 674 ? -0.760 -9.368 17.872 1.00 94.56 674 TYR A CA 1
ATOM 5281 C C . TYR A 1 674 ? -0.943 -9.602 19.381 1.00 94.56 674 TYR A C 1
ATOM 5283 O O . TYR A 1 674 ? -0.565 -10.668 19.882 1.00 94.56 674 TYR A O 1
ATOM 5291 N N . SER A 1 675 ? -1.556 -8.644 20.087 1.00 91.94 675 SER A N 1
ATOM 5292 C CA . SER A 1 675 ? -1.891 -8.745 21.512 1.00 91.94 675 SER A CA 1
ATOM 5293 C C . SER A 1 675 ? -3.060 -9.711 21.752 1.00 91.94 675 SER A C 1
ATOM 5295 O O . SER A 1 675 ? -2.913 -10.674 22.505 1.00 91.94 675 SER A O 1
ATOM 5297 N N . GLU A 1 676 ? -4.202 -9.518 21.079 1.00 92.31 676 GLU A N 1
ATOM 5298 C CA . GLU A 1 676 ? -5.417 -10.343 21.250 1.00 92.31 676 GLU A CA 1
ATOM 5299 C C . GLU A 1 676 ? -5.173 -11.839 21.008 1.00 92.31 676 GLU A C 1
ATOM 5301 O O . GLU A 1 676 ? -5.581 -12.701 21.794 1.00 92.31 676 GLU A O 1
ATOM 5306 N N . MET A 1 677 ? -4.468 -12.167 19.922 1.00 94.75 677 MET A N 1
ATOM 5307 C CA . MET A 1 677 ? -4.164 -13.551 19.560 1.00 94.75 677 MET A CA 1
ATOM 5308 C C . MET A 1 677 ? -3.036 -14.157 20.407 1.00 94.75 677 MET A C 1
ATOM 5310 O O . MET A 1 677 ? -2.830 -15.376 20.360 1.00 94.75 677 MET A O 1
ATOM 5314 N N . ARG A 1 678 ? -2.324 -13.330 21.193 1.00 94.25 678 ARG A N 1
ATOM 5315 C CA . ARG A 1 678 ? -1.045 -13.644 21.858 1.00 94.25 678 ARG A CA 1
ATOM 5316 C C . ARG A 1 678 ? -0.038 -14.207 20.851 1.00 94.25 678 ARG A C 1
ATOM 5318 O O . ARG A 1 678 ? 0.560 -15.265 21.058 1.00 94.25 678 ARG A O 1
ATOM 5325 N N . LEU A 1 679 ? 0.092 -13.526 19.709 1.00 94.00 679 LEU A N 1
ATOM 5326 C CA . LEU A 1 679 ? 0.712 -14.084 18.506 1.00 94.00 679 LEU A CA 1
ATOM 5327 C C . LEU A 1 679 ? 2.170 -14.500 18.735 1.00 94.00 679 LEU A C 1
ATOM 5329 O O . LEU A 1 679 ? 2.554 -15.575 18.289 1.00 94.00 679 LEU A O 1
ATOM 5333 N N . LEU A 1 680 ? 2.973 -13.702 19.449 1.00 95.44 680 LEU A N 1
ATOM 5334 C CA . LEU A 1 680 ? 4.390 -14.023 19.669 1.00 95.44 680 LEU A CA 1
ATOM 5335 C C . LEU A 1 680 ? 4.573 -15.366 20.390 1.00 95.44 680 LEU A C 1
ATOM 5337 O O . LEU A 1 680 ? 5.348 -16.205 19.935 1.00 95.44 680 LEU A O 1
ATOM 5341 N N . GLU A 1 681 ? 3.775 -15.637 21.426 1.00 94.50 681 GLU A N 1
ATOM 5342 C CA . GLU A 1 681 ? 3.742 -16.944 22.098 1.00 94.50 681 GLU A CA 1
ATOM 5343 C C . GLU A 1 681 ? 3.345 -18.060 21.121 1.00 94.50 681 GLU A C 1
ATOM 5345 O O . GLU A 1 681 ? 3.961 -19.127 21.078 1.00 94.50 681 GLU A O 1
ATOM 5350 N N . GLN A 1 682 ? 2.344 -17.791 20.277 1.00 92.88 682 GLN A N 1
ATOM 5351 C CA . GLN A 1 682 ? 1.875 -18.701 19.230 1.00 92.88 682 GLN A CA 1
ATOM 5352 C C . GLN A 1 682 ? 2.855 -18.848 18.054 1.00 92.88 682 GLN A C 1
ATOM 5354 O O . GLN A 1 682 ? 2.657 -19.729 17.221 1.00 92.88 682 GLN A O 1
ATOM 5359 N N . LEU A 1 683 ? 3.937 -18.069 18.003 1.00 94.94 683 LEU A N 1
ATOM 5360 C CA . LEU A 1 683 ? 5.066 -18.218 17.079 1.00 94.94 683 LEU A CA 1
ATOM 5361 C C . LEU A 1 683 ? 6.341 -18.739 17.772 1.00 94.94 683 LEU A C 1
ATOM 5363 O O . LEU A 1 683 ? 7.303 -19.118 17.095 1.00 94.94 683 LEU A O 1
ATOM 5367 N N . GLY A 1 684 ? 6.340 -18.817 19.106 1.00 95.44 684 GLY A N 1
ATOM 5368 C CA . GLY A 1 684 ? 7.519 -19.120 19.915 1.00 95.44 684 GLY A CA 1
ATOM 5369 C C . GLY A 1 684 ? 8.583 -18.023 19.844 1.00 95.44 684 GLY A C 1
ATOM 5370 O O . GLY A 1 684 ? 9.763 -18.355 19.781 1.00 95.44 684 GLY A O 1
ATOM 5371 N N . LEU A 1 685 ? 8.164 -16.757 19.757 1.00 96.44 685 LEU A N 1
ATOM 5372 C CA . LEU A 1 685 ? 9.020 -15.569 19.788 1.00 96.44 685 LEU A CA 1
ATOM 5373 C C . LEU A 1 685 ? 8.966 -14.912 21.171 1.00 96.44 685 LEU A C 1
ATOM 5375 O O . LEU A 1 685 ? 7.885 -14.803 21.756 1.00 96.44 685 LEU A O 1
ATOM 5379 N N . THR A 1 686 ? 10.102 -14.435 21.676 1.00 95.81 686 THR A N 1
ATOM 5380 C CA . THR A 1 686 ? 10.178 -13.641 22.914 1.00 95.81 686 THR A CA 1
ATOM 5381 C C . THR A 1 686 ? 10.519 -12.175 22.637 1.00 95.81 686 THR A C 1
ATOM 5383 O O . THR A 1 686 ? 11.119 -11.837 21.617 1.00 95.81 686 THR A O 1
ATOM 5386 N N . MET A 1 687 ? 10.193 -11.284 23.579 1.00 94.56 687 MET A N 1
ATOM 5387 C CA . MET A 1 687 ? 10.645 -9.888 23.494 1.00 94.56 687 MET A CA 1
ATOM 5388 C C . MET A 1 687 ? 12.163 -9.750 23.633 1.00 94.56 687 MET A C 1
ATOM 5390 O O . MET A 1 687 ? 12.725 -8.802 23.104 1.00 94.56 687 MET A O 1
ATOM 5394 N N . GLU A 1 688 ? 12.844 -10.702 24.275 1.00 94.81 688 GLU A N 1
ATOM 5395 C CA . GLU A 1 688 ? 14.309 -10.749 24.314 1.00 94.81 688 GLU A CA 1
ATOM 5396 C C . GLU A 1 688 ? 14.878 -10.990 22.903 1.00 94.81 688 GLU A C 1
ATOM 5398 O O . GLU A 1 688 ? 15.708 -10.206 22.443 1.00 94.81 688 GLU A O 1
ATOM 5403 N N . GLU A 1 689 ? 14.346 -11.978 22.165 1.00 95.25 689 GLU A N 1
ATOM 5404 C CA . GLU A 1 689 ? 14.697 -12.231 20.756 1.00 95.25 689 GLU A CA 1
ATOM 5405 C C . GLU A 1 689 ? 14.418 -11.021 19.847 1.00 95.25 689 GLU A C 1
ATOM 5407 O O . GLU A 1 689 ? 15.192 -10.776 18.926 1.00 95.25 689 GLU A O 1
ATOM 5412 N N . LEU A 1 690 ? 13.342 -10.261 20.083 1.00 96.25 690 LEU A N 1
ATOM 5413 C CA . LEU A 1 690 ? 12.949 -9.128 19.230 1.00 96.25 690 LEU A CA 1
ATOM 5414 C C . LEU A 1 690 ? 13.592 -7.783 19.620 1.00 96.25 690 LEU A C 1
ATOM 5416 O O . LEU A 1 690 ? 13.751 -6.923 18.758 1.00 96.25 690 LEU A O 1
ATOM 5420 N N . SER A 1 691 ? 14.001 -7.601 20.880 1.00 95.12 691 SER A N 1
ATOM 5421 C CA . SER A 1 691 ? 14.443 -6.312 21.454 1.00 95.12 691 SER A CA 1
ATOM 5422 C C . SER A 1 691 ? 15.604 -5.614 20.735 1.00 95.12 691 SER A C 1
ATOM 5424 O O . SER A 1 691 ? 15.735 -4.396 20.826 1.00 95.12 691 SER A O 1
ATOM 5426 N N . HIS A 1 692 ? 16.447 -6.366 20.026 1.00 95.94 692 HIS A N 1
ATOM 5427 C CA . HIS A 1 692 ? 17.605 -5.840 19.299 1.00 95.94 692 HIS A CA 1
ATOM 5428 C C . HIS A 1 692 ? 17.283 -5.401 17.858 1.00 95.94 692 HIS A C 1
ATOM 5430 O O . HIS A 1 692 ? 18.164 -4.906 17.154 1.00 95.94 692 HIS A O 1
ATOM 5436 N N . LEU A 1 693 ? 16.039 -5.592 17.407 1.00 96.88 693 LEU A N 1
ATOM 5437 C CA . LEU A 1 693 ? 15.549 -5.199 16.088 1.00 96.88 693 LEU A CA 1
ATOM 5438 C C . LEU A 1 693 ? 14.661 -3.955 16.205 1.00 96.88 693 LEU A C 1
ATOM 5440 O O . LEU A 1 693 ? 13.908 -3.802 17.170 1.00 96.88 693 LEU A O 1
ATOM 5444 N N . LYS A 1 694 ? 14.695 -3.088 15.188 1.00 96.19 694 LYS A N 1
ATOM 5445 C CA . LYS A 1 694 ? 13.727 -1.987 15.060 1.00 96.19 694 LYS A CA 1
ATOM 5446 C C . LYS A 1 694 ? 12.315 -2.541 14.837 1.00 96.19 694 LYS A C 1
ATOM 5448 O O . LYS A 1 694 ? 12.171 -3.604 14.234 1.00 96.19 694 LYS A O 1
ATOM 5453 N N . HIS A 1 695 ? 11.309 -1.777 15.247 1.00 94.31 695 HIS A N 1
ATOM 5454 C CA . HIS A 1 695 ? 9.923 -1.924 14.801 1.00 94.31 695 HIS A CA 1
ATOM 5455 C C . HIS A 1 695 ? 9.490 -0.644 14.066 1.00 94.31 695 HIS A C 1
ATOM 5457 O O . HIS A 1 695 ? 10.156 0.388 14.166 1.00 94.31 695 HIS A O 1
ATOM 5463 N N . GLU A 1 696 ? 8.395 -0.721 13.321 1.00 90.00 696 GLU A N 1
ATOM 5464 C CA . GLU A 1 696 ? 7.761 0.397 12.604 1.00 90.00 696 GLU A CA 1
ATOM 5465 C C . GLU A 1 696 ? 6.271 0.531 12.951 1.00 90.00 696 GLU A C 1
ATOM 5467 O O . GLU A 1 696 ? 5.666 1.589 12.775 1.00 90.00 696 GLU A O 1
ATOM 5472 N N . MET A 1 697 ? 5.673 -0.539 13.472 1.00 89.56 697 MET A N 1
ATOM 5473 C CA . MET A 1 697 ? 4.275 -0.558 13.886 1.00 89.56 697 MET A CA 1
ATOM 5474 C C . MET A 1 697 ? 4.013 0.420 15.048 1.00 89.56 697 MET A C 1
ATOM 5476 O O . MET A 1 697 ? 4.882 0.539 15.918 1.00 89.56 697 MET A O 1
ATOM 5480 N N . PRO A 1 698 ? 2.824 1.070 15.121 1.00 89.00 698 PRO A N 1
ATOM 5481 C CA . PRO A 1 698 ? 2.519 2.113 16.114 1.00 89.00 698 PRO A CA 1
ATOM 5482 C C . PRO A 1 698 ? 2.741 1.689 17.567 1.00 89.00 698 PRO A C 1
ATOM 5484 O O . PRO A 1 698 ? 3.071 2.509 18.414 1.00 89.00 698 PRO A O 1
ATOM 5487 N N . VAL A 1 699 ? 2.574 0.395 17.842 1.00 90.31 699 VAL A N 1
ATOM 5488 C CA . VAL A 1 699 ? 2.868 -0.229 19.130 1.00 90.31 699 VAL A CA 1
ATOM 5489 C C . VAL A 1 699 ? 3.819 -1.406 18.877 1.00 90.31 699 VAL A C 1
ATOM 5491 O O . VAL A 1 699 ? 3.504 -2.224 17.999 1.00 90.31 699 VAL A O 1
ATOM 5494 N N . PRO A 1 700 ? 4.933 -1.545 19.632 1.00 91.44 700 PRO A N 1
ATOM 5495 C CA . PRO A 1 700 ? 5.868 -2.654 19.467 1.00 91.44 700 PRO A CA 1
ATOM 5496 C C . PRO A 1 700 ? 5.150 -4.009 19.589 1.00 91.44 700 PRO A C 1
ATOM 5498 O O . PRO A 1 700 ? 4.373 -4.192 20.538 1.00 91.44 700 PRO A O 1
ATOM 5501 N N . PRO A 1 701 ? 5.396 -4.977 18.686 1.00 89.44 701 PRO A N 1
ATOM 5502 C CA . PRO A 1 701 ? 4.815 -6.312 18.785 1.00 89.44 701 PRO A CA 1
ATOM 5503 C C . PRO A 1 701 ? 5.008 -6.933 20.174 1.00 89.44 701 PRO A C 1
ATOM 5505 O O . PRO A 1 701 ? 6.065 -6.796 20.773 1.00 89.44 701 PRO A O 1
ATOM 5508 N N . GLY A 1 702 ? 3.989 -7.619 20.699 1.00 85.88 702 GLY A N 1
ATOM 5509 C CA . GLY A 1 702 ? 4.038 -8.235 22.035 1.00 85.88 702 GLY A CA 1
ATOM 5510 C C . GLY A 1 702 ? 3.700 -7.306 23.205 1.00 85.88 702 GLY A C 1
ATOM 5511 O O . GLY A 1 702 ? 3.445 -7.800 24.303 1.00 85.88 702 GLY A O 1
ATOM 5512 N N . THR A 1 703 ? 3.619 -5.993 22.981 1.00 90.94 703 THR A N 1
ATOM 5513 C CA . THR A 1 703 ? 3.019 -5.059 23.945 1.00 90.94 703 THR A CA 1
ATOM 5514 C C . THR A 1 703 ? 1.530 -5.370 24.103 1.00 90.94 703 THR A C 1
ATOM 5516 O O . THR A 1 703 ? 0.837 -5.644 23.122 1.00 90.94 703 THR A O 1
ATOM 5519 N N . MET A 1 704 ? 1.018 -5.313 25.333 1.00 88.75 704 MET A N 1
ATOM 5520 C CA . MET A 1 704 ? -0.415 -5.461 25.589 1.00 88.75 704 MET A CA 1
ATOM 5521 C C . MET A 1 704 ? -1.126 -4.140 25.288 1.00 88.75 704 MET A C 1
ATOM 5523 O O . MET A 1 704 ? -0.825 -3.132 25.919 1.00 88.75 704 MET A O 1
ATOM 5527 N N . VAL A 1 705 ? -2.077 -4.139 24.352 1.00 87.31 705 VAL A N 1
ATOM 5528 C CA . VAL A 1 705 ? -2.803 -2.919 23.952 1.00 87.31 705 VAL A CA 1
ATOM 5529 C C . VAL A 1 705 ? -3.909 -2.595 24.969 1.00 87.31 705 VAL A C 1
ATOM 5531 O O . VAL A 1 705 ? -5.059 -3.014 24.818 1.00 87.31 705 VAL A O 1
ATOM 5534 N N . THR A 1 706 ? -3.538 -1.883 26.038 1.00 88.19 706 THR A N 1
ATOM 5535 C CA . THR A 1 706 ? -4.449 -1.357 27.075 1.00 88.19 706 THR A CA 1
ATOM 5536 C C . THR A 1 706 ? -5.277 -0.183 26.549 1.00 88.19 706 THR A C 1
ATOM 5538 O O . THR A 1 706 ? -4.900 0.432 25.556 1.00 88.19 706 THR A O 1
ATOM 5541 N N . GLU A 1 707 ? -6.378 0.178 27.219 1.00 84.31 707 GLU A N 1
ATOM 5542 C CA . GLU A 1 707 ? -7.180 1.354 26.831 1.00 84.31 707 GLU A CA 1
ATOM 5543 C C . GLU A 1 707 ? -6.363 2.660 26.828 1.00 84.31 707 GLU A C 1
ATOM 5545 O O . GLU A 1 707 ? -6.612 3.516 25.986 1.00 84.31 707 GLU A O 1
ATOM 5550 N N . ASP A 1 708 ? -5.340 2.792 27.680 1.00 86.44 708 ASP A N 1
ATOM 5551 C CA . ASP A 1 708 ? -4.429 3.949 27.675 1.00 86.44 708 ASP A CA 1
ATOM 5552 C C . ASP A 1 708 ? -3.581 3.991 26.391 1.00 86.44 708 ASP A C 1
ATOM 5554 O O . ASP A 1 708 ? -3.486 5.024 25.735 1.00 86.44 708 ASP A O 1
ATOM 5558 N N . ILE A 1 709 ? -3.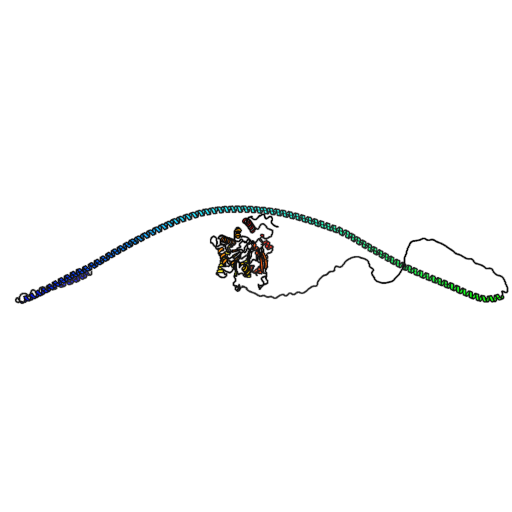045 2.840 25.965 1.00 86.12 709 ILE A N 1
ATOM 5559 C CA . ILE A 1 709 ? -2.312 2.700 24.695 1.00 86.12 709 ILE A CA 1
ATOM 5560 C C . ILE A 1 709 ? -3.252 2.907 23.499 1.00 86.12 709 ILE A C 1
ATOM 5562 O O . ILE A 1 709 ? -2.818 3.398 22.458 1.00 86.12 709 ILE A O 1
ATOM 5566 N N . LYS A 1 710 ? -4.552 2.603 23.631 1.00 82.69 710 LYS A N 1
ATOM 5567 C CA . LYS A 1 710 ? -5.554 3.014 22.636 1.00 82.69 710 LYS A CA 1
ATOM 5568 C C . LYS A 1 710 ? -5.755 4.531 22.645 1.00 82.69 710 LYS A C 1
ATOM 5570 O O . LYS A 1 710 ? -5.794 5.115 21.575 1.00 82.69 710 LYS A O 1
ATOM 5575 N N . ALA A 1 711 ? -5.839 5.182 23.801 1.00 80.25 711 ALA A N 1
ATOM 5576 C CA . ALA A 1 711 ? -5.980 6.637 23.870 1.00 80.25 711 ALA A CA 1
ATOM 5577 C C . ALA A 1 711 ? -4.749 7.395 23.322 1.00 80.25 711 ALA A C 1
ATOM 5579 O O . ALA A 1 711 ? -4.909 8.486 22.781 1.00 80.25 711 ALA A O 1
ATOM 5580 N N . GLU A 1 712 ? -3.546 6.822 23.439 1.00 83.81 712 GLU A N 1
ATOM 5581 C CA . GLU A 1 712 ? -2.288 7.416 22.956 1.00 83.81 712 GLU A CA 1
ATOM 5582 C C . GLU A 1 712 ? -1.994 7.108 21.473 1.00 83.81 712 GLU A C 1
ATOM 5584 O O . GLU A 1 712 ? -1.650 8.015 20.716 1.00 83.81 712 GLU A O 1
ATOM 5589 N N . TYR A 1 713 ? -2.134 5.845 21.046 1.00 79.19 713 TYR A N 1
ATOM 5590 C CA . TYR A 1 713 ? -1.675 5.367 19.730 1.00 79.19 713 TYR A CA 1
ATOM 5591 C C . TYR A 1 713 ? -2.788 4.918 18.780 1.00 79.19 713 TYR A C 1
ATOM 5593 O O . TYR A 1 713 ? -2.517 4.734 17.588 1.00 79.19 713 TYR A O 1
ATOM 5601 N N . CYS A 1 714 ? -4.026 4.720 19.249 1.00 74.62 714 CYS A N 1
ATOM 5602 C CA . CYS A 1 714 ? -5.120 4.479 18.316 1.00 74.62 714 CYS A CA 1
ATOM 5603 C C . CYS A 1 714 ? -5.387 5.785 17.571 1.00 74.62 714 CYS A C 1
ATOM 5605 O O . CYS A 1 714 ? -5.669 6.803 18.209 1.00 74.62 714 CYS A O 1
ATOM 5607 N N . PRO A 1 715 ? -5.318 5.796 16.232 1.00 65.06 715 PRO A N 1
ATOM 5608 C CA . PRO A 1 715 ? -5.583 7.017 15.507 1.00 65.06 715 PRO A CA 1
ATOM 5609 C C . PRO A 1 715 ? -7.054 7.411 15.765 1.00 65.06 715 PRO A C 1
ATOM 5611 O O . PRO A 1 715 ? -7.970 6.589 15.679 1.00 65.06 715 PRO A O 1
ATOM 5614 N N . TRP A 1 716 ? -7.261 8.681 16.110 1.00 56.34 716 TRP A N 1
ATOM 5615 C CA . TRP A 1 716 ? -8.438 9.267 16.789 1.00 56.34 716 TRP A CA 1
ATOM 5616 C C . TRP A 1 716 ? -9.818 9.052 16.131 1.00 56.34 716 TRP A C 1
ATOM 5618 O O . TRP A 1 716 ? -10.846 9.288 16.766 1.00 56.34 716 TRP A O 1
ATOM 5628 N N . TRP A 1 717 ? -9.855 8.550 14.896 1.00 52.91 717 TRP A N 1
ATOM 5629 C CA . TRP A 1 717 ? -11.044 8.069 14.177 1.00 52.91 717 TRP A CA 1
ATOM 5630 C C . TRP A 1 717 ? -11.830 6.995 14.965 1.00 52.91 717 TRP A C 1
ATOM 5632 O O . TRP A 1 717 ? -13.043 6.891 14.813 1.00 52.91 717 TRP A O 1
ATOM 5642 N N . TYR A 1 718 ? -11.162 6.190 15.805 1.00 48.16 718 TYR A N 1
ATOM 5643 C CA . TYR A 1 718 ? -11.747 4.957 16.357 1.00 48.16 718 TYR A CA 1
ATOM 5644 C C . TYR A 1 718 ? -12.606 5.114 17.629 1.00 48.16 718 TYR A C 1
ATOM 5646 O O . TYR A 1 718 ? -13.243 4.144 18.036 1.00 48.16 718 TYR A O 1
ATOM 5654 N N . MET A 1 719 ? -12.667 6.283 18.284 1.00 51.22 719 MET A N 1
ATOM 5655 C CA . MET A 1 719 ? -13.522 6.449 19.477 1.00 51.22 719 MET A CA 1
ATOM 5656 C C . MET A 1 719 ? -15.015 6.514 19.093 1.00 51.22 719 MET A C 1
ATOM 5658 O O . MET A 1 719 ? -15.451 7.545 18.563 1.00 51.22 719 MET A O 1
ATOM 5662 N N . PRO A 1 720 ? -15.839 5.476 19.374 1.00 44.75 720 PRO A N 1
ATOM 5663 C CA . PRO A 1 720 ? -17.162 5.369 18.768 1.00 44.75 720 PRO A CA 1
ATOM 5664 C C . PRO A 1 720 ? -18.109 6.458 19.281 1.00 44.75 720 PRO A C 1
ATOM 5666 O O . PRO A 1 720 ? -18.578 6.421 20.417 1.00 44.75 720 PRO A O 1
ATOM 5669 N N . GLY A 1 721 ? -18.401 7.433 18.418 1.00 47.38 721 GLY A N 1
ATOM 5670 C CA . GLY A 1 721 ? -19.366 8.504 18.672 1.00 47.38 721 GLY A CA 1
ATOM 5671 C C . GLY A 1 721 ? -18.798 9.862 19.105 1.00 47.38 721 GLY A C 1
ATOM 5672 O O . GLY A 1 721 ? -19.593 10.793 19.212 1.00 47.38 721 GLY A O 1
ATOM 5673 N N . MET A 1 722 ? -17.481 10.030 19.309 1.00 41.66 722 MET A N 1
ATOM 5674 C CA . MET A 1 722 ? -16.938 11.339 19.735 1.00 41.66 722 MET A CA 1
ATOM 5675 C C . MET A 1 722 ? -16.668 12.326 18.591 1.00 41.66 722 MET A C 1
ATOM 5677 O O . MET A 1 722 ? -16.901 13.523 18.761 1.00 41.66 722 MET A O 1
ATOM 5681 N N . HIS A 1 723 ? -16.200 11.866 17.426 1.00 42.47 723 HIS A N 1
ATOM 5682 C CA . HIS A 1 723 ? -15.740 12.760 16.356 1.00 42.47 723 HIS A CA 1
ATOM 5683 C C . HIS A 1 723 ? -16.400 12.448 15.010 1.00 42.47 723 HIS A C 1
ATOM 5685 O O . HIS A 1 723 ? -16.223 11.375 14.448 1.00 42.47 723 HIS A O 1
ATOM 5691 N N . LYS A 1 724 ? -17.151 13.422 14.476 1.00 44.00 724 LYS A N 1
ATOM 5692 C CA . LYS A 1 724 ? -17.763 13.369 13.132 1.00 44.00 724 LYS A CA 1
ATOM 5693 C C . LYS A 1 724 ? -16.935 14.070 12.042 1.00 44.00 724 LYS A C 1
ATOM 5695 O O . LYS A 1 724 ? -17.338 14.042 10.887 1.00 44.00 724 LYS A O 1
ATOM 5700 N N . GLY A 1 725 ? -15.850 14.753 12.419 1.00 36.81 725 GLY A N 1
ATOM 5701 C CA . GLY A 1 725 ? -15.078 15.627 11.525 1.00 36.81 725 GLY A CA 1
ATOM 5702 C C . GLY A 1 725 ? -13.948 14.913 10.784 1.00 36.81 725 GLY A C 1
ATOM 5703 O O . GLY A 1 725 ? -13.896 14.959 9.565 1.00 36.81 725 GLY A O 1
ATOM 5704 N N . ALA A 1 726 ? -13.072 14.208 11.503 1.00 35.56 726 ALA A N 1
ATOM 5705 C CA . ALA A 1 726 ? -11.917 13.535 10.913 1.00 35.56 726 ALA A CA 1
ATOM 5706 C C . ALA A 1 726 ? -12.321 12.192 10.279 1.00 35.56 726 ALA A C 1
ATOM 5708 O O . ALA A 1 726 ? -12.213 11.145 10.909 1.00 35.56 726 ALA A O 1
ATOM 5709 N N . THR A 1 727 ? -12.821 12.229 9.040 1.00 44.75 727 THR A N 1
ATOM 5710 C CA . THR A 1 727 ? -13.090 11.025 8.223 1.00 44.75 727 THR A CA 1
ATOM 5711 C C . THR A 1 727 ? -12.589 11.152 6.780 1.00 44.75 727 THR A C 1
ATOM 5713 O O . THR A 1 727 ? -12.872 10.283 5.960 1.00 44.75 727 THR A O 1
ATOM 5716 N N . ASP A 1 728 ? -11.807 12.191 6.471 1.00 48.06 728 ASP A N 1
ATOM 5717 C CA . ASP A 1 728 ? -11.573 12.730 5.123 1.00 48.06 728 ASP A CA 1
ATOM 5718 C C . ASP A 1 728 ? -11.229 11.713 4.033 1.00 48.06 728 ASP A C 1
ATOM 5720 O O . ASP A 1 728 ? -11.750 11.849 2.933 1.00 48.06 728 ASP A O 1
ATOM 5724 N N . GLY A 1 729 ? -10.449 10.661 4.302 1.00 54.16 729 GLY A N 1
ATOM 5725 C CA . GLY A 1 729 ? -10.215 9.593 3.318 1.00 54.16 729 GLY A CA 1
ATOM 5726 C C . GLY A 1 729 ? -11.509 8.868 2.916 1.00 54.16 729 GLY A C 1
ATOM 5727 O O . GLY A 1 729 ? -11.893 8.855 1.746 1.00 54.16 729 GLY A O 1
ATOM 5728 N N . PHE A 1 730 ? -12.236 8.320 3.894 1.00 58.94 730 PHE A N 1
ATOM 5729 C CA . PHE A 1 730 ? -13.503 7.614 3.669 1.00 58.94 730 PHE A CA 1
ATOM 5730 C C . PHE A 1 730 ? -14.673 8.557 3.345 1.00 58.94 730 PHE A C 1
ATOM 5732 O O . PHE A 1 730 ? -15.588 8.161 2.620 1.00 58.94 730 PHE A O 1
ATOM 5739 N N . ALA A 1 731 ? -14.655 9.797 3.839 1.00 58.00 731 ALA A N 1
ATOM 5740 C CA . ALA A 1 731 ? -15.658 10.815 3.535 1.00 58.00 731 ALA A CA 1
ATOM 5741 C C . ALA A 1 731 ? -15.490 11.378 2.119 1.00 58.00 731 ALA A C 1
ATOM 5743 O O . ALA A 1 731 ? -16.472 11.442 1.385 1.00 58.00 731 ALA A O 1
ATOM 5744 N N . THR A 1 732 ? -14.261 11.684 1.690 1.00 60.12 732 THR A N 1
ATOM 5745 C CA . THR A 1 732 ? -13.959 12.069 0.301 1.00 60.12 732 THR A CA 1
ATOM 5746 C C . THR A 1 732 ? -14.257 10.914 -0.644 1.00 60.12 732 THR A C 1
ATOM 5748 O O . THR A 1 732 ? -14.909 11.128 -1.659 1.00 60.12 732 THR A O 1
ATOM 5751 N N . PHE A 1 733 ? -13.899 9.674 -0.291 1.00 60.69 733 PHE A N 1
ATOM 5752 C CA . PHE A 1 733 ? -14.270 8.496 -1.081 1.00 60.69 733 PHE A CA 1
ATOM 5753 C C . PHE A 1 733 ? -15.796 8.330 -1.204 1.00 60.69 733 PHE A C 1
ATOM 5755 O O . PHE A 1 733 ? -16.307 8.109 -2.301 1.00 60.69 733 PHE A O 1
ATOM 5762 N N . ARG A 1 734 ? -16.550 8.499 -0.106 1.00 66.06 734 ARG A N 1
ATOM 5763 C CA . ARG A 1 734 ? -18.023 8.464 -0.120 1.00 66.06 734 ARG A CA 1
ATOM 5764 C C . ARG A 1 734 ? -18.606 9.591 -0.977 1.00 66.06 734 ARG A C 1
ATOM 5766 O O . ARG A 1 734 ? -19.457 9.319 -1.814 1.00 66.06 734 ARG A O 1
ATOM 5773 N N . MET A 1 735 ? -18.111 10.818 -0.823 1.00 67.62 735 MET A N 1
ATOM 5774 C CA . MET A 1 735 ? -18.533 11.993 -1.589 1.00 67.62 735 MET A CA 1
ATOM 5775 C C . MET A 1 735 ? -18.233 11.839 -3.086 1.00 67.62 735 MET A C 1
ATOM 5777 O O . MET A 1 735 ? -19.105 12.086 -3.913 1.00 67.62 735 MET A O 1
ATOM 5781 N N . ILE A 1 736 ? -17.029 11.395 -3.456 1.00 66.12 736 ILE A N 1
ATOM 5782 C CA . ILE A 1 736 ? -16.636 11.179 -4.855 1.00 66.12 736 ILE A CA 1
ATOM 5783 C C . ILE A 1 736 ? -17.447 10.045 -5.471 1.00 66.12 736 ILE A C 1
ATOM 5785 O O . ILE A 1 736 ? -17.936 10.205 -6.585 1.00 66.12 736 ILE A O 1
ATOM 5789 N N . ARG A 1 737 ? -17.708 8.961 -4.733 1.00 64.38 737 ARG A N 1
ATOM 5790 C CA . ARG A 1 737 ? -18.637 7.914 -5.172 1.00 64.38 737 ARG A CA 1
ATOM 5791 C C . ARG A 1 737 ? -20.068 8.443 -5.345 1.00 64.38 737 ARG A C 1
ATOM 5793 O O . ARG A 1 737 ? -20.713 8.107 -6.330 1.00 64.38 737 ARG A O 1
ATOM 5800 N N . GLU A 1 738 ? -20.572 9.279 -4.439 1.00 71.88 738 GLU A N 1
ATOM 5801 C CA . GLU A 1 738 ? -21.899 9.906 -4.570 1.00 71.88 738 GLU A CA 1
ATOM 5802 C C . GLU A 1 738 ? -21.978 10.868 -5.774 1.00 71.88 738 GLU A C 1
ATOM 5804 O O . GLU A 1 738 ? -23.010 10.918 -6.446 1.00 71.88 738 GLU A O 1
ATOM 5809 N N . MET A 1 739 ? -20.883 11.563 -6.109 1.00 67.94 739 MET A N 1
ATOM 5810 C CA . MET A 1 739 ? -20.775 12.391 -7.318 1.00 67.94 739 MET A CA 1
ATOM 5811 C C . MET A 1 739 ? -20.667 11.554 -8.606 1.00 67.94 739 MET A C 1
ATOM 5813 O O . MET A 1 739 ? -21.371 11.843 -9.571 1.00 67.94 739 MET A O 1
ATOM 5817 N N . GLN A 1 740 ? -19.823 10.516 -8.631 1.00 64.81 740 GLN A N 1
ATOM 5818 C CA . GLN A 1 740 ? -19.561 9.683 -9.814 1.00 64.81 740 GLN A CA 1
ATOM 5819 C C . GLN A 1 740 ? -20.710 8.714 -10.135 1.00 64.81 740 GLN A C 1
ATOM 5821 O O . GLN A 1 740 ? -21.073 8.565 -11.299 1.00 64.81 740 GLN A O 1
ATOM 5826 N N . CYS A 1 741 ? -21.312 8.065 -9.130 1.00 58.03 741 CYS A N 1
ATOM 5827 C CA . CYS A 1 741 ? -22.427 7.131 -9.340 1.00 58.03 741 CYS A CA 1
ATOM 5828 C C . CYS A 1 741 ? -23.771 7.838 -9.601 1.00 58.03 741 CYS A C 1
ATOM 5830 O O . CYS A 1 741 ? -24.709 7.206 -10.087 1.00 58.03 741 CYS A O 1
ATOM 5832 N N . GLY A 1 742 ? -23.868 9.133 -9.283 1.00 48.47 742 GLY A N 1
ATOM 5833 C CA . GLY A 1 742 ? -25.032 9.977 -9.538 1.00 48.47 742 GLY A CA 1
ATOM 5834 C C . GLY A 1 742 ? -26.226 9.743 -8.600 1.00 48.47 742 GLY A C 1
ATOM 5835 O O . GLY A 1 742 ? -26.498 8.646 -8.115 1.00 48.47 742 GLY A O 1
ATOM 5836 N N . GLY A 1 743 ? -27.025 10.793 -8.387 1.00 46.94 743 GLY A N 1
ATOM 5837 C CA . GLY A 1 743 ? -28.219 10.776 -7.524 1.00 46.94 743 GLY A CA 1
ATOM 5838 C C . GLY A 1 743 ? -29.430 9.986 -8.058 1.00 46.94 743 GLY A C 1
ATOM 5839 O O . GLY A 1 743 ? -30.561 10.263 -7.656 1.00 46.94 743 GLY A O 1
ATOM 5840 N N . GLY A 1 744 ? -29.225 9.024 -8.962 1.00 47.56 744 GLY A N 1
ATOM 5841 C CA . GLY A 1 744 ? -30.253 8.352 -9.772 1.00 47.56 744 GLY A CA 1
ATOM 5842 C C . GLY A 1 744 ? -31.172 7.357 -9.048 1.00 47.56 744 GLY A C 1
ATOM 5843 O O . GLY A 1 744 ? -31.797 6.533 -9.708 1.00 47.56 744 GLY A O 1
ATOM 5844 N N . ALA A 1 745 ? -31.260 7.397 -7.713 1.00 46.06 745 ALA A N 1
ATOM 5845 C CA . ALA A 1 745 ? -31.949 6.377 -6.911 1.00 46.06 745 ALA A CA 1
ATOM 5846 C C . ALA A 1 745 ? -32.911 6.913 -5.828 1.00 46.06 745 ALA A C 1
ATOM 5848 O O . ALA A 1 745 ? -33.377 6.144 -4.990 1.00 46.06 745 ALA A O 1
ATOM 5849 N N . LYS A 1 746 ? -33.304 8.198 -5.852 1.00 45.59 746 LYS A N 1
ATOM 5850 C CA . LYS A 1 746 ? -34.437 8.702 -5.035 1.00 45.59 746 LYS A CA 1
ATOM 5851 C C . LYS A 1 746 ? -35.797 8.469 -5.717 1.00 45.59 746 LYS A C 1
ATOM 5853 O O . LYS A 1 746 ? -36.650 9.351 -5.767 1.00 45.59 746 LYS A O 1
ATOM 5858 N N . GLY A 1 747 ? -35.992 7.254 -6.233 1.00 42.97 747 GLY A N 1
ATOM 5859 C CA . GLY A 1 747 ? -37.280 6.780 -6.738 1.00 42.97 747 GLY A CA 1
ATOM 5860 C C . GLY A 1 747 ? -38.280 6.586 -5.596 1.00 42.97 747 GLY A C 1
ATOM 5861 O O . GLY A 1 747 ? -37.943 6.072 -4.530 1.00 42.97 747 GLY A O 1
ATOM 5862 N N . SER A 1 748 ? -39.525 7.012 -5.801 1.00 45.72 748 SER A N 1
ATOM 5863 C CA . SER A 1 748 ? -40.565 7.047 -4.770 1.00 45.72 748 SER A CA 1
ATOM 5864 C C . SER A 1 748 ? -41.137 5.658 -4.444 1.00 45.72 748 SER A C 1
ATOM 5866 O O . SER A 1 748 ? -42.247 5.327 -4.861 1.00 45.72 748 SER A O 1
ATOM 5868 N N . GLY A 1 749 ? -40.417 4.853 -3.659 1.00 38.22 749 GLY A N 1
ATOM 5869 C CA . GLY A 1 749 ? -40.856 3.533 -3.176 1.00 38.22 749 GLY A CA 1
ATOM 5870 C C . GLY A 1 749 ? -41.983 3.567 -2.129 1.00 38.22 749 GLY A C 1
ATOM 5871 O O . GLY A 1 749 ? -41.880 2.920 -1.089 1.00 38.22 749 GLY A O 1
ATOM 5872 N N . LYS A 1 750 ? -43.060 4.331 -2.361 1.00 44.50 750 LYS A N 1
ATOM 5873 C CA . LYS A 1 750 ? -44.235 4.367 -1.477 1.00 44.50 750 LYS A CA 1
ATOM 5874 C C . LYS A 1 750 ? -45.232 3.266 -1.851 1.00 44.50 750 LYS A C 1
ATOM 5876 O O . LYS A 1 750 ? -46.144 3.482 -2.639 1.00 44.50 750 LYS A O 1
ATOM 5881 N N . GLY A 1 751 ? -45.079 2.123 -1.186 1.00 43.78 751 GLY A N 1
ATOM 5882 C CA . GLY A 1 751 ? -46.104 1.087 -1.079 1.00 43.78 751 GLY A CA 1
ATOM 5883 C C . GLY A 1 751 ? -46.030 -0.022 -2.126 1.00 43.78 751 GLY A C 1
ATOM 5884 O O . GLY A 1 751 ? -46.532 0.130 -3.231 1.00 43.78 751 GLY A O 1
ATOM 5885 N N . PHE A 1 752 ? -45.540 -1.187 -1.701 1.00 37.25 752 PHE A N 1
ATOM 5886 C CA . PHE A 1 752 ? -46.220 -2.458 -1.962 1.00 37.25 752 PHE A CA 1
ATOM 5887 C C . PHE A 1 752 ? -45.824 -3.474 -0.882 1.00 37.25 752 PHE A C 1
ATOM 5889 O O . PHE A 1 752 ? -44.696 -3.953 -0.852 1.00 37.25 752 PHE A O 1
ATOM 5896 N N . LEU A 1 753 ? -46.750 -3.765 0.034 1.00 40.69 753 LEU A N 1
ATOM 5897 C CA . LEU A 1 753 ? -46.669 -4.888 0.968 1.00 40.69 753 LEU A CA 1
ATOM 5898 C C . LEU A 1 753 ? -48.101 -5.284 1.347 1.00 40.69 753 LEU A C 1
ATOM 5900 O O . LEU A 1 753 ? -48.797 -4.532 2.034 1.00 40.69 753 LEU A O 1
ATOM 5904 N N . ARG A 1 754 ? -48.542 -6.433 0.837 1.00 36.47 754 ARG A N 1
ATOM 5905 C CA . ARG A 1 754 ? -49.791 -7.120 1.167 1.00 36.47 754 ARG A CA 1
ATOM 5906 C C . ARG A 1 754 ? -49.623 -8.604 0.861 1.00 36.47 754 ARG A C 1
ATOM 5908 O O . ARG A 1 754 ? -48.877 -8.884 -0.101 1.00 36.47 754 ARG A O 1
#

Secondary structure (DSSP, 8-state):
-THHHHHHHHHHHHHTTGGGTGGGTGGGSSS------HHHHHHHHHHHHHHHHHHHHHHHHHHHHHHHHHHHHHHHHHHHHHHHHHHHHHHHHHHHHHHHHHHHHHHHHHHHHHHHHHHHHHHHHHHHHHHHHHHHHHHHHHHHHHHHHHHHHHHHHHHHHHHHHHHHHHHHHHHHHHHHHHHHHHHHHHHHHHHHHHHHHHHHHHHHHHHHHHHHHHHHHHHHHHHHHHHHHHHHHHHHHHHHHHHHHHHHHHHHHHHHHHHHHHHHHHHHHHHHHHHHHHHHHHHHHHHHHHHHHHHHHHHHHHHHHHHHHHHHHHHHHHHHTTS----------------------------------------------------------------------------------------------SSPPEEEEEE-SS--HHHHHHHHHHHHTT-EEEEESTTS---STTHHHHHHHHHHHHHHTTTSS-TTSEEEEEESSSEEE-S-HHHHHHHHTTS-TTPEEEEEESS--S-GGGHHHHHHHS--TTSS--EEEEEEEEEEHHHHHHHHHHHHH--TTS----TTS-HHHHHHHHHHHHHHTT---SEEE-TT-SSEEE---SS--EEEEEEEPPTTS-S---EEEEEEETTT----SEEE--HHHHHHHHHHHHHHTTHHHHHT--HHHHTTS---SSS-TT----HHHHHHHS-GGGSTTT-SS--HHHHHHHHHHHHHH-STT---------

Organism: Polarella glacialis (NCBI:txid89957)